Protein AF-0000000074454200 (afdb_homodimer)

Nearest PDB structures (foldseek):
  8h37-assembly1_P  TM=6.609E-01  e=1.566E-21  Homo sapiens
  8h37-assembly1_A  TM=6.613E-01  e=1.190E-20  Homo sapiens
  8h37-assembly1_N  TM=6.627E-01  e=4.146E-20  Homo sapiens
  8h33-assembly1_B  TM=6.549E-01  e=2.881E-20  Homo sapiens
  8gq6-assembly1_A  TM=6.677E-01  e=7.738E-20  Homo sapiens

Foldseek 3Di:
DPPCPPCPVDDDDDDDDPCVVVVVLQVQVVCQVVPHPFQAWEAEPNDIGTHHLVLLLVQFVLSVCVQPPPDPCVRPRYHYDPDAHDVLVVQSRVCSRNVDHDDDPVCLLRNLRVCLVRVRPVSNVVSLVVVLVVDDLQCLLVQLVSCVVSVPVVSNVSSLLRCQQVVLSNLPDPSVLPDDPVVLLVSLLDQARADQALVSNVVSLVVSCVVPVVVRLVCNLVSLVSGLLLRHDLVCLVCPPCVDPSQVVDPSSNVSSVVSNVCSPVCPPDDHRPNNPPKDKDAWAADPVRATFFWIWIQDPVVSDIDTDDGHPDGFHPWDWDDDPNDIKTAWGDHPRHIDHDIDD/DPPCPPCPVDDDDDDDDPCVVVVVLQVQVVCQVVLHPFQAWEAEPNDIGTHHLVLLLVQFVLSVCVQVPPDPCVRPRYHYDPDAHDVLVVQSRVCSRNVDHDDDPVCLLRNLRVCLVRVRPVSNVVSLVVVLVVDDLQCLLVQLVSCVVSVPVVSNVSSLLRCQQVVLSNLPDPSVLPDDPVVLLVSLLDQARADQALVSNVVSVVVSCVVPVVPRLVCNLVSLVSGLLLRHDLVCLVVPVCVDPSQVVDPSSNVSSVVSNVCSPVCVDPDHRPNNQPKDKDAWAADPVRATFFWIWIQDPVVSDIDTDDGHPDGFHPWDWDDDPNDIKTAWGDHPRHIDHDIDD

Structure (mmCIF, N/CA/C/O backbone):
data_AF-0000000074454200-model_v1
#
loop_
_entity.id
_entity.type
_entity.pdbx_description
1 polymer 'Kelch-like protein 20'
#
loop_
_atom_site.group_PDB
_atom_site.id
_atom_site.type_symbol
_atom_site.label_atom_id
_atom_site.label_alt_id
_atom_site.label_comp_id
_atom_site.label_asym_id
_atom_site.label_entity_id
_atom_site.label_seq_id
_atom_site.pdbx_PDB_ins_code
_atom_site.Cartn_x
_atom_site.Cartn_y
_atom_site.Cartn_z
_atom_site.occupancy
_atom_site.B_iso_or_equiv
_atom_site.auth_seq_id
_atom_site.auth_comp_id
_atom_site.auth_asym_id
_atom_site.auth_atom_id
_atom_site.pdbx_PDB_model_num
ATOM 1 N N . MET A 1 1 ? -13.711 -1.111 26.828 1 22.69 1 MET A N 1
ATOM 2 C CA . MET A 1 1 ? -14.219 0.176 27.297 1 22.69 1 MET A CA 1
ATOM 3 C C . MET A 1 1 ? -14.055 1.247 26.219 1 22.69 1 MET A C 1
ATOM 5 O O . MET A 1 1 ? -12.93 1.629 25.891 1 22.69 1 MET A O 1
ATOM 9 N N . ASN A 1 2 ? -14.781 1.169 25.219 1 28.58 2 ASN A N 1
ATOM 10 C CA . ASN A 1 2 ? -15.117 1.943 24.031 1 28.58 2 ASN A CA 1
ATOM 11 C C . ASN A 1 2 ? -15.328 3.418 24.359 1 28.58 2 ASN A C 1
ATOM 13 O O . ASN A 1 2 ? -16.375 3.797 24.891 1 28.58 2 ASN A O 1
ATOM 17 N N . GLU A 1 3 ? -14.414 3.973 25.156 1 31.91 3 GLU A N 1
ATOM 18 C CA . GLU A 1 3 ? -14.641 5.348 25.594 1 31.91 3 GLU A CA 1
ATOM 19 C C . GLU A 1 3 ? -15.203 6.203 24.453 1 31.91 3 GLU A C 1
ATOM 21 O O . GLU A 1 3 ? -14.727 6.125 23.312 1 31.91 3 GLU A O 1
ATOM 26 N N . ASP A 1 4 ? -16.375 6.566 24.547 1 34.28 4 ASP A N 1
ATOM 27 C CA . ASP A 1 4 ? -17.234 7.578 23.953 1 34.28 4 ASP A CA 1
ATOM 28 C C . ASP A 1 4 ? -16.469 8.852 23.641 1 34.28 4 ASP A C 1
ATOM 30 O O . ASP A 1 4 ? -16.016 9.555 24.562 1 34.28 4 ASP A O 1
ATOM 34 N N . ILE A 1 5 ? -15.508 8.727 22.734 1 42.62 5 ILE A N 1
ATOM 35 C CA . ILE A 1 5 ? -15.094 10.031 22.25 1 42.62 5 ILE A CA 1
ATOM 36 C C . ILE A 1 5 ? -16.281 10.992 22.266 1 42.62 5 ILE A C 1
ATOM 38 O O . ILE A 1 5 ? -17.266 10.773 21.562 1 42.62 5 ILE A O 1
ATOM 42 N N . GLU A 1 6 ? -16.703 11.375 23.406 1 40.06 6 GLU A N 1
ATOM 43 C CA . GLU A 1 6 ? -17.703 12.445 23.516 1 40.06 6 GLU A CA 1
ATOM 44 C C . GLU A 1 6 ? -17.641 13.375 22.312 1 40.06 6 GLU A C 1
ATOM 46 O O . GLU A 1 6 ? -16.578 13.883 21.953 1 40.06 6 GLU A O 1
ATOM 51 N N . ASP A 1 7 ? -18.531 13.109 21.344 1 42.97 7 ASP A N 1
ATOM 52 C CA . ASP A 1 7 ? -18.938 13.875 20.156 1 42.97 7 ASP A CA 1
ATOM 53 C C . ASP A 1 7 ? -19 15.367 20.469 1 42.97 7 ASP A C 1
ATOM 55 O O . ASP A 1 7 ? -19.984 15.859 21 1 42.97 7 ASP A O 1
ATOM 59 N N . ASP A 1 8 ? -18.219 15.781 21.234 1 44.81 8 ASP A N 1
ATOM 60 C CA . ASP A 1 8 ? -18.453 17.203 21.453 1 44.81 8 ASP A CA 1
ATOM 61 C C . ASP A 1 8 ? -18.516 17.969 20.141 1 44.81 8 ASP A C 1
ATOM 63 O O . ASP A 1 8 ? -17.5 18.172 19.484 1 44.81 8 ASP A O 1
ATOM 67 N N . GLY A 1 9 ? -19.797 17.781 19.406 1 53.72 9 GLY A N 1
ATOM 68 C CA . GLY A 1 9 ? -20.375 18.516 18.297 1 53.72 9 GLY A CA 1
ATOM 69 C C . GLY A 1 9 ? -19.344 19.047 17.328 1 53.72 9 GLY A C 1
ATOM 70 O O . GLY A 1 9 ? -19.656 19.844 16.438 1 53.72 9 GLY A O 1
ATOM 71 N N . GLY A 1 10 ? -18.094 18.797 17.578 1 63.81 10 GLY A N 1
ATOM 72 C CA . GLY A 1 10 ? -17.141 19.453 16.672 1 63.81 10 GLY A CA 1
ATOM 73 C C . GLY A 1 10 ? -16.906 18.656 15.398 1 63.81 10 GLY A C 1
ATOM 74 O O . GLY A 1 10 ? -17.469 17.578 15.211 1 63.81 10 GLY A O 1
ATOM 75 N N . GLU A 1 11 ? -16.438 19.203 14.352 1 80.12 11 GLU A N 1
ATOM 76 C CA . GLU A 1 11 ? -16.125 18.625 13.047 1 80.12 11 GLU A CA 1
ATOM 77 C C . GLU A 1 11 ? -15.141 17.469 13.172 1 80.12 11 GLU A C 1
ATOM 79 O O . GLU A 1 11 ? -14.18 17.547 13.938 1 80.12 11 GLU A O 1
ATOM 84 N N . ILE A 1 12 ? -15.617 16.203 12.734 1 83.81 12 ILE A N 1
ATOM 85 C CA . ILE A 1 12 ? -14.758 15.023 12.672 1 83.81 12 ILE A CA 1
ATOM 86 C C . ILE A 1 12 ? -14.375 14.734 11.227 1 83.81 12 ILE A C 1
ATOM 88 O O . ILE A 1 12 ? -15.227 14.719 10.344 1 83.81 12 ILE A O 1
ATOM 92 N N . GLN A 1 13 ? -13.07 14.711 11.039 1 89.12 13 GLN A N 1
ATOM 93 C CA . GLN A 1 13 ? -12.586 14.367 9.711 1 89.12 13 GLN A CA 1
ATOM 94 C C . GLN A 1 13 ? -11.625 13.18 9.766 1 89.12 13 GLN A C 1
ATOM 96 O O . GLN A 1 13 ? -10.789 13.094 10.672 1 89.12 13 GLN A O 1
ATOM 101 N N . THR A 1 14 ? -11.828 12.203 8.859 1 89.88 14 THR A N 1
ATOM 102 C CA . THR A 1 14 ? -10.945 11.047 8.766 1 89.88 14 THR A CA 1
ATOM 103 C C . THR A 1 14 ? -10.102 11.117 7.496 1 89.88 14 THR A C 1
ATOM 105 O O . THR A 1 14 ? -10.617 11.383 6.41 1 89.88 14 THR A O 1
ATOM 108 N N . PHE A 1 15 ? -8.805 10.883 7.73 1 89.56 15 PHE A N 1
ATOM 109 C CA . PHE A 1 15 ? -7.844 10.914 6.633 1 89.56 15 PHE A CA 1
ATOM 110 C C . PHE A 1 15 ? -7.211 9.539 6.43 1 89.56 15 PHE A C 1
ATOM 112 O O . PHE A 1 15 ? -7.074 8.766 7.379 1 89.56 15 PHE A O 1
ATOM 119 N N . LEU A 1 16 ? -7.008 9.266 5.191 1 91.38 16 LEU A N 1
ATOM 120 C CA . LEU A 1 16 ? -6.27 8.062 4.836 1 91.38 16 LEU A CA 1
ATOM 121 C C . LEU A 1 16 ? -4.957 8.406 4.145 1 91.38 16 LEU A C 1
ATOM 123 O O . LEU A 1 16 ? -4.945 9.148 3.156 1 91.38 16 LEU A O 1
ATOM 127 N N . HIS A 1 17 ? -3.914 7.934 4.695 1 93.38 17 HIS A N 1
ATOM 128 C CA . HIS A 1 17 ? -2.619 8.078 4.039 1 93.38 17 HIS A CA 1
ATOM 129 C C . HIS A 1 17 ? -2.359 6.922 3.074 1 93.38 17 HIS A C 1
ATOM 131 O O . HIS A 1 17 ? -1.866 5.867 3.48 1 93.38 17 HIS A O 1
ATOM 137 N N . GLN A 1 18 ? -2.488 7.109 1.848 1 90 18 GLN A N 1
ATOM 138 C CA . GLN A 1 18 ? -2.496 6.066 0.824 1 90 18 GLN A CA 1
ATOM 139 C C . GLN A 1 18 ? -1.136 5.383 0.724 1 90 18 GLN A C 1
ATOM 141 O O . GLN A 1 18 ? -1.055 4.191 0.421 1 90 18 GLN A O 1
ATOM 146 N N . HIS A 1 19 ? -0.092 6.082 1.044 1 93.38 19 HIS A N 1
ATOM 147 C CA . HIS A 1 19 ? 1.244 5.539 0.829 1 93.38 19 HIS A CA 1
ATOM 148 C C . HIS A 1 19 ? 1.87 5.078 2.141 1 93.38 19 HIS A C 1
ATOM 150 O O . HIS A 1 19 ? 3.02 4.633 2.162 1 93.38 19 HIS A O 1
ATOM 156 N N . HIS A 1 20 ? 1.112 5.133 3.148 1 95.56 20 HIS A N 1
ATOM 157 C CA . HIS A 1 20 ? 1.672 4.852 4.465 1 95.56 20 HIS A CA 1
ATOM 158 C C . HIS A 1 20 ? 2.166 3.41 4.555 1 95.56 20 HIS A C 1
ATOM 160 O O . HIS A 1 20 ? 3.301 3.164 4.973 1 95.56 20 HIS A O 1
ATOM 166 N N . ALA A 1 21 ? 1.363 2.469 4.16 1 95.56 21 ALA A N 1
ATOM 167 C CA . ALA A 1 21 ? 1.715 1.054 4.246 1 95.56 21 ALA A CA 1
ATOM 168 C C . ALA A 1 21 ? 2.998 0.759 3.473 1 95.56 21 ALA A C 1
ATOM 170 O O . ALA A 1 21 ? 3.879 0.05 3.967 1 95.56 21 ALA A O 1
ATOM 171 N N . GLY A 1 22 ? 3.021 1.276 2.309 1 95.88 22 GLY A N 1
ATOM 172 C CA . GLY A 1 22 ? 4.219 1.1 1.501 1 95.88 22 GLY A CA 1
ATOM 173 C C . GLY A 1 22 ? 5.461 1.684 2.145 1 95.88 22 GLY A C 1
ATOM 174 O O . GLY A 1 22 ? 6.531 1.073 2.105 1 95.88 22 GLY A O 1
ATOM 175 N N . CYS A 1 23 ? 5.328 2.844 2.777 1 96.38 23 CYS A N 1
ATOM 176 C CA . CYS A 1 23 ? 6.445 3.496 3.453 1 96.38 23 CYS A CA 1
ATOM 177 C C . CYS A 1 23 ? 6.918 2.67 4.645 1 96.38 23 CYS A C 1
ATOM 179 O O . CYS A 1 23 ? 8.117 2.49 4.844 1 96.38 23 CYS A O 1
ATOM 181 N N . VAL A 1 24 ? 5.938 2.188 5.332 1 97.25 24 VAL A N 1
ATOM 182 C CA . VAL A 1 24 ? 6.277 1.389 6.504 1 97.25 24 VAL A CA 1
ATOM 183 C C . VAL A 1 24 ? 7.035 0.135 6.074 1 97.25 24 VAL A C 1
ATOM 185 O O . VAL A 1 24 ? 8.07 -0.2 6.656 1 97.25 24 VAL A O 1
ATOM 188 N N . LEU A 1 25 ? 6.52 -0.5 5.105 1 97.62 25 LEU A N 1
ATOM 189 C CA . LEU A 1 25 ? 7.168 -1.716 4.625 1 97.62 25 LEU A CA 1
ATOM 190 C C . LEU A 1 25 ? 8.586 -1.424 4.145 1 97.62 25 LEU A C 1
ATOM 192 O O . LEU A 1 25 ? 9.508 -2.188 4.43 1 97.62 25 LEU A O 1
ATOM 196 N N . SER A 1 26 ? 8.742 -0.375 3.416 1 97.5 26 SER A N 1
ATOM 197 C CA . SER A 1 26 ? 10.055 0.031 2.924 1 97.5 26 SER A CA 1
ATOM 198 C C . SER A 1 26 ? 11.023 0.277 4.074 1 97.5 26 SER A C 1
ATOM 200 O O . SER A 1 26 ? 12.188 -0.115 4.004 1 97.5 26 SER A O 1
ATOM 202 N N . ARG A 1 27 ? 10.555 0.874 5.055 1 97.44 27 ARG A N 1
ATOM 203 C CA . ARG A 1 27 ? 11.406 1.167 6.207 1 97.44 27 ARG A CA 1
ATOM 204 C C . ARG A 1 27 ? 11.727 -0.103 6.984 1 97.44 27 ARG A C 1
ATOM 206 O O . ARG A 1 27 ? 12.828 -0.239 7.531 1 97.44 27 ARG A O 1
ATOM 213 N N . LEU A 1 28 ? 10.742 -0.951 7.039 1 98 28 LEU A N 1
ATOM 214 C CA . LEU A 1 28 ? 11.023 -2.25 7.645 1 98 28 LEU A CA 1
ATOM 215 C C . LEU A 1 28 ? 12.109 -2.99 6.867 1 98 28 LEU A C 1
ATOM 217 O O . LEU A 1 28 ? 12.961 -3.646 7.465 1 98 28 LEU A O 1
ATOM 221 N N . HIS A 1 29 ? 12.016 -2.877 5.598 1 98.06 29 HIS A N 1
ATOM 222 C CA . HIS A 1 29 ? 13.055 -3.457 4.75 1 98.06 29 HIS A CA 1
ATOM 223 C C . HIS A 1 29 ? 14.422 -2.857 5.062 1 98.06 29 HIS A C 1
ATOM 225 O O . HIS A 1 29 ? 15.414 -3.58 5.148 1 98.06 29 HIS A O 1
ATOM 231 N N . ASP A 1 30 ? 14.453 -1.552 5.258 1 97.5 30 ASP A N 1
ATOM 232 C CA . ASP A 1 30 ? 15.695 -0.861 5.602 1 97.5 30 ASP A CA 1
ATOM 233 C C . ASP A 1 30 ? 16.25 -1.371 6.926 1 97.5 30 ASP A C 1
ATOM 235 O O . ASP A 1 30 ? 17.453 -1.599 7.047 1 97.5 30 ASP A O 1
ATOM 239 N N . LEU A 1 31 ? 15.367 -1.479 7.832 1 96.75 31 LEU A N 1
ATOM 240 C CA . LEU A 1 31 ? 15.773 -1.979 9.141 1 96.75 31 LEU A CA 1
ATOM 241 C C . LEU A 1 31 ? 16.375 -3.373 9.023 1 96.75 31 LEU A C 1
ATOM 243 O O . LEU A 1 31 ? 17.391 -3.67 9.656 1 96.75 31 LEU A O 1
ATOM 247 N N . ARG A 1 32 ? 15.789 -4.207 8.219 1 97.19 32 ARG A N 1
ATOM 248 C CA . ARG A 1 32 ? 16.297 -5.562 8.039 1 97.19 32 ARG A CA 1
ATOM 249 C C . ARG A 1 32 ? 17.672 -5.543 7.375 1 97.19 32 ARG A C 1
ATOM 251 O O . ARG A 1 32 ? 18.578 -6.262 7.801 1 97.19 32 ARG A O 1
ATOM 258 N N . GLU A 1 33 ? 17.828 -4.762 6.363 1 96.12 33 GLU A N 1
ATOM 259 C CA . GLU A 1 33 ? 19.094 -4.664 5.645 1 96.12 33 GLU A CA 1
ATOM 260 C C . GLU A 1 33 ? 20.234 -4.242 6.578 1 96.12 33 GLU A C 1
ATOM 262 O O . GLU A 1 33 ? 21.359 -4.691 6.422 1 96.12 33 GLU A O 1
ATOM 267 N N . ARG A 1 34 ? 19.891 -3.471 7.566 1 94.62 34 ARG A N 1
ATOM 268 C CA . ARG A 1 34 ? 20.875 -3.004 8.531 1 94.62 34 ARG A CA 1
ATOM 269 C C . ARG A 1 34 ? 20.938 -3.936 9.742 1 94.62 34 ARG A C 1
ATOM 271 O O . ARG A 1 34 ? 21.656 -3.66 10.703 1 94.62 34 ARG A O 1
ATOM 278 N N . GLU A 1 35 ? 20.141 -5.012 9.672 1 93.81 35 GLU A N 1
ATOM 279 C CA . GLU A 1 35 ? 20.047 -5.996 10.742 1 93.81 35 GLU A CA 1
ATOM 280 C C . GLU A 1 35 ? 19.672 -5.336 12.07 1 93.81 35 GLU A C 1
ATOM 282 O O . GLU A 1 35 ? 20.234 -5.668 13.117 1 93.81 35 GLU A O 1
ATOM 287 N N . GLU A 1 36 ? 18.812 -4.328 11.961 1 93.69 36 GLU A N 1
ATOM 288 C CA . GLU A 1 36 ? 18.328 -3.625 13.148 1 93.69 36 GLU A CA 1
ATOM 289 C C . GLU A 1 36 ? 16.953 -4.148 13.578 1 93.69 36 GLU A C 1
ATOM 291 O O . GLU A 1 36 ? 16.062 -4.332 12.75 1 93.69 36 GLU A O 1
ATOM 296 N N . LEU A 1 37 ? 16.859 -4.457 14.828 1 92.81 37 LEU A N 1
ATOM 297 C CA . LEU A 1 37 ? 15.633 -4.887 15.5 1 92.81 37 LEU A CA 1
ATOM 298 C C . LEU A 1 37 ? 15.195 -6.262 15 1 92.81 37 LEU A C 1
ATOM 300 O O . LEU A 1 37 ? 14.031 -6.641 15.148 1 92.81 37 LEU A O 1
ATOM 304 N N . CYS A 1 38 ? 16.031 -6.902 14.32 1 94 38 CYS A N 1
ATOM 305 C CA . CYS A 1 38 ? 15.719 -8.273 13.922 1 94 38 CYS A CA 1
ATOM 306 C C . CYS A 1 38 ? 15.688 -9.195 15.133 1 94 38 CYS A C 1
ATOM 308 O O . CYS A 1 38 ? 16.578 -9.141 15.992 1 94 38 CYS A O 1
ATOM 310 N N . ASP A 1 39 ? 14.688 -10.039 15.164 1 92.19 39 ASP A N 1
ATOM 311 C CA . ASP A 1 39 ? 14.531 -10.852 16.375 1 92.19 39 ASP A CA 1
ATOM 312 C C . ASP A 1 39 ? 14.492 -12.336 16.031 1 92.19 39 ASP A C 1
ATOM 314 O O . ASP A 1 39 ? 14.211 -13.172 16.891 1 92.19 39 ASP A O 1
ATOM 318 N N . VAL A 1 40 ? 14.766 -12.68 14.805 1 94.31 40 VAL A N 1
ATOM 319 C CA . VAL A 1 40 ? 14.828 -14.094 14.438 1 94.31 40 VAL A CA 1
ATOM 320 C C . VAL A 1 40 ? 15.867 -14.297 13.344 1 94.31 40 VAL A C 1
ATOM 322 O O . VAL A 1 40 ? 16.078 -13.422 12.5 1 94.31 40 VAL A O 1
ATOM 325 N N . THR A 1 41 ? 16.531 -15.398 13.422 1 96.19 41 THR A N 1
ATOM 326 C CA . THR A 1 41 ? 17.453 -15.844 12.391 1 96.19 41 THR A CA 1
ATOM 327 C C . THR A 1 41 ? 17 -17.156 11.781 1 96.19 41 THR A C 1
ATOM 329 O O . THR A 1 41 ? 16.891 -18.172 12.477 1 96.19 41 THR A O 1
ATOM 332 N N . LEU A 1 42 ? 16.688 -17.172 10.523 1 96.12 42 LEU A N 1
ATOM 333 C CA . LEU A 1 42 ? 16.297 -18.375 9.797 1 96.12 42 LEU A CA 1
ATOM 334 C C . LEU A 1 42 ? 17.516 -19.062 9.195 1 96.12 42 LEU A C 1
ATOM 336 O O . LEU A 1 42 ? 18.312 -18.422 8.492 1 96.12 42 LEU A O 1
ATOM 340 N N . VAL A 1 43 ? 17.688 -20.266 9.492 1 97 43 VAL A N 1
ATOM 341 C CA . VAL A 1 43 ? 18.797 -21.031 8.922 1 97 43 VAL A CA 1
ATOM 342 C C . VAL A 1 43 ? 18.281 -21.984 7.859 1 97 43 VAL A C 1
ATOM 344 O O . VAL A 1 43 ? 17.453 -22.859 8.148 1 97 43 VAL A O 1
ATOM 347 N N . VAL A 1 44 ? 18.734 -21.812 6.664 1 96 44 VAL A N 1
ATOM 348 C CA . VAL A 1 44 ? 18.344 -22.641 5.527 1 96 44 VAL A CA 1
ATOM 349 C C . VAL A 1 44 ? 19.594 -23.172 4.816 1 96 44 VAL A C 1
ATOM 351 O O . VAL A 1 44 ? 20.406 -22.391 4.332 1 96 44 VAL A O 1
ATOM 354 N N . ASP A 1 45 ? 19.766 -24.359 4.695 1 93.06 45 ASP A N 1
ATOM 355 C CA . ASP A 1 45 ? 20.906 -24.984 4.051 1 93.06 45 ASP A CA 1
ATOM 356 C C . ASP A 1 45 ? 22.219 -24.438 4.602 1 93.06 45 ASP A C 1
ATOM 358 O O . ASP A 1 45 ? 23.109 -24.078 3.838 1 93.06 45 ASP A O 1
ATOM 362 N N . GLY A 1 46 ? 22.281 -24.141 5.895 1 92.5 46 GLY A N 1
ATOM 363 C CA . GLY A 1 46 ? 23.5 -23.703 6.559 1 92.5 46 GLY A CA 1
ATOM 364 C C . GLY A 1 46 ? 23.703 -22.203 6.496 1 92.5 46 GLY A C 1
ATOM 365 O O . GLY A 1 46 ? 24.641 -21.672 7.105 1 92.5 46 GLY A O 1
ATOM 366 N N . SER A 1 47 ? 22.875 -21.531 5.77 1 96.06 47 SER A N 1
ATOM 367 C CA . SER A 1 47 ? 22.984 -20.078 5.668 1 96.06 47 SER A CA 1
ATOM 368 C C . SER A 1 47 ? 21.906 -19.391 6.496 1 96.06 47 SER A C 1
ATOM 370 O O . SER A 1 47 ? 20.812 -19.938 6.684 1 96.06 47 SER A O 1
ATOM 372 N N . ALA A 1 48 ? 22.266 -18.203 6.867 1 96 48 ALA A N 1
ATOM 373 C CA . ALA A 1 48 ? 21.391 -17.516 7.809 1 96 48 ALA A CA 1
ATOM 374 C C . ALA A 1 48 ? 20.734 -16.297 7.16 1 96 48 ALA A C 1
ATOM 376 O O . ALA A 1 48 ? 21.359 -15.602 6.363 1 96 48 ALA A O 1
ATOM 377 N N . ILE A 1 49 ? 19.422 -16.047 7.527 1 96.25 49 ILE A N 1
ATOM 378 C CA . ILE A 1 49 ? 18.641 -14.883 7.121 1 96.25 49 ILE A CA 1
ATOM 379 C C . ILE A 1 49 ? 18.047 -14.203 8.352 1 96.25 49 ILE A C 1
ATOM 381 O O . ILE A 1 49 ? 17.312 -14.828 9.125 1 96.25 49 ILE A O 1
ATOM 385 N N . GLN A 1 50 ? 18.375 -12.953 8.5 1 96.19 50 GLN A N 1
ATOM 386 C CA . GLN A 1 50 ? 17.797 -12.188 9.594 1 96.19 50 GLN A CA 1
ATOM 387 C C . GLN A 1 50 ? 16.469 -11.562 9.18 1 96.19 50 GLN A C 1
ATOM 389 O O . GLN A 1 50 ? 16.297 -11.133 8.031 1 96.19 50 GLN A O 1
ATOM 394 N N . ALA A 1 51 ? 15.531 -11.57 10.109 1 97.25 51 ALA A N 1
ATOM 395 C CA . ALA A 1 51 ? 14.219 -11 9.797 1 97.25 51 ALA A CA 1
ATOM 396 C C . ALA A 1 51 ? 13.477 -10.609 11.078 1 97.25 51 ALA A C 1
ATOM 398 O O . ALA A 1 51 ? 13.984 -10.812 12.18 1 97.25 51 ALA A O 1
ATOM 399 N N . HIS A 1 52 ? 12.453 -9.93 10.945 1 97 52 HIS A N 1
ATOM 400 C CA . HIS A 1 52 ? 11.531 -9.625 12.031 1 97 52 HIS A CA 1
ATOM 401 C C . HIS A 1 52 ? 10.406 -10.656 12.109 1 97 52 HIS A C 1
ATOM 403 O O . HIS A 1 52 ? 9.711 -10.898 11.117 1 97 52 HIS A O 1
ATOM 409 N N . ARG A 1 53 ? 10.188 -11.234 13.25 1 95.94 53 ARG A N 1
ATOM 410 C CA . ARG A 1 53 ? 9.148 -12.242 13.43 1 95.94 53 ARG A CA 1
ATOM 411 C C . ARG A 1 53 ? 7.785 -11.711 13.016 1 95.94 53 ARG A C 1
ATOM 413 O O . ARG A 1 53 ? 7.02 -12.398 12.336 1 95.94 53 ARG A O 1
ATOM 420 N N . ALA A 1 54 ? 7.512 -10.5 13.438 1 96.06 54 ALA A N 1
ATOM 421 C CA . ALA A 1 54 ? 6.203 -9.906 13.18 1 96.06 54 ALA A CA 1
ATOM 422 C C . ALA A 1 54 ? 5.949 -9.766 11.68 1 96.06 54 ALA A C 1
ATOM 424 O O . ALA A 1 54 ? 4.844 -10.039 11.203 1 96.06 54 ALA A O 1
ATOM 425 N N . VAL A 1 55 ? 6.973 -9.359 10.906 1 97.81 55 VAL A N 1
ATOM 426 C CA . VAL A 1 55 ? 6.832 -9.172 9.469 1 97.81 55 VAL A CA 1
ATOM 427 C C . VAL A 1 55 ? 6.629 -10.523 8.789 1 97.81 55 VAL A C 1
ATOM 429 O O . VAL A 1 55 ? 5.766 -10.672 7.922 1 97.81 55 VAL A O 1
ATOM 432 N N . LEU A 1 56 ? 7.395 -11.516 9.234 1 97.06 56 LEU A N 1
ATOM 433 C CA . LEU A 1 56 ? 7.254 -12.859 8.68 1 97.06 56 LEU A CA 1
ATOM 434 C C . LEU A 1 56 ? 5.875 -13.438 8.992 1 97.06 56 LEU A C 1
ATOM 436 O O . LEU A 1 56 ? 5.219 -13.992 8.109 1 97.06 56 LEU A O 1
ATOM 440 N N . ALA A 1 57 ? 5.449 -13.242 10.211 1 96.56 57 ALA A N 1
ATOM 441 C CA . ALA A 1 57 ? 4.141 -13.734 10.641 1 96.56 57 ALA A CA 1
ATOM 442 C C . ALA A 1 57 ? 3.018 -13.039 9.875 1 96.56 57 ALA A C 1
ATOM 444 O O . ALA A 1 57 ? 1.981 -13.648 9.594 1 96.56 57 ALA A O 1
ATOM 445 N N . ALA A 1 58 ? 3.26 -11.82 9.547 1 97.06 58 ALA A N 1
ATOM 446 C CA . ALA A 1 58 ? 2.256 -11.039 8.828 1 97.06 58 ALA A CA 1
ATOM 447 C C . ALA A 1 58 ? 2.211 -11.422 7.352 1 97.06 58 ALA A C 1
ATOM 449 O O . ALA A 1 58 ? 1.215 -11.172 6.668 1 97.06 58 ALA A O 1
ATOM 450 N N . SER A 1 59 ? 3.232 -12.039 6.82 1 96.81 59 SER A N 1
ATOM 451 C CA . SER A 1 59 ? 3.352 -12.289 5.387 1 96.81 59 SER A CA 1
ATOM 452 C C . SER A 1 59 ? 3.059 -13.742 5.055 1 96.81 59 SER A C 1
ATOM 454 O O . SER A 1 59 ? 2.785 -14.078 3.898 1 96.81 59 SER A O 1
ATOM 456 N N . SER A 1 60 ? 3.154 -14.625 6.023 1 95.94 60 SER A N 1
ATOM 457 C CA . SER A 1 60 ? 3.053 -16.062 5.801 1 95.94 60 SER A CA 1
ATOM 458 C C . SER A 1 60 ? 2.299 -16.75 6.938 1 95.94 60 SER A C 1
ATOM 460 O O . SER A 1 60 ? 2.59 -16.516 8.109 1 95.94 60 SER A O 1
ATOM 462 N N . GLN A 1 61 ? 1.375 -17.625 6.574 1 94.5 61 GLN A N 1
ATOM 463 C CA . GLN A 1 61 ? 0.626 -18.375 7.574 1 94.5 61 GLN A CA 1
ATOM 464 C C . GLN A 1 61 ? 1.522 -19.375 8.297 1 94.5 61 GLN A C 1
ATOM 466 O O . GLN A 1 61 ? 1.318 -19.656 9.477 1 94.5 61 GLN A O 1
ATOM 471 N N . TYR A 1 62 ? 2.451 -19.875 7.578 1 94.56 62 TYR A N 1
ATOM 472 C CA . TYR A 1 62 ? 3.43 -20.781 8.156 1 94.56 62 TYR A CA 1
ATOM 473 C C . TYR A 1 62 ? 4.176 -20.109 9.312 1 94.56 62 TYR A C 1
ATOM 475 O O . TYR A 1 62 ? 4.219 -20.656 10.422 1 94.56 62 TYR A O 1
ATOM 483 N N . PHE A 1 63 ? 4.645 -18.922 9.07 1 95.25 63 PHE A N 1
ATOM 484 C CA . PHE A 1 63 ? 5.395 -18.203 10.094 1 95.25 63 PHE A CA 1
ATOM 485 C C . PHE A 1 63 ? 4.465 -17.703 11.188 1 95.25 63 PHE A C 1
ATOM 487 O O . PHE A 1 63 ? 4.855 -17.625 12.352 1 95.25 63 PHE A O 1
ATOM 494 N N . ASN A 1 64 ? 3.293 -17.266 10.797 1 95 64 ASN A N 1
ATOM 495 C CA . ASN A 1 64 ? 2.316 -16.844 11.797 1 95 64 ASN A CA 1
ATOM 496 C C . ASN A 1 64 ? 2.053 -17.938 12.82 1 95 64 ASN A C 1
ATOM 498 O O . ASN A 1 64 ? 2.111 -17.703 14.023 1 95 64 ASN A O 1
ATOM 502 N N . ALA A 1 65 ? 1.815 -19.109 12.344 1 92.38 65 ALA A N 1
ATOM 503 C CA . ALA A 1 65 ? 1.57 -20.266 13.219 1 92.38 65 ALA A CA 1
ATOM 504 C C . ALA A 1 65 ? 2.805 -20.578 14.055 1 92.38 65 ALA A C 1
ATOM 506 O O . ALA A 1 65 ? 2.693 -20.891 15.25 1 92.38 65 ALA A O 1
ATOM 507 N N . MET A 1 66 ? 3.891 -20.484 13.484 1 91.12 66 MET A N 1
ATOM 508 C CA . MET A 1 66 ? 5.145 -20.828 14.141 1 91.12 66 MET A CA 1
ATOM 509 C C . MET A 1 66 ? 5.445 -19.875 15.289 1 91.12 66 MET A C 1
ATOM 511 O O . MET A 1 66 ? 5.852 -20.312 16.375 1 91.12 66 MET A O 1
ATOM 515 N N . PHE A 1 67 ? 5.195 -18.609 15.094 1 92.12 67 PHE A N 1
ATOM 516 C CA . PHE A 1 67 ? 5.664 -17.625 16.047 1 92.12 67 PHE A CA 1
ATOM 517 C C . PHE A 1 67 ? 4.566 -17.281 17.047 1 92.12 67 PHE A C 1
ATOM 519 O O . PHE A 1 67 ? 4.836 -16.672 18.094 1 92.12 67 PHE A O 1
ATOM 526 N N . THR A 1 68 ? 3.352 -17.453 16.734 1 87.81 68 THR A N 1
ATOM 527 C CA . THR A 1 68 ? 2.271 -17.109 17.656 1 87.81 68 THR A CA 1
ATOM 528 C C . THR A 1 68 ? 1.799 -18.328 18.438 1 87.81 68 THR A C 1
ATOM 530 O O . THR A 1 68 ? 1.154 -18.203 19.469 1 87.81 68 THR A O 1
ATOM 533 N N . ALA A 1 69 ? 1.871 -19.438 17.828 1 74.81 69 ALA A N 1
ATOM 534 C CA . ALA A 1 69 ? 1.415 -20.641 18.5 1 74.81 69 ALA A CA 1
ATOM 535 C C . ALA A 1 69 ? 2.205 -20.891 19.781 1 74.81 69 ALA A C 1
ATOM 537 O O . ALA A 1 69 ? 3.34 -20.422 19.922 1 74.81 69 ALA A O 1
ATOM 538 N N . LYS A 1 70 ? 1.49 -21.078 20.891 1 61.81 70 LYS A N 1
ATOM 539 C CA . LYS A 1 70 ? 2.072 -21.469 22.172 1 61.81 70 LYS A CA 1
ATOM 540 C C . LYS A 1 70 ? 3.213 -22.469 21.984 1 61.81 70 LYS A C 1
ATOM 542 O O . LYS A 1 70 ? 3.4 -23.359 22.797 1 61.81 70 LYS A O 1
ATOM 547 N N . MET A 1 71 ? 3.857 -22.375 20.891 1 55.72 71 MET A N 1
ATOM 548 C CA . MET A 1 71 ? 4.895 -23.375 20.656 1 55.72 71 MET A CA 1
ATOM 549 C C . MET A 1 71 ? 6.23 -22.922 21.234 1 55.72 71 MET A C 1
ATOM 551 O O . MET A 1 71 ? 6.445 -21.734 21.469 1 55.72 71 MET A O 1
ATOM 555 N N . SER A 1 72 ? 7.117 -23.828 21.516 1 52.72 72 SER A N 1
ATOM 556 C CA . SER A 1 72 ? 8.445 -23.703 22.109 1 52.72 72 SER A CA 1
ATOM 557 C C . SER A 1 72 ? 9.32 -22.734 21.312 1 52.72 72 SER A C 1
ATOM 559 O O . SER A 1 72 ? 10.219 -22.109 21.875 1 52.72 72 SER A O 1
ATOM 561 N N . GLU A 1 73 ? 9.016 -22.609 20.031 1 53.19 73 GLU A N 1
ATOM 562 C CA . GLU A 1 73 ? 9.945 -21.891 19.141 1 53.19 73 GLU A CA 1
ATOM 563 C C . GLU A 1 73 ? 9.711 -20.391 19.203 1 53.19 73 GLU A C 1
ATOM 565 O O . GLU A 1 73 ? 10.484 -19.609 18.641 1 53.19 73 GLU A O 1
ATOM 570 N N . ARG A 1 74 ? 8.711 -20.062 19.906 1 59.44 74 ARG A N 1
ATOM 571 C CA . ARG A 1 74 ? 8.281 -18.672 20 1 59.44 74 ARG A CA 1
ATOM 572 C C . ARG A 1 74 ? 9.43 -17.766 20.438 1 59.44 74 ARG A C 1
ATOM 574 O O . ARG A 1 74 ? 9.57 -16.641 19.922 1 59.44 74 ARG A O 1
ATOM 581 N N . ASN A 1 75 ? 10.32 -18.328 21.047 1 65.5 75 ASN A N 1
ATOM 582 C CA . ASN A 1 75 ? 11.32 -17.453 21.672 1 65.5 75 ASN A CA 1
ATOM 583 C C . ASN A 1 75 ? 12.734 -17.828 21.219 1 65.5 75 ASN A C 1
ATOM 585 O O . ASN A 1 75 ? 13.711 -17.266 21.719 1 65.5 75 ASN A O 1
ATOM 589 N N . GLN A 1 76 ? 12.719 -18.734 20.172 1 74.44 76 GLN A N 1
ATOM 590 C CA . GLN A 1 76 ? 14.047 -19.141 19.719 1 74.44 76 GLN A CA 1
ATOM 591 C C . GLN A 1 76 ? 14.656 -18.078 18.797 1 74.44 76 GLN A C 1
ATOM 593 O O . GLN A 1 76 ? 13.992 -17.594 17.875 1 74.44 76 GLN A O 1
ATOM 598 N N . ALA A 1 77 ? 15.797 -17.844 19.062 1 83.62 77 ALA A N 1
ATOM 599 C CA . ALA A 1 77 ? 16.516 -16.828 18.297 1 83.62 77 ALA A CA 1
ATOM 600 C C . ALA A 1 77 ? 16.828 -17.328 16.875 1 83.62 77 ALA A C 1
ATOM 602 O O . ALA A 1 77 ? 16.859 -16.547 15.93 1 83.62 77 ALA A O 1
ATOM 603 N N . THR A 1 78 ? 16.922 -18.734 16.844 1 91.94 78 THR A N 1
ATOM 604 C CA . THR A 1 78 ? 17.266 -19.312 15.555 1 91.94 78 THR A CA 1
ATOM 605 C C . THR A 1 78 ? 16.281 -20.422 15.172 1 91.94 78 THR A C 1
ATOM 607 O O . THR A 1 78 ? 15.945 -21.266 16 1 91.94 78 THR A O 1
ATOM 610 N N . VAL A 1 79 ? 15.781 -20.406 13.977 1 93.19 79 VAL A N 1
ATOM 611 C CA . VAL A 1 79 ? 14.836 -21.391 13.461 1 93.19 79 VAL A CA 1
ATOM 612 C C . VAL A 1 79 ? 15.406 -22.031 12.203 1 93.19 79 VAL A C 1
ATOM 614 O O . VAL A 1 79 ? 15.812 -21.344 11.266 1 93.19 79 VAL A O 1
ATOM 617 N N . GLU A 1 80 ? 15.445 -23.281 12.172 1 94.75 80 GLU A N 1
ATOM 618 C CA . GLU A 1 80 ? 15.922 -24.016 11.008 1 94.75 80 GLU A CA 1
ATOM 619 C C . GLU A 1 80 ? 14.758 -24.438 10.102 1 94.75 80 GLU A C 1
ATOM 621 O O . GLU A 1 80 ? 13.781 -25.031 10.57 1 94.75 80 GLU A O 1
ATOM 626 N N . ILE A 1 81 ? 14.852 -24.125 8.938 1 94.62 81 ILE A N 1
ATOM 627 C CA . ILE A 1 81 ? 13.836 -24.5 7.953 1 94.62 81 ILE A CA 1
ATOM 628 C C . ILE A 1 81 ? 14.406 -25.547 7.008 1 94.62 81 ILE A C 1
ATOM 630 O O . ILE A 1 81 ? 15.414 -25.312 6.34 1 94.62 81 ILE A O 1
ATOM 634 N N . LYS A 1 82 ? 13.742 -26.641 6.875 1 94.25 82 LYS A N 1
ATOM 635 C CA . LYS A 1 82 ? 14.164 -27.75 6.016 1 94.25 82 LYS A CA 1
ATOM 636 C C . LYS A 1 82 ? 13.25 -27.875 4.801 1 94.25 82 LYS A C 1
ATOM 638 O O . LYS A 1 82 ? 12.109 -27.406 4.82 1 94.25 82 LYS A O 1
ATOM 643 N N . GLY A 1 83 ? 13.789 -28.438 3.719 1 92.5 83 GLY A N 1
ATOM 644 C CA . GLY A 1 83 ? 12.945 -28.797 2.588 1 92.5 83 GLY A CA 1
ATOM 645 C C . GLY A 1 83 ? 12.953 -27.75 1.488 1 92.5 83 GLY A C 1
ATOM 646 O O . GLY A 1 83 ? 12.289 -27.922 0.465 1 92.5 83 GLY A O 1
ATOM 647 N N . ILE A 1 84 ? 13.688 -26.672 1.803 1 94.5 84 ILE A N 1
ATOM 648 C CA . ILE A 1 84 ? 13.781 -25.656 0.765 1 94.5 84 ILE A CA 1
ATOM 649 C C . ILE A 1 84 ? 15.227 -25.188 0.637 1 94.5 84 ILE A C 1
ATOM 651 O O . ILE A 1 84 ? 16.031 -25.391 1.543 1 94.5 84 ILE A O 1
ATOM 655 N N . ASP A 1 85 ? 15.508 -24.609 -0.577 1 95.06 85 ASP A N 1
ATOM 656 C CA . ASP A 1 85 ? 16.844 -24.078 -0.783 1 95.06 85 ASP A CA 1
ATOM 657 C C . ASP A 1 85 ? 16.938 -22.641 -0.313 1 95.06 85 ASP A C 1
ATOM 659 O O . ASP A 1 85 ? 15.922 -21.953 -0.166 1 95.06 85 ASP A O 1
ATOM 663 N N . PHE A 1 86 ? 18.141 -22.188 -0.156 1 96.06 86 PHE A N 1
ATOM 664 C CA . PHE A 1 86 ? 18.406 -20.875 0.418 1 96.06 86 PHE A CA 1
ATOM 665 C C . PHE A 1 86 ? 17.891 -19.766 -0.5 1 96.06 86 PHE A C 1
ATOM 667 O O . PHE A 1 86 ? 17.297 -18.797 -0.037 1 96.06 86 PHE A O 1
ATOM 674 N N . VAL A 1 87 ? 18.156 -19.891 -1.752 1 95.56 87 VAL A N 1
ATOM 675 C CA . VAL A 1 87 ? 17.812 -18.844 -2.711 1 95.56 87 VAL A CA 1
ATOM 676 C C . VAL A 1 87 ? 16.312 -18.641 -2.736 1 95.56 87 VAL A C 1
ATOM 678 O O . VAL A 1 87 ? 15.828 -17.516 -2.768 1 95.56 87 VAL A O 1
ATOM 681 N N . SER A 1 88 ? 15.539 -19.734 -2.717 1 96.56 88 SER A N 1
ATOM 682 C CA . SER A 1 88 ? 14.078 -19.656 -2.695 1 96.56 88 SER A CA 1
ATOM 683 C C . SER A 1 88 ? 13.578 -19 -1.41 1 96.56 88 SER A C 1
ATOM 685 O O . SER A 1 88 ? 12.688 -18.156 -1.444 1 96.56 88 SER A O 1
ATOM 687 N N . ALA A 1 89 ? 14.227 -19.406 -0.352 1 97.31 89 ALA A N 1
ATOM 688 C CA . ALA A 1 89 ? 13.859 -18.812 0.93 1 97.31 89 ALA A CA 1
ATOM 689 C C . ALA A 1 89 ? 14.141 -17.312 0.939 1 97.31 89 ALA A C 1
ATOM 691 O O . ALA A 1 89 ? 13.297 -16.516 1.37 1 97.31 89 ALA A O 1
ATOM 692 N N . GLU A 1 90 ? 15.266 -16.984 0.51 1 96.75 90 GLU A N 1
ATOM 693 C CA . GLU A 1 90 ? 15.656 -15.586 0.457 1 96.75 90 GLU A CA 1
ATOM 694 C C . GLU A 1 90 ? 14.711 -14.773 -0.426 1 96.75 90 GLU A C 1
ATOM 696 O O . GLU A 1 90 ? 14.352 -13.648 -0.088 1 96.75 90 GLU A O 1
ATOM 701 N N . THR A 1 91 ? 14.352 -15.328 -1.57 1 96.88 91 THR A N 1
ATOM 702 C CA . THR A 1 91 ? 13.43 -14.672 -2.482 1 96.88 91 THR A CA 1
ATOM 703 C C . THR A 1 91 ? 12.086 -14.414 -1.802 1 96.88 91 THR A C 1
ATOM 705 O O . THR A 1 91 ? 11.508 -13.336 -1.943 1 96.88 91 THR A O 1
ATOM 708 N N . LEU A 1 92 ? 11.641 -15.391 -1.075 1 97.94 92 LEU A N 1
ATOM 709 C CA . LEU A 1 92 ? 10.367 -15.266 -0.375 1 97.94 92 LEU A CA 1
ATOM 710 C C . LEU A 1 92 ? 10.445 -14.203 0.715 1 97.94 92 LEU A C 1
ATOM 712 O O . LEU A 1 92 ? 9.539 -13.375 0.85 1 97.94 92 LEU A O 1
ATOM 716 N N . ILE A 1 93 ? 11.523 -14.227 1.486 1 97.88 93 ILE A N 1
ATOM 717 C CA . ILE A 1 93 ? 11.688 -13.266 2.57 1 97.88 93 ILE A CA 1
ATOM 718 C C . ILE A 1 93 ? 11.828 -11.859 1.995 1 97.88 93 ILE A C 1
ATOM 720 O O . ILE A 1 93 ? 11.25 -10.906 2.521 1 97.88 93 ILE A O 1
ATOM 724 N N . ASN A 1 94 ? 12.594 -11.75 0.934 1 97.31 94 ASN A N 1
ATOM 725 C CA . ASN A 1 94 ? 12.695 -10.461 0.255 1 97.31 94 ASN A CA 1
ATOM 726 C C . ASN A 1 94 ? 11.336 -9.969 -0.233 1 97.31 94 ASN A C 1
ATOM 728 O O . ASN A 1 94 ? 11.023 -8.781 -0.134 1 97.31 94 ASN A O 1
ATOM 732 N N . PHE A 1 95 ? 10.586 -10.859 -0.717 1 97.94 95 PHE A N 1
ATOM 733 C CA . PHE A 1 95 ? 9.234 -10.516 -1.147 1 97.94 95 PHE A CA 1
ATOM 734 C C . PHE A 1 95 ? 8.414 -9.977 0.018 1 97.94 95 PHE A C 1
ATOM 736 O O . PHE A 1 95 ? 7.688 -8.992 -0.131 1 97.94 95 PHE A O 1
ATOM 743 N N . ALA A 1 96 ? 8.547 -10.562 1.105 1 98 96 ALA A N 1
ATOM 744 C CA . ALA A 1 96 ? 7.793 -10.164 2.293 1 98 96 ALA A CA 1
ATOM 745 C C . ALA A 1 96 ? 8.055 -8.703 2.639 1 98 96 ALA A C 1
ATOM 747 O O . ALA A 1 96 ? 7.16 -8.008 3.127 1 98 96 ALA A O 1
ATOM 748 N N . TYR A 1 97 ? 9.25 -8.203 2.312 1 97.94 97 TYR A N 1
ATOM 749 C CA . TYR A 1 97 ? 9.648 -6.859 2.721 1 97.94 97 TYR A CA 1
ATOM 750 C C . TYR A 1 97 ? 9.508 -5.875 1.567 1 97.94 97 TYR A C 1
ATOM 752 O O . TYR A 1 97 ? 9.523 -4.66 1.776 1 97.94 97 TYR A O 1
ATOM 760 N N . THR A 1 98 ? 9.383 -6.32 0.316 1 96.5 98 THR A N 1
ATOM 761 C CA . THR A 1 98 ? 9.508 -5.398 -0.806 1 96.5 98 THR A CA 1
ATOM 762 C C . THR A 1 98 ? 8.266 -5.457 -1.692 1 96.5 98 THR A C 1
ATOM 764 O O . THR A 1 98 ? 8.055 -4.578 -2.531 1 96.5 98 THR A O 1
ATOM 767 N N . SER A 1 99 ? 7.512 -6.484 -1.619 1 96.19 99 SER A N 1
ATOM 768 C CA . SER A 1 99 ? 6.336 -6.699 -2.453 1 96.19 99 SER A CA 1
ATOM 769 C C . SER A 1 99 ? 6.727 -7.074 -3.877 1 96.19 99 SER A C 1
ATOM 771 O O . SER A 1 99 ? 5.871 -7.164 -4.762 1 96.19 99 SER A O 1
ATOM 773 N N . GLN A 1 100 ? 7.992 -7.258 -4.086 1 95.62 100 GLN A N 1
ATOM 774 C CA . GLN A 1 100 ? 8.492 -7.582 -5.418 1 95.62 100 GLN A CA 1
ATOM 775 C C . GLN A 1 100 ? 8.938 -9.039 -5.5 1 95.62 100 GLN A C 1
ATOM 777 O O . GLN A 1 100 ? 9.539 -9.562 -4.559 1 95.62 100 GLN A O 1
ATOM 782 N N . LEU A 1 101 ? 8.555 -9.695 -6.621 1 96 101 LEU A N 1
ATOM 783 C CA . LEU A 1 101 ? 8.906 -11.094 -6.848 1 96 101 LEU A CA 1
ATOM 784 C C . LEU A 1 101 ? 9.547 -11.273 -8.219 1 96 101 LEU A C 1
ATOM 786 O O . LEU A 1 101 ? 8.984 -10.867 -9.234 1 96 101 LEU A O 1
ATOM 790 N N . THR A 1 102 ? 10.703 -11.773 -8.211 1 94.12 102 THR A N 1
ATOM 791 C CA . THR A 1 102 ? 11.383 -12.094 -9.461 1 94.12 102 THR A CA 1
ATOM 792 C C . THR A 1 102 ? 11.43 -13.602 -9.68 1 94.12 102 THR A C 1
ATOM 794 O O . THR A 1 102 ? 11.961 -14.336 -8.844 1 94.12 102 THR A O 1
ATOM 797 N N . ILE A 1 103 ? 10.875 -14.047 -10.789 1 93.44 103 ILE A N 1
ATOM 798 C CA . ILE A 1 103 ? 10.812 -15.469 -11.109 1 93.44 103 ILE A CA 1
ATOM 799 C C . ILE A 1 103 ? 11.656 -15.758 -12.352 1 93.44 103 ILE A C 1
ATOM 801 O O . ILE A 1 103 ? 11.641 -14.984 -13.312 1 93.44 103 ILE A O 1
ATOM 805 N N . THR A 1 104 ? 12.422 -16.734 -12.289 1 89.94 104 THR A N 1
ATOM 806 C CA . THR A 1 104 ? 13.188 -17.234 -13.43 1 89.94 104 THR A CA 1
ATOM 807 C C . THR A 1 104 ? 12.742 -18.641 -13.805 1 89.94 104 THR A C 1
ATOM 809 O O . THR A 1 104 ? 12.258 -19.391 -12.945 1 89.94 104 THR A O 1
ATOM 812 N N . ASP A 1 105 ? 12.945 -19.047 -15.023 1 85.88 105 ASP A N 1
ATOM 813 C CA . ASP A 1 105 ? 12.523 -20.359 -15.531 1 85.88 105 ASP A CA 1
ATOM 814 C C . ASP A 1 105 ? 13.258 -21.484 -14.805 1 85.88 105 ASP A C 1
ATOM 816 O O . ASP A 1 105 ? 12.664 -22.531 -14.508 1 85.88 105 ASP A O 1
ATOM 820 N N . SER A 1 106 ? 14.438 -21.234 -14.539 1 85.38 106 SER A N 1
ATOM 821 C CA . SER A 1 106 ? 15.281 -22.297 -13.984 1 85.38 106 SER A CA 1
ATOM 822 C C . SER A 1 106 ? 14.984 -22.516 -12.508 1 85.38 106 SER A C 1
ATOM 824 O O . SER A 1 106 ? 15.273 -23.594 -11.969 1 85.38 106 SER A O 1
ATOM 826 N N . ARG A 1 107 ? 14.312 -21.5 -11.883 1 90.5 107 ARG A N 1
ATOM 827 C CA . ARG A 1 107 ? 14.172 -21.594 -10.438 1 90.5 107 ARG A CA 1
ATOM 828 C C . ARG A 1 107 ? 12.711 -21.594 -10.023 1 90.5 107 ARG A C 1
ATOM 830 O O . ARG A 1 107 ? 12.391 -21.719 -8.836 1 90.5 107 ARG A O 1
ATOM 837 N N . VAL A 1 108 ? 11.867 -21.578 -10.977 1 92 108 VAL A N 1
ATOM 838 C CA . VAL A 1 108 ? 10.453 -21.375 -10.688 1 92 108 VAL A CA 1
ATOM 839 C C . VAL A 1 108 ? 9.906 -22.578 -9.914 1 92 108 VAL A C 1
ATOM 841 O O . VAL A 1 108 ? 9.086 -22.422 -9.016 1 92 108 VAL A O 1
ATOM 844 N N . GLN A 1 109 ? 10.312 -23.719 -10.203 1 87.62 109 GLN A N 1
ATOM 845 C CA . GLN A 1 109 ? 9.797 -24.906 -9.531 1 87.62 109 GLN A CA 1
ATOM 846 C C . GLN A 1 109 ? 10.195 -24.922 -8.055 1 87.62 109 GLN A C 1
ATOM 848 O O . GLN A 1 109 ? 9.367 -25.219 -7.188 1 87.62 109 GLN A O 1
ATOM 853 N N . ASN A 1 110 ? 11.453 -24.594 -7.82 1 93.19 110 ASN A N 1
ATOM 854 C CA . ASN A 1 110 ? 11.922 -24.531 -6.441 1 93.19 110 ASN A CA 1
ATOM 855 C C . ASN A 1 110 ? 11.195 -23.438 -5.652 1 93.19 110 ASN A C 1
ATOM 857 O O . ASN A 1 110 ? 10.844 -23.641 -4.488 1 93.19 110 ASN A O 1
ATOM 861 N N . LEU A 1 111 ? 11.008 -22.375 -6.273 1 95.75 111 LEU A N 1
ATOM 862 C CA . LEU A 1 111 ? 10.312 -21.266 -5.629 1 95.75 111 LEU A CA 1
ATOM 863 C C . LEU A 1 111 ? 8.867 -21.641 -5.328 1 95.75 111 LEU A C 1
ATOM 865 O O . LEU A 1 111 ? 8.352 -21.312 -4.258 1 95.75 111 LEU A O 1
ATOM 869 N N . PHE A 1 112 ? 8.305 -22.328 -6.246 1 94.19 112 PHE A N 1
ATOM 870 C CA . PHE A 1 112 ? 6.941 -22.797 -6.066 1 94.19 112 PHE A CA 1
ATOM 871 C C . PHE A 1 112 ? 6.84 -23.703 -4.836 1 94.19 112 PHE A C 1
ATOM 873 O O . PHE A 1 112 ? 5.969 -23.5 -3.988 1 94.19 112 PHE A O 1
ATOM 880 N N . LEU A 1 113 ? 7.742 -24.578 -4.738 1 91.81 113 LEU A N 1
ATOM 881 C CA . LEU A 1 113 ? 7.738 -25.516 -3.621 1 91.81 113 LEU A CA 1
ATOM 882 C C . LEU A 1 113 ? 7.961 -24.797 -2.299 1 91.81 113 LEU A C 1
ATOM 884 O O . LEU A 1 113 ? 7.297 -25.094 -1.303 1 91.81 113 LEU A O 1
ATOM 888 N N . ALA A 1 114 ? 8.836 -23.891 -2.316 1 96.12 114 ALA A N 1
ATOM 889 C CA . ALA A 1 114 ? 9.117 -23.109 -1.113 1 96.12 114 ALA A CA 1
ATOM 890 C C . ALA A 1 114 ? 7.906 -22.281 -0.698 1 96.12 114 ALA A C 1
ATOM 892 O O . ALA A 1 114 ? 7.559 -22.219 0.483 1 96.12 114 ALA A O 1
ATOM 893 N N . ALA A 1 115 ? 7.34 -21.656 -1.685 1 96.62 115 ALA A N 1
ATOM 894 C CA . ALA A 1 115 ? 6.16 -20.844 -1.427 1 96.62 115 ALA A CA 1
ATOM 895 C C . ALA A 1 115 ? 5.016 -21.688 -0.867 1 96.62 115 ALA A C 1
ATOM 897 O O . ALA A 1 115 ? 4.258 -21.219 -0.01 1 96.62 115 ALA A O 1
ATOM 898 N N . ASP A 1 116 ? 4.898 -22.859 -1.384 1 93 116 ASP A N 1
ATOM 899 C CA . ASP A 1 116 ? 3.871 -23.781 -0.899 1 93 116 ASP A CA 1
ATOM 900 C C . ASP A 1 116 ? 4.152 -24.203 0.539 1 93 116 ASP A C 1
ATOM 902 O O . ASP A 1 116 ? 3.256 -24.172 1.386 1 93 116 ASP A O 1
ATOM 906 N N . LEU A 1 117 ? 5.344 -24.547 0.812 1 93.94 117 LEU A N 1
ATOM 907 C CA . LEU A 1 117 ? 5.727 -25 2.145 1 93.94 117 LEU A CA 1
ATOM 908 C C . LEU A 1 117 ? 5.543 -23.891 3.172 1 93.94 117 LEU A C 1
ATOM 910 O O . LEU A 1 117 ? 4.957 -24.109 4.23 1 93.94 117 LEU A O 1
ATOM 914 N N . LEU A 1 118 ? 6.043 -22.703 2.818 1 96.38 118 LEU A N 1
ATOM 915 C CA . LEU A 1 118 ? 6.02 -21.594 3.762 1 96.38 118 LEU A CA 1
ATOM 916 C C . LEU A 1 118 ? 4.711 -20.812 3.654 1 96.38 118 LEU A C 1
ATOM 918 O O . LEU A 1 118 ? 4.539 -19.797 4.316 1 96.38 118 LEU A O 1
ATOM 922 N N . GLN A 1 119 ? 3.893 -21.234 2.756 1 95.31 119 GLN A N 1
ATOM 923 C CA . GLN A 1 119 ? 2.52 -20.766 2.635 1 95.31 119 GLN A CA 1
ATOM 924 C C . GLN A 1 119 ? 2.482 -19.281 2.252 1 95.31 119 GLN A C 1
ATOM 926 O O . GLN A 1 119 ? 1.781 -18.484 2.883 1 95.31 119 GLN A O 1
ATOM 931 N N . PHE A 1 120 ? 3.271 -18.938 1.305 1 96.75 120 PHE A N 1
ATOM 932 C CA . PHE A 1 120 ? 3.146 -17.656 0.617 1 96.75 120 PHE A CA 1
ATOM 933 C C . PHE A 1 120 ? 2.184 -17.766 -0.558 1 96.75 120 PHE A C 1
ATOM 935 O O . PHE A 1 120 ? 2.598 -18.047 -1.684 1 96.75 120 PHE A O 1
ATOM 942 N N . LYS A 1 121 ? 0.966 -17.453 -0.379 1 94 121 LYS A N 1
ATOM 943 C CA . LYS A 1 121 ? -0.103 -17.781 -1.32 1 94 121 LYS A CA 1
ATOM 944 C C . LYS A 1 121 ? 0.077 -17.031 -2.635 1 94 121 LYS A C 1
ATOM 946 O O . LYS A 1 121 ? 0.024 -17.625 -3.711 1 94 121 LYS A O 1
ATOM 951 N N . TRP A 1 122 ? 0.3 -15.766 -2.531 1 95.69 122 TRP A N 1
ATOM 952 C CA . TRP A 1 122 ? 0.396 -14.969 -3.744 1 95.69 122 TRP A CA 1
ATOM 953 C C . TRP A 1 122 ? 1.612 -15.367 -4.57 1 95.69 122 TRP A C 1
ATOM 955 O O . TRP A 1 122 ? 1.55 -15.406 -5.801 1 95.69 122 TRP A O 1
ATOM 965 N N . VAL A 1 123 ? 2.684 -15.617 -3.936 1 96.75 123 VAL A N 1
ATOM 966 C CA . VAL A 1 123 ? 3.887 -16.047 -4.645 1 96.75 123 VAL A CA 1
ATOM 967 C C . VAL A 1 123 ? 3.641 -17.391 -5.32 1 96.75 123 VAL A C 1
ATOM 969 O O . VAL A 1 123 ? 4.016 -17.578 -6.48 1 96.75 123 VAL A O 1
ATOM 972 N N . LYS A 1 124 ? 3.023 -18.297 -4.594 1 94.69 124 LYS A N 1
ATOM 973 C CA . LYS A 1 124 ? 2.678 -19.609 -5.16 1 94.69 124 LYS A CA 1
ATOM 974 C C . LYS A 1 124 ? 1.836 -19.453 -6.426 1 94.69 124 LYS A C 1
ATOM 976 O O . LYS A 1 124 ? 2.145 -20.047 -7.461 1 94.69 124 LYS A O 1
ATOM 981 N N . ASP A 1 125 ? 0.858 -18.609 -6.34 1 94 125 ASP A N 1
ATOM 982 C CA . ASP A 1 125 ? -0.032 -18.375 -7.477 1 94 125 ASP A CA 1
ATOM 983 C C . ASP A 1 125 ? 0.722 -17.75 -8.648 1 94 125 ASP A C 1
ATOM 985 O O . ASP A 1 125 ? 0.447 -18.078 -9.805 1 94 125 ASP A O 1
ATOM 989 N N . SER A 1 126 ? 1.638 -16.891 -8.297 1 94.5 126 SER A N 1
ATOM 990 C CA . SER A 1 126 ? 2.434 -16.25 -9.344 1 94.5 126 SER A CA 1
ATOM 991 C C . SER A 1 126 ? 3.33 -17.25 -10.055 1 94.5 126 SER A C 1
ATOM 993 O O . SER A 1 126 ? 3.504 -17.188 -11.273 1 94.5 126 SER A O 1
ATOM 995 N N . CYS A 1 127 ? 3.869 -18.141 -9.328 1 94 127 CYS A N 1
ATOM 996 C CA . CYS A 1 127 ? 4.684 -19.203 -9.914 1 94 127 CYS A CA 1
ATOM 997 C C . CYS A 1 127 ? 3.85 -20.094 -10.828 1 94 127 CYS A C 1
ATOM 999 O O . CYS A 1 127 ? 4.281 -20.438 -11.93 1 94 127 CYS A O 1
ATOM 1001 N N . ILE A 1 128 ? 2.641 -20.422 -10.359 1 92.56 128 ILE A N 1
ATOM 1002 C CA . ILE A 1 128 ? 1.73 -21.25 -11.141 1 92.56 128 ILE A CA 1
ATOM 1003 C C . ILE A 1 128 ? 1.423 -20.562 -12.469 1 92.56 128 ILE A C 1
ATOM 1005 O O . ILE A 1 128 ? 1.504 -21.188 -13.531 1 92.56 128 ILE A O 1
ATOM 1009 N N . HIS A 1 129 ? 1.168 -19.328 -12.398 1 92.06 129 HIS A N 1
ATOM 1010 C CA . HIS A 1 129 ? 0.868 -18.562 -13.602 1 92.06 129 HIS A CA 1
ATOM 1011 C C . HIS A 1 129 ? 2.064 -18.531 -14.547 1 92.06 129 HIS A C 1
ATOM 1013 O O . HIS A 1 129 ? 1.906 -18.656 -15.766 1 92.06 129 HIS A O 1
ATOM 1019 N N . PHE A 1 130 ? 3.162 -18.312 -14 1 92.88 130 PHE A N 1
ATOM 1020 C CA . PHE A 1 130 ? 4.387 -18.266 -14.789 1 92.88 130 PHE A CA 1
ATOM 1021 C C . PHE A 1 130 ? 4.613 -19.609 -15.5 1 92.88 130 PHE A C 1
ATOM 1023 O O . PHE A 1 130 ? 4.922 -19.641 -16.688 1 92.88 130 PHE A O 1
ATOM 1030 N N . ILE A 1 131 ? 4.449 -20.688 -14.805 1 91.88 131 ILE A N 1
ATOM 1031 C CA . ILE A 1 131 ? 4.641 -22.031 -15.344 1 91.88 131 ILE A CA 1
ATOM 1032 C C . ILE A 1 131 ? 3.627 -22.297 -16.453 1 91.88 131 ILE A C 1
ATOM 1034 O O . ILE A 1 131 ? 3.975 -22.828 -17.516 1 91.88 131 ILE A O 1
ATOM 1038 N N . MET A 1 132 ? 2.416 -21.891 -16.203 1 91.56 132 MET A N 1
ATOM 1039 C CA . MET A 1 132 ? 1.334 -22.109 -17.156 1 91.56 132 MET A CA 1
ATOM 1040 C C . MET A 1 132 ? 1.614 -21.391 -18.469 1 91.56 132 MET A C 1
ATOM 1042 O O . MET A 1 132 ? 1.268 -21.906 -19.547 1 91.56 132 MET A O 1
ATOM 1046 N N . GLN A 1 133 ? 2.252 -20.312 -18.391 1 90.56 133 GLN A N 1
ATOM 1047 C CA . GLN A 1 133 ? 2.564 -19.531 -19.578 1 90.56 133 GLN A CA 1
ATOM 1048 C C . GLN A 1 133 ? 3.699 -20.188 -20.375 1 90.56 133 GLN A C 1
ATOM 1050 O O . GLN A 1 133 ? 3.863 -19.906 -21.562 1 90.56 133 GLN A O 1
ATOM 1055 N N . GLN A 1 134 ? 4.402 -21.062 -19.781 1 88.69 134 GLN A N 1
ATOM 1056 C CA . GLN A 1 134 ? 5.594 -21.609 -20.422 1 88.69 134 GLN A CA 1
ATOM 1057 C C . GLN A 1 134 ? 5.402 -23.078 -20.781 1 88.69 134 GLN A C 1
ATOM 1059 O O . GLN A 1 134 ? 6.371 -23.781 -21.078 1 88.69 134 GLN A O 1
ATOM 1064 N N . ILE A 1 135 ? 4.207 -23.531 -20.703 1 93.12 135 ILE A N 1
ATOM 1065 C CA . ILE A 1 135 ? 3.961 -24.938 -21 1 93.12 135 ILE A CA 1
ATOM 1066 C C . ILE A 1 135 ? 4.273 -25.219 -22.469 1 93.12 135 ILE A C 1
ATOM 1068 O O . ILE A 1 135 ? 3.867 -24.453 -23.359 1 93.12 135 ILE A O 1
ATOM 1072 N N . ASP A 1 136 ? 5.035 -26.234 -22.703 1 93.06 136 ASP A N 1
ATOM 1073 C CA . ASP A 1 136 ? 5.352 -26.672 -24.062 1 93.06 136 ASP A CA 1
ATOM 1074 C C . ASP A 1 136 ? 5.43 -28.203 -24.125 1 93.06 136 ASP A C 1
ATOM 1076 O O . ASP A 1 136 ? 5.078 -28.891 -23.172 1 93.06 136 ASP A O 1
ATOM 1080 N N . ILE A 1 137 ? 5.785 -28.734 -25.266 1 94.81 137 ILE A N 1
ATOM 1081 C CA . ILE A 1 137 ? 5.758 -30.172 -25.516 1 94.81 137 ILE A CA 1
ATOM 1082 C C . ILE A 1 137 ? 6.75 -30.875 -24.594 1 94.81 137 ILE A C 1
ATOM 1084 O O . ILE A 1 137 ? 6.488 -31.984 -24.125 1 94.81 137 ILE A O 1
ATOM 1088 N N . THR A 1 138 ? 7.789 -30.234 -24.219 1 91.75 138 THR A N 1
ATOM 1089 C CA . THR A 1 138 ? 8.891 -30.859 -23.5 1 91.75 138 THR A CA 1
ATOM 1090 C C . THR A 1 138 ? 8.617 -30.891 -22 1 91.75 138 THR A C 1
ATOM 1092 O O . THR A 1 138 ? 9.141 -31.734 -21.266 1 91.75 138 THR A O 1
ATOM 1095 N N . ASN A 1 139 ? 7.758 -29.984 -21.562 1 91.19 139 ASN A N 1
ATOM 1096 C CA . ASN A 1 139 ? 7.637 -29.891 -20.109 1 91.19 139 ASN A CA 1
ATOM 1097 C C . ASN A 1 139 ? 6.199 -30.125 -19.656 1 91.19 139 ASN A C 1
ATOM 1099 O O . ASN A 1 139 ? 5.926 -30.172 -18.453 1 91.19 139 ASN A O 1
ATOM 1103 N N . CYS A 1 140 ? 5.246 -30.328 -20.5 1 95.25 140 CYS A N 1
ATOM 1104 C CA . CYS A 1 140 ? 3.824 -30.391 -20.172 1 95.25 140 CYS A CA 1
ATOM 1105 C C . CYS A 1 140 ? 3.52 -31.547 -19.234 1 95.25 140 CYS A C 1
ATOM 1107 O O . CYS A 1 140 ? 2.756 -31.391 -18.281 1 95.25 140 CYS A O 1
ATOM 1109 N N . LEU A 1 141 ? 4.148 -32.656 -19.469 1 95.81 141 LEU A N 1
ATOM 1110 C CA . LEU A 1 141 ? 3.895 -33.812 -18.609 1 95.81 141 LEU A CA 1
ATOM 1111 C C . LEU A 1 141 ? 4.477 -33.594 -17.219 1 95.81 141 LEU A C 1
ATOM 1113 O O . LEU A 1 141 ? 3.867 -33.969 -16.219 1 95.81 141 LEU A O 1
ATOM 1117 N N . GLY A 1 142 ? 5.645 -33 -17.188 1 92.25 142 GLY A N 1
ATOM 1118 C CA . GLY A 1 142 ? 6.227 -32.625 -15.906 1 92.25 142 GLY A CA 1
ATOM 1119 C C . GLY A 1 142 ? 5.375 -31.641 -15.125 1 92.25 142 GLY A C 1
ATOM 1120 O O . GLY A 1 142 ? 5.191 -31.797 -13.914 1 92.25 142 GLY A O 1
ATOM 1121 N N . VAL A 1 143 ? 4.906 -30.672 -15.781 1 93.31 143 VAL A N 1
ATOM 1122 C CA . VAL A 1 143 ? 4.039 -29.672 -15.172 1 93.31 143 VAL A CA 1
ATOM 1123 C C . VAL A 1 143 ? 2.768 -30.328 -14.648 1 93.31 143 VAL A C 1
ATOM 1125 O O . VAL A 1 143 ? 2.299 -30.016 -13.555 1 93.31 143 VAL A O 1
ATOM 1128 N N . ARG A 1 144 ? 2.236 -31.234 -15.43 1 94.88 144 ARG A N 1
ATOM 1129 C CA . ARG A 1 144 ? 1.033 -31.953 -15.031 1 94.88 144 ARG A CA 1
ATOM 1130 C C . ARG A 1 144 ? 1.275 -32.75 -13.75 1 94.88 144 ARG A C 1
ATOM 1132 O O . ARG A 1 144 ? 0.458 -32.719 -12.828 1 94.88 144 ARG A O 1
ATOM 1139 N N . ALA A 1 145 ? 2.402 -33.438 -13.703 1 93.06 145 ALA A N 1
ATOM 1140 C CA . ALA A 1 145 ? 2.762 -34.219 -12.523 1 93.06 145 ALA A CA 1
ATOM 1141 C C . ALA A 1 145 ? 2.945 -33.312 -11.297 1 93.06 145 ALA A C 1
ATOM 1143 O O . ALA A 1 145 ? 2.477 -33.656 -10.211 1 93.06 145 ALA A O 1
ATOM 1144 N N . LEU A 1 146 ? 3.594 -32.25 -11.531 1 89.5 146 LEU A N 1
ATOM 1145 C CA . LEU A 1 146 ? 3.826 -31.281 -10.469 1 89.5 146 LEU A CA 1
ATOM 1146 C C . LEU A 1 146 ? 2.504 -30.766 -9.914 1 89.5 146 LEU A C 1
ATOM 1148 O O . LEU A 1 146 ? 2.334 -30.656 -8.695 1 89.5 146 LEU A O 1
ATOM 1152 N N . ALA A 1 147 ? 1.597 -30.406 -10.766 1 92.06 147 ALA A N 1
ATOM 1153 C CA . ALA A 1 147 ? 0.287 -29.875 -10.391 1 92.06 147 ALA A CA 1
ATOM 1154 C C . ALA A 1 147 ? -0.504 -30.906 -9.586 1 92.06 147 ALA A C 1
ATOM 1156 O O . ALA A 1 147 ? -1.172 -30.547 -8.609 1 92.06 147 ALA A O 1
ATOM 1157 N N . GLU A 1 148 ? -0.386 -32.094 -9.961 1 92.06 148 GLU A N 1
ATOM 1158 C CA . GLU A 1 148 ? -1.104 -33.156 -9.266 1 92.06 148 GLU A CA 1
ATOM 1159 C C . GLU A 1 148 ? -0.553 -33.375 -7.859 1 92.06 148 GLU A C 1
ATOM 1161 O O . GLU A 1 148 ? -1.317 -33.5 -6.898 1 92.06 148 GLU A O 1
ATOM 1166 N N . ARG A 1 149 ? 0.727 -33.406 -7.695 1 88.44 149 ARG A N 1
ATOM 1167 C CA . ARG A 1 149 ? 1.395 -33.625 -6.422 1 88.44 149 ARG A CA 1
ATOM 1168 C C . ARG A 1 149 ? 1.07 -32.531 -5.422 1 88.44 149 ARG A C 1
ATOM 1170 O O . ARG A 1 149 ? 0.937 -32.781 -4.223 1 88.44 149 ARG A O 1
ATOM 1177 N N . HIS A 1 150 ? 0.949 -31.406 -5.945 1 86.94 150 HIS A N 1
ATOM 1178 C CA . HIS A 1 150 ? 0.755 -30.281 -5.039 1 86.94 150 HIS A CA 1
ATOM 1179 C C . HIS A 1 150 ? -0.679 -29.766 -5.102 1 86.94 150 HIS A C 1
ATOM 1181 O O . HIS A 1 150 ? -0.967 -28.656 -4.633 1 86.94 150 HIS A O 1
ATOM 1187 N N . SER A 1 151 ? -1.585 -30.516 -5.742 1 88.5 151 SER A N 1
ATOM 1188 C CA . SER A 1 151 ? -3.025 -30.281 -5.77 1 88.5 151 SER A CA 1
ATOM 1189 C C . SER A 1 151 ? -3.355 -28.906 -6.34 1 88.5 151 SER A C 1
ATOM 1191 O O . SER A 1 151 ? -4.164 -28.172 -5.773 1 88.5 151 SER A O 1
ATOM 1193 N N . CYS A 1 152 ? -2.625 -28.562 -7.316 1 90.44 152 CYS A N 1
ATOM 1194 C CA . CYS A 1 152 ? -2.936 -27.328 -8.039 1 90.44 152 CYS A CA 1
ATOM 1195 C C . CYS A 1 152 ? -3.881 -27.609 -9.203 1 90.44 152 CYS A C 1
ATOM 1197 O O . CYS A 1 152 ? -3.436 -27.938 -10.305 1 90.44 152 CYS A O 1
ATOM 1199 N N . LYS A 1 153 ? -5.086 -27.344 -9.031 1 93 153 LYS A N 1
ATOM 1200 C CA . LYS A 1 153 ? -6.125 -27.75 -9.977 1 93 153 LYS A CA 1
ATOM 1201 C C . LYS A 1 153 ? -5.992 -26.984 -11.297 1 93 153 LYS A C 1
ATOM 1203 O O . LYS A 1 153 ? -6.031 -27.578 -12.375 1 93 153 LYS A O 1
ATOM 1208 N N . ALA A 1 154 ? -5.848 -25.734 -11.164 1 92.19 154 ALA A N 1
ATOM 1209 C CA . ALA A 1 154 ? -5.777 -24.906 -12.359 1 92.19 154 ALA A CA 1
ATOM 1210 C C . ALA A 1 154 ? -4.594 -25.297 -13.234 1 92.19 154 ALA A C 1
ATOM 1212 O O . ALA A 1 154 ? -4.727 -25.406 -14.461 1 92.19 154 ALA A O 1
ATOM 1213 N N . MET A 1 155 ? -3.504 -25.469 -12.664 1 93.25 155 MET A N 1
ATOM 1214 C CA . MET A 1 155 ? -2.291 -25.859 -13.383 1 93.25 155 MET A CA 1
ATOM 1215 C C . MET A 1 155 ? -2.426 -27.25 -13.961 1 93.25 155 MET A C 1
ATOM 1217 O O . MET A 1 155 ? -1.976 -27.516 -15.078 1 93.25 155 MET A O 1
ATOM 1221 N N . TYR A 1 156 ? -3.066 -28.125 -13.242 1 95 156 TYR A N 1
ATOM 1222 C CA . TYR A 1 156 ? -3.299 -29.484 -13.703 1 95 156 TYR A CA 1
ATOM 1223 C C . TYR A 1 156 ? -4.176 -29.5 -14.953 1 95 156 TYR A C 1
ATOM 1225 O O . TYR A 1 156 ? -3.855 -30.172 -15.938 1 95 156 TYR A O 1
ATOM 1233 N N . GLU A 1 157 ? -5.188 -28.797 -14.906 1 95.25 157 GLU A N 1
ATOM 1234 C CA . GLU A 1 157 ? -6.113 -28.719 -16.031 1 95.25 157 GLU A CA 1
ATOM 1235 C C . GLU A 1 157 ? -5.449 -28.094 -17.25 1 95.25 157 GLU A C 1
ATOM 1237 O O . GLU A 1 157 ? -5.633 -28.578 -18.375 1 95.25 157 GLU A O 1
ATOM 1242 N N . ALA A 1 158 ? -4.766 -27.047 -16.984 1 94.69 158 ALA A N 1
ATOM 1243 C CA . ALA A 1 158 ? -4.078 -26.391 -18.094 1 94.69 158 ALA A CA 1
ATOM 1244 C C . ALA A 1 158 ? -3.066 -27.328 -18.75 1 94.69 158 ALA A C 1
ATOM 1246 O O . ALA A 1 158 ? -2.986 -27.422 -19.969 1 94.69 158 ALA A O 1
ATOM 1247 N N . ALA A 1 159 ? -2.312 -27.984 -17.969 1 95.94 159 ALA A N 1
ATOM 1248 C CA . ALA A 1 159 ? -1.327 -28.938 -18.484 1 95.94 159 ALA A CA 1
ATOM 1249 C C . ALA A 1 159 ? -2.006 -30.094 -19.203 1 95.94 159 ALA A C 1
ATOM 1251 O O . ALA A 1 159 ? -1.564 -30.5 -20.281 1 95.94 159 ALA A O 1
ATOM 1252 N N . THR A 1 160 ? -3.057 -30.562 -18.656 1 96.12 160 THR A N 1
ATOM 1253 C CA . THR A 1 160 ? -3.805 -31.656 -19.266 1 96.12 160 THR A CA 1
ATOM 1254 C C . THR A 1 160 ? -4.379 -31.234 -20.609 1 96.12 160 THR A C 1
ATOM 1256 O O . THR A 1 160 ? -4.32 -32 -21.578 1 96.12 160 THR A O 1
ATOM 1259 N N . ARG A 1 161 ? -4.906 -30.156 -20.578 1 94.94 161 ARG A N 1
ATOM 1260 C CA . ARG A 1 161 ? -5.449 -29.625 -21.828 1 94.94 161 ARG A CA 1
ATOM 1261 C C . ARG A 1 161 ? -4.367 -29.547 -22.906 1 94.94 161 ARG A C 1
ATOM 1263 O O . ARG A 1 161 ? -4.598 -29.891 -24.062 1 94.94 161 ARG A O 1
ATOM 1270 N N . PHE A 1 162 ? -3.297 -29.031 -22.547 1 95.06 162 PHE A N 1
ATOM 1271 C CA . PHE A 1 162 ? -2.195 -28.938 -23.484 1 95.06 162 PHE A CA 1
ATOM 1272 C C . PHE A 1 162 ? -1.791 -30.312 -24 1 95.06 162 PHE A C 1
ATOM 1274 O O . PHE A 1 162 ? -1.568 -30.5 -25.188 1 95.06 162 PHE A O 1
ATOM 1281 N N . VAL A 1 163 ? -1.67 -31.266 -23.094 1 96.19 163 VAL A N 1
ATOM 1282 C CA . VAL A 1 163 ? -1.288 -32.625 -23.438 1 96.19 163 VAL A CA 1
ATOM 1283 C C . VAL A 1 163 ? -2.301 -33.219 -24.422 1 96.19 163 VAL A C 1
ATOM 1285 O O . VAL A 1 163 ? -1.923 -33.844 -25.422 1 96.19 163 VAL A O 1
ATOM 1288 N N . THR A 1 164 ? -3.566 -33.031 -24.141 1 94.5 164 THR A N 1
ATOM 1289 C CA . THR A 1 164 ? -4.609 -33.625 -24.984 1 94.5 164 THR A CA 1
ATOM 1290 C C . THR A 1 164 ? -4.652 -32.938 -26.344 1 94.5 164 THR A C 1
ATOM 1292 O O . THR A 1 164 ? -4.883 -33.594 -27.375 1 94.5 164 THR A O 1
ATOM 1295 N N . GLU A 1 165 ? -4.465 -31.688 -26.328 1 93.06 165 GLU A N 1
ATOM 1296 C CA . GLU A 1 165 ? -4.48 -30.922 -27.578 1 93.06 165 GLU A CA 1
ATOM 1297 C C . GLU A 1 165 ? -3.295 -31.297 -28.469 1 93.06 165 GLU A C 1
ATOM 1299 O O . GLU A 1 165 ? -3.389 -31.25 -29.703 1 93.06 165 GLU A O 1
ATOM 1304 N N . ASN A 1 166 ? -2.215 -31.656 -27.875 1 94.81 166 ASN A N 1
ATOM 1305 C CA . ASN A 1 166 ? -0.998 -31.984 -28.609 1 94.81 166 ASN A CA 1
ATOM 1306 C C . ASN A 1 166 ? -0.569 -33.438 -28.359 1 94.81 166 ASN A C 1
ATOM 1308 O O . ASN A 1 166 ? 0.625 -33.719 -28.25 1 94.81 166 ASN A O 1
ATOM 1312 N N . PHE A 1 167 ? -1.481 -34.281 -28.297 1 95.19 167 PHE A N 1
ATOM 1313 C CA . PHE A 1 167 ? -1.275 -35.625 -27.828 1 95.19 167 PHE A CA 1
ATOM 1314 C C . PHE A 1 167 ? -0.264 -36.375 -28.719 1 95.19 167 PHE A C 1
ATOM 1316 O O . PHE A 1 167 ? 0.634 -37.031 -28.203 1 95.19 167 PHE A O 1
ATOM 1323 N N . LEU A 1 168 ? -0.343 -36.188 -29.969 1 93.06 168 LEU A N 1
ATOM 1324 C CA . LEU A 1 168 ? 0.515 -36.906 -30.906 1 93.06 168 LEU A CA 1
ATOM 1325 C C . LEU A 1 168 ? 1.981 -36.562 -30.672 1 93.06 168 LEU A C 1
ATOM 1327 O O . LEU A 1 168 ? 2.828 -37.438 -30.562 1 93.06 168 LEU A O 1
ATOM 1331 N N . LYS A 1 169 ? 2.223 -35.312 -30.578 1 95.5 169 LYS A N 1
ATOM 1332 C CA . LYS A 1 169 ? 3.59 -34.844 -30.375 1 95.5 169 LYS A CA 1
ATOM 1333 C C . LYS A 1 169 ? 4.098 -35.219 -28.984 1 95.5 169 LYS A C 1
ATOM 1335 O O . LYS A 1 169 ? 5.25 -35.656 -28.844 1 95.5 169 LYS A O 1
ATOM 1340 N N . VAL A 1 170 ? 3.236 -35.156 -28 1 96.62 170 VAL A N 1
ATOM 1341 C CA . VAL A 1 170 ? 3.59 -35.469 -26.625 1 96.62 170 VAL A CA 1
ATOM 1342 C C . VAL A 1 170 ? 3.873 -36.938 -26.469 1 96.62 170 VAL A C 1
ATOM 1344 O O . VAL A 1 170 ? 4.785 -37.344 -25.75 1 96.62 170 VAL A O 1
ATOM 1347 N N . SER A 1 171 ? 3.133 -37.812 -27.234 1 95.81 171 SER A N 1
ATOM 1348 C CA . SER A 1 171 ? 3.26 -39.25 -27.125 1 95.81 171 SER A CA 1
ATOM 1349 C C . SER A 1 171 ? 4.609 -39.719 -27.656 1 95.81 171 SER A C 1
ATOM 1351 O O . SER A 1 171 ? 5.031 -40.844 -27.375 1 95.81 171 SER A O 1
ATOM 1353 N N . GLN A 1 172 ? 5.305 -38.812 -28.359 1 94.31 172 GLN A N 1
ATOM 1354 C CA . GLN A 1 172 ? 6.586 -39.188 -28.938 1 94.31 172 GLN A CA 1
ATOM 1355 C C . GLN A 1 172 ? 7.746 -38.75 -28.047 1 94.31 172 GLN A C 1
ATOM 1357 O O . GLN A 1 172 ? 8.906 -39.094 -28.328 1 94.31 172 GLN A O 1
ATOM 1362 N N . THR A 1 173 ? 7.449 -38.156 -27 1 94.62 173 THR A N 1
ATOM 1363 C CA . THR A 1 173 ? 8.484 -37.688 -26.094 1 94.62 173 THR A CA 1
ATOM 1364 C C . THR A 1 173 ? 8.898 -38.781 -25.109 1 94.62 173 THR A C 1
ATOM 1366 O O . THR A 1 173 ? 8.156 -39.719 -24.891 1 94.62 173 THR A O 1
ATOM 1369 N N . GLU A 1 174 ? 10.094 -38.594 -24.562 1 94.69 174 GLU A N 1
ATOM 1370 C CA . GLU A 1 174 ? 10.602 -39.531 -23.562 1 94.69 174 GLU A CA 1
ATOM 1371 C C . GLU A 1 174 ? 9.766 -39.5 -22.281 1 94.69 174 GLU A C 1
ATOM 1373 O O . GLU A 1 174 ? 9.562 -40.531 -21.625 1 94.69 174 GLU A O 1
ATOM 1378 N N . ASP A 1 175 ? 9.305 -38.344 -22 1 95.12 175 ASP A N 1
ATOM 1379 C CA . ASP A 1 175 ? 8.5 -38.188 -20.797 1 95.12 175 ASP A CA 1
ATOM 1380 C C . ASP A 1 175 ? 7.234 -39.031 -20.844 1 95.12 175 ASP A C 1
ATOM 1382 O O . ASP A 1 175 ? 6.805 -39.562 -19.828 1 95.12 175 ASP A O 1
ATOM 1386 N N . PHE A 1 176 ? 6.68 -39.125 -22.047 1 96.38 176 PHE A N 1
ATOM 1387 C CA . PHE A 1 176 ? 5.484 -39.938 -22.219 1 96.38 176 PHE A CA 1
ATOM 1388 C C . PHE A 1 176 ? 5.797 -41.406 -21.969 1 96.38 176 PHE A C 1
ATOM 1390 O O . PHE A 1 176 ? 5.027 -42.125 -21.328 1 96.38 176 PHE A O 1
ATOM 1397 N N . HIS A 1 177 ? 6.93 -41.812 -22.438 1 95.75 177 HIS A N 1
ATOM 1398 C CA . HIS A 1 177 ? 7.32 -43.219 -22.312 1 95.75 177 HIS A CA 1
ATOM 1399 C C . HIS A 1 177 ? 7.664 -43.594 -20.875 1 95.75 177 HIS A C 1
ATOM 1401 O O . HIS A 1 177 ? 7.672 -44.75 -20.516 1 95.75 177 HIS A O 1
ATOM 1407 N N . ASN A 1 178 ? 7.879 -42.531 -20.078 1 95.25 178 ASN A N 1
ATOM 1408 C CA . ASN A 1 178 ? 8.234 -42.781 -18.688 1 95.25 178 ASN A CA 1
ATOM 1409 C C . ASN A 1 178 ? 7.012 -42.688 -17.781 1 95.25 178 ASN A C 1
ATOM 1411 O O . ASN A 1 178 ? 7.113 -42.938 -16.562 1 95.25 178 ASN A O 1
ATOM 1415 N N . LEU A 1 179 ? 5.922 -42.5 -18.328 1 95.69 179 LEU A N 1
ATOM 1416 C CA . LEU A 1 179 ? 4.688 -42.469 -17.547 1 95.69 179 LEU A CA 1
ATOM 1417 C C . LEU A 1 179 ? 4.324 -43.844 -17.062 1 95.69 179 LEU A C 1
ATOM 1419 O O . LEU A 1 179 ? 4.723 -44.844 -17.656 1 95.69 179 LEU A O 1
ATOM 1423 N N . SER A 1 180 ? 3.611 -43.844 -15.977 1 95.44 180 SER A N 1
ATOM 1424 C CA . SER A 1 180 ? 3.066 -45.125 -15.492 1 95.44 180 SER A CA 1
ATOM 1425 C C . SER A 1 180 ? 1.88 -45.562 -16.344 1 95.44 180 SER A C 1
ATOM 1427 O O . SER A 1 180 ? 1.323 -44.781 -17.109 1 95.44 180 SER A O 1
ATOM 1429 N N . ILE A 1 181 ? 1.509 -46.812 -16.25 1 95.94 181 ILE A N 1
ATOM 1430 C CA . ILE A 1 181 ? 0.396 -47.375 -17 1 95.94 181 ILE A CA 1
ATOM 1431 C C . ILE A 1 181 ? -0.891 -46.625 -16.656 1 95.94 181 ILE A C 1
ATOM 1433 O O . ILE A 1 181 ? -1.695 -46.344 -17.547 1 95.94 181 ILE A O 1
ATOM 1437 N N . ASN A 1 182 ? -1.002 -46.312 -15.414 1 96 182 ASN A N 1
ATOM 1438 C CA . ASN A 1 182 ? -2.219 -45.625 -14.984 1 96 182 ASN A CA 1
ATOM 1439 C C . ASN A 1 182 ? -2.332 -44.25 -15.602 1 96 182 ASN A C 1
ATOM 1441 O O . ASN A 1 182 ? -3.424 -43.812 -15.984 1 96 182 ASN A O 1
ATOM 1445 N N . GLU A 1 183 ? -1.191 -43.594 -15.688 1 95.12 183 GLU A N 1
ATOM 1446 C CA . GLU A 1 183 ? -1.181 -42.25 -16.266 1 95.12 183 GLU A CA 1
ATOM 1447 C C . GLU A 1 183 ? -1.503 -42.281 -17.75 1 95.12 183 GLU A C 1
ATOM 1449 O O . GLU A 1 183 ? -2.252 -41.438 -18.25 1 95.12 183 GLU A O 1
ATOM 1454 N N . VAL A 1 184 ? -0.964 -43.25 -18.469 1 96.56 184 VAL A N 1
ATOM 1455 C CA . VAL A 1 184 ? -1.216 -43.375 -19.906 1 96.56 184 VAL A CA 1
ATOM 1456 C C . VAL A 1 184 ? -2.682 -43.75 -20.141 1 96.56 184 VAL A C 1
ATOM 1458 O O . VAL A 1 184 ? -3.34 -43.156 -21 1 96.56 184 VAL A O 1
ATOM 1461 N N . LEU A 1 185 ? -3.17 -44.656 -19.375 1 96.31 185 LEU A N 1
ATOM 1462 C CA . LEU A 1 185 ? -4.555 -45.094 -19.516 1 96.31 185 LEU A CA 1
ATOM 1463 C C . LEU A 1 185 ? -5.516 -43.938 -19.266 1 96.31 185 LEU A C 1
ATOM 1465 O O . LEU A 1 185 ? -6.527 -43.812 -19.953 1 96.31 185 LEU A O 1
ATOM 1469 N N . GLU A 1 186 ? -5.16 -43.188 -18.281 1 95.44 186 GLU A N 1
ATOM 1470 C CA . GLU A 1 186 ? -5.992 -42 -17.969 1 95.44 186 GLU A CA 1
ATOM 1471 C C . GLU A 1 186 ? -6.09 -41.062 -19.172 1 95.44 186 GLU A C 1
ATOM 1473 O O . GLU A 1 186 ? -7.168 -40.562 -19.469 1 95.44 186 GLU A O 1
ATOM 1478 N N . LEU A 1 187 ? -4.988 -40.812 -19.797 1 95 187 LEU A N 1
ATOM 1479 C CA . LEU A 1 187 ? -4.957 -39.938 -20.953 1 95 187 LEU A CA 1
ATOM 1480 C C . LEU A 1 187 ? -5.719 -40.531 -22.125 1 95 187 LEU A C 1
ATOM 1482 O O . LEU A 1 187 ? -6.512 -39.844 -22.766 1 95 187 LEU A O 1
ATOM 1486 N N . VAL A 1 188 ? -5.531 -41.812 -22.375 1 94.69 188 VAL A N 1
ATOM 1487 C CA . VAL A 1 188 ? -6.098 -42.531 -23.516 1 94.69 188 VAL A CA 1
ATOM 1488 C C . VAL A 1 188 ? -7.617 -42.594 -23.375 1 94.69 188 VAL A C 1
ATOM 1490 O O . VAL A 1 188 ? -8.344 -42.531 -24.375 1 94.69 188 VAL A O 1
ATOM 1493 N N . ARG A 1 189 ? -8.109 -42.656 -22.188 1 93.56 189 ARG A N 1
ATOM 1494 C CA . ARG A 1 189 ? -9.539 -42.812 -21.938 1 93.56 189 ARG A CA 1
ATOM 1495 C C . ARG A 1 189 ? -10.266 -41.5 -22.078 1 93.56 189 ARG A C 1
ATOM 1497 O O . ARG A 1 189 ? -11.492 -41.469 -22.188 1 93.56 189 ARG A O 1
ATOM 1504 N N . ARG A 1 190 ? -9.516 -40.469 -22.094 1 93.06 190 ARG A N 1
ATOM 1505 C CA . ARG A 1 190 ? -10.141 -39.156 -22.141 1 93.06 190 ARG A CA 1
ATOM 1506 C C . ARG A 1 190 ? -10.828 -38.938 -23.484 1 93.06 190 ARG A C 1
ATOM 1508 O O . ARG A 1 190 ? -10.32 -39.344 -24.531 1 93.06 190 ARG A O 1
ATOM 1515 N N . ASP A 1 191 ? -11.891 -38.094 -23.469 1 88.69 191 ASP A N 1
ATOM 1516 C CA . ASP A 1 191 ? -12.68 -37.812 -24.656 1 88.69 191 ASP A CA 1
ATOM 1517 C C . ASP A 1 191 ? -12.094 -36.625 -25.438 1 88.69 191 ASP A C 1
ATOM 1519 O O . ASP A 1 191 ? -12.367 -36.469 -26.625 1 88.69 191 ASP A O 1
ATOM 1523 N N . ASP A 1 192 ? -11.297 -35.875 -24.734 1 89.06 192 ASP A N 1
ATOM 1524 C CA . ASP A 1 192 ? -10.898 -34.625 -25.312 1 89.06 192 ASP A CA 1
ATOM 1525 C C . ASP A 1 192 ? -9.5 -34.688 -25.922 1 89.06 192 ASP A C 1
ATOM 1527 O O . ASP A 1 192 ? -8.883 -33.688 -26.219 1 89.06 192 ASP A O 1
ATOM 1531 N N . VAL A 1 193 ? -9.016 -35.969 -26.047 1 92.44 193 VAL A N 1
ATOM 1532 C CA . VAL A 1 193 ? -7.73 -36.125 -26.719 1 92.44 193 VAL A CA 1
ATOM 1533 C C . VAL A 1 193 ? -7.871 -35.781 -28.188 1 92.44 193 VAL A C 1
ATOM 1535 O O . VAL A 1 193 ? -8.75 -36.281 -28.891 1 92.44 193 VAL A O 1
ATOM 1538 N N . ASN A 1 194 ? -7.004 -34.875 -28.578 1 88 194 ASN A N 1
ATOM 1539 C CA . ASN A 1 194 ? -7.082 -34.406 -29.953 1 88 194 ASN A CA 1
ATOM 1540 C C . ASN A 1 194 ? -6.227 -35.219 -30.891 1 88 194 ASN A C 1
ATOM 1542 O O . ASN A 1 194 ? -5.012 -35.062 -30.969 1 88 194 ASN A O 1
ATOM 1546 N N . VAL A 1 195 ? -6.848 -36.062 -31.641 1 87.12 195 VAL A N 1
ATOM 1547 C CA . VAL A 1 195 ? -6.203 -36.875 -32.656 1 87.12 195 VAL A CA 1
ATOM 1548 C C . VAL A 1 195 ? -7.07 -36.906 -33.906 1 87.12 195 VAL A C 1
ATOM 1550 O O . VAL A 1 195 ? -8.281 -36.719 -33.844 1 87.12 195 VAL A O 1
ATOM 1553 N N . SER A 1 196 ? -6.445 -37.094 -35.062 1 78.94 196 SER A N 1
ATOM 1554 C CA . SER A 1 196 ? -7.172 -37.156 -36.312 1 78.94 196 SER A CA 1
ATOM 1555 C C . SER A 1 196 ? -7.863 -38.5 -36.469 1 78.94 196 SER A C 1
ATOM 1557 O O . SER A 1 196 ? -8.93 -38.594 -37.094 1 78.94 196 SER A O 1
ATOM 1559 N N . ASP A 1 197 ? -7.258 -39.531 -36 1 81.56 197 ASP A N 1
ATOM 1560 C CA . ASP A 1 197 ? -7.746 -40.906 -36.094 1 81.56 197 ASP A CA 1
ATOM 1561 C C . ASP A 1 197 ? -7.434 -41.688 -34.812 1 81.56 197 ASP A C 1
ATOM 1563 O O . ASP A 1 197 ? -6.383 -41.469 -34.219 1 81.56 197 ASP A O 1
ATOM 1567 N N . GLU A 1 198 ? -8.383 -42.562 -34.531 1 88.56 198 GLU A N 1
ATOM 1568 C CA . GLU A 1 198 ? -8.227 -43.375 -33.312 1 88.56 198 GLU A CA 1
ATOM 1569 C C . GLU A 1 198 ? -6.988 -44.25 -33.406 1 88.56 198 GLU A C 1
ATOM 1571 O O . GLU A 1 198 ? -6.43 -44.656 -32.375 1 88.56 198 GLU A O 1
ATOM 1576 N N . ILE A 1 199 ? -6.547 -44.531 -34.562 1 90 199 ILE A N 1
ATOM 1577 C CA . ILE A 1 199 ? -5.398 -45.406 -34.781 1 90 199 ILE A CA 1
ATOM 1578 C C . ILE A 1 199 ? -4.148 -44.75 -34.188 1 90 199 ILE A C 1
ATOM 1580 O O . ILE A 1 199 ? -3.211 -45.438 -33.781 1 90 199 ILE A O 1
ATOM 1584 N N . GLU A 1 200 ? -4.129 -43.406 -34.156 1 92.12 200 GLU A N 1
ATOM 1585 C CA . GLU A 1 200 ? -2.996 -42.688 -33.594 1 92.12 200 GLU A CA 1
ATOM 1586 C C . GLU A 1 200 ? -2.84 -42.969 -32.094 1 92.12 200 GLU A C 1
ATOM 1588 O O . GLU A 1 200 ? -1.72 -43 -31.594 1 92.12 200 GLU A O 1
ATOM 1593 N N . ILE A 1 201 ? -3.953 -43.188 -31.453 1 94.88 201 ILE A N 1
ATOM 1594 C CA . ILE A 1 201 ? -3.926 -43.562 -30.047 1 94.88 201 ILE A CA 1
ATOM 1595 C C . ILE A 1 201 ? -3.316 -44.938 -29.859 1 94.88 201 ILE A C 1
ATOM 1597 O O . ILE A 1 201 ? -2.518 -45.156 -28.953 1 94.88 201 ILE A O 1
ATOM 1601 N N . PHE A 1 202 ? -3.699 -45.812 -30.766 1 95.56 202 PHE A N 1
ATOM 1602 C CA . PHE A 1 202 ? -3.131 -47.156 -30.734 1 95.56 202 PHE A CA 1
ATOM 1603 C C . PHE A 1 202 ? -1.618 -47.094 -30.906 1 95.56 202 PHE A C 1
ATOM 1605 O O . PHE A 1 202 ? -0.879 -47.75 -30.156 1 95.56 202 PHE A O 1
ATOM 1612 N N . LYS A 1 203 ? -1.216 -46.312 -31.875 1 94.88 203 LYS A N 1
ATOM 1613 C CA . LYS A 1 203 ? 0.213 -46.188 -32.125 1 94.88 203 LYS A CA 1
ATOM 1614 C C . LYS A 1 203 ? 0.955 -45.625 -30.922 1 94.88 203 LYS A C 1
ATOM 1616 O O . LYS A 1 203 ? 2.062 -46.094 -30.609 1 94.88 203 LYS A O 1
ATOM 1621 N N . ALA A 1 204 ? 0.37 -44.719 -30.281 1 96.12 204 ALA A N 1
ATOM 1622 C CA . ALA A 1 204 ? 0.966 -44.125 -29.094 1 96.12 204 ALA A CA 1
ATOM 1623 C C . ALA A 1 204 ? 1.101 -45.156 -27.969 1 96.12 204 ALA A C 1
ATOM 1625 O O . ALA A 1 204 ? 2.139 -45.219 -27.312 1 96.12 204 ALA A O 1
ATOM 1626 N N . CYS A 1 205 ? 0.065 -46 -27.766 1 96.62 205 CYS A N 1
ATOM 1627 C CA . CYS A 1 205 ? 0.085 -47.062 -26.75 1 96.62 205 CYS A CA 1
ATOM 1628 C C . CYS A 1 205 ? 1.146 -48.094 -27.062 1 96.62 205 CYS A C 1
ATOM 1630 O O . CYS A 1 205 ? 1.869 -48.531 -26.172 1 96.62 205 CYS A O 1
ATOM 1632 N N . MET A 1 206 ? 1.217 -48.375 -28.328 1 95.69 206 MET A N 1
ATOM 1633 C CA . MET A 1 206 ? 2.221 -49.375 -28.75 1 95.69 206 MET A CA 1
ATOM 1634 C C . MET A 1 206 ? 3.629 -48.812 -28.531 1 95.69 206 MET A C 1
ATOM 1636 O O . MET A 1 206 ? 4.527 -49.531 -28.125 1 95.69 206 MET A O 1
ATOM 1640 N N . GLY A 1 207 ? 3.76 -47.562 -28.875 1 95.81 207 GLY A N 1
ATOM 1641 C CA . GLY A 1 207 ? 5.039 -46.906 -28.594 1 95.81 207 GLY A CA 1
ATOM 1642 C C . GLY A 1 207 ? 5.43 -47 -27.125 1 95.81 207 GLY A C 1
ATOM 1643 O O . GLY A 1 207 ? 6.594 -47.219 -26.797 1 95.81 207 GLY A O 1
ATOM 1644 N N . TRP A 1 208 ? 4.48 -46.781 -26.281 1 97.06 208 TRP A N 1
ATOM 1645 C CA . TRP A 1 208 ? 4.703 -46.875 -24.844 1 97.06 208 TRP A CA 1
ATOM 1646 C C . TRP A 1 208 ? 5.086 -48.281 -24.438 1 97.06 208 TRP A C 1
ATOM 1648 O O . TRP A 1 208 ? 6.008 -48.469 -23.641 1 97.06 208 TRP A O 1
ATOM 1658 N N . ILE A 1 209 ? 4.492 -49.344 -24.969 1 96.5 209 ILE A N 1
ATOM 1659 C CA . ILE A 1 209 ? 4.754 -50.75 -24.656 1 96.5 209 ILE A CA 1
ATOM 1660 C C . ILE A 1 209 ? 6.137 -51.125 -25.172 1 96.5 209 ILE A C 1
ATOM 1662 O O . ILE A 1 209 ? 6.898 -51.812 -24.469 1 96.5 209 ILE A O 1
ATOM 1666 N N . GLU A 1 210 ? 6.48 -50.656 -26.328 1 95.19 210 GLU A N 1
ATOM 1667 C CA . GLU A 1 210 ? 7.719 -51.062 -26.984 1 95.19 210 GLU A CA 1
ATOM 1668 C C . GLU A 1 210 ? 8.938 -50.438 -26.312 1 95.19 210 GLU A C 1
ATOM 1670 O O . GLU A 1 210 ? 10.062 -50.875 -26.5 1 95.19 210 GLU A O 1
ATOM 1675 N N . TYR A 1 211 ? 8.703 -49.375 -25.562 1 94.38 211 TYR A N 1
ATOM 1676 C CA . TYR A 1 211 ? 9.789 -48.75 -24.797 1 94.38 211 TYR A CA 1
ATOM 1677 C C . TYR A 1 211 ? 10.352 -49.719 -23.781 1 94.38 211 TYR A C 1
ATOM 1679 O O . TYR A 1 211 ? 11.539 -49.688 -23.453 1 94.38 211 TYR A O 1
ATOM 1687 N N . ASN A 1 212 ? 9.531 -50.594 -23.25 1 94.56 212 ASN A N 1
ATOM 1688 C CA . ASN A 1 212 ? 9.891 -51.75 -22.422 1 94.56 212 ASN A CA 1
ATOM 1689 C C . ASN A 1 212 ? 8.922 -52.906 -22.609 1 94.56 212 ASN A C 1
ATOM 1691 O O . ASN A 1 212 ? 8.117 -53.188 -21.719 1 94.56 212 ASN A O 1
ATOM 1695 N N . THR A 1 213 ? 9.148 -53.656 -23.625 1 93.44 213 THR A N 1
ATOM 1696 C CA . THR A 1 213 ? 8.211 -54.656 -24.062 1 93.44 213 THR A CA 1
ATOM 1697 C C . THR A 1 213 ? 8.094 -55.781 -23.031 1 93.44 213 THR A C 1
ATOM 1699 O O . THR A 1 213 ? 7 -56.281 -22.766 1 93.44 213 THR A O 1
ATOM 1702 N N . LEU A 1 214 ? 9.148 -56.156 -22.469 1 93.44 214 LEU A N 1
ATOM 1703 C CA . LEU A 1 214 ? 9.188 -57.281 -21.547 1 93.44 214 LEU A CA 1
ATOM 1704 C C . LEU A 1 214 ? 8.281 -57 -20.344 1 93.44 214 LEU A C 1
ATOM 1706 O O . LEU A 1 214 ? 7.52 -57.906 -19.938 1 93.44 214 LEU A O 1
ATOM 1710 N N . LYS A 1 215 ? 8.336 -55.844 -19.859 1 94.88 215 LYS A N 1
ATOM 1711 C CA . LYS A 1 215 ? 7.602 -55.531 -18.625 1 94.88 215 LYS A CA 1
ATOM 1712 C C . LYS A 1 215 ? 6.207 -55 -18.938 1 94.88 215 LYS A C 1
ATOM 1714 O O . LYS A 1 215 ? 5.285 -55.125 -18.141 1 94.88 215 LYS A O 1
ATOM 1719 N N . ARG A 1 216 ? 6.004 -54.5 -20.172 1 96.38 216 ARG A N 1
ATOM 1720 C CA . ARG A 1 216 ? 4.793 -53.688 -20.391 1 96.38 216 ARG A CA 1
ATOM 1721 C C . ARG A 1 216 ? 3.83 -54.438 -21.312 1 96.38 216 ARG A C 1
ATOM 1723 O O . ARG A 1 216 ? 2.676 -54 -21.469 1 96.38 216 ARG A O 1
ATOM 1730 N N . LYS A 1 217 ? 4.191 -55.5 -21.938 1 94.38 217 LYS A N 1
ATOM 1731 C CA . LYS A 1 217 ? 3.35 -56.25 -22.875 1 94.38 217 LYS A CA 1
ATOM 1732 C C . LYS A 1 217 ? 2.082 -56.75 -22.203 1 94.38 217 LYS A C 1
ATOM 1734 O O . LYS A 1 217 ? 1.043 -56.906 -22.844 1 94.38 217 LYS A O 1
ATOM 1739 N N . GLN A 1 218 ? 2.221 -56.969 -20.859 1 93.38 218 GLN A N 1
ATOM 1740 C CA . GLN A 1 218 ? 1.088 -57.469 -20.094 1 93.38 218 GLN A CA 1
ATOM 1741 C C . GLN A 1 218 ? -0.07 -56.469 -20.094 1 93.38 218 GLN A C 1
ATOM 1743 O O . GLN A 1 218 ? -1.216 -56.844 -19.828 1 93.38 218 GLN A O 1
ATOM 1748 N N . HIS A 1 219 ? 0.205 -55.219 -20.438 1 94.94 219 HIS A N 1
ATOM 1749 C CA . HIS A 1 219 ? -0.815 -54.188 -20.359 1 94.94 219 HIS A CA 1
ATOM 1750 C C . HIS A 1 219 ? -1.496 -53.969 -21.719 1 94.94 219 HIS A C 1
ATOM 1752 O O . HIS A 1 219 ? -2.324 -53.094 -21.859 1 94.94 219 HIS A O 1
ATOM 1758 N N . LEU A 1 220 ? -1.171 -54.75 -22.688 1 95.81 220 LEU A N 1
ATOM 1759 C CA . LEU A 1 220 ? -1.686 -54.594 -24.047 1 95.81 220 LEU A CA 1
ATOM 1760 C C . LEU A 1 220 ? -3.207 -54.688 -24.062 1 95.81 220 LEU A C 1
ATOM 1762 O O . LEU A 1 220 ? -3.879 -53.844 -24.656 1 95.81 220 LEU A O 1
ATOM 1766 N N . ALA A 1 221 ? -3.73 -55.688 -23.391 1 93.94 221 ALA A N 1
ATOM 1767 C CA . ALA A 1 221 ? -5.176 -55.875 -23.375 1 93.94 221 ALA A CA 1
ATOM 1768 C C . ALA A 1 221 ? -5.898 -54.688 -22.75 1 93.94 221 ALA A C 1
ATOM 1770 O O . ALA A 1 221 ? -6.965 -54.281 -23.234 1 93.94 221 ALA A O 1
ATOM 1771 N N . GLU A 1 222 ? -5.32 -54.188 -21.75 1 94.75 222 GLU A N 1
ATOM 1772 C CA . GLU A 1 222 ? -5.906 -53.031 -21.078 1 94.75 222 GLU A CA 1
ATOM 1773 C C . GLU A 1 222 ? -5.973 -51.844 -22.016 1 94.75 222 GLU A C 1
ATOM 1775 O O . GLU A 1 222 ? -6.961 -51.094 -22.016 1 94.75 222 GLU A O 1
ATOM 1780 N N . PHE A 1 223 ? -4.961 -51.656 -22.797 1 96.06 223 PHE A N 1
ATOM 1781 C CA . PHE A 1 223 ? -4.934 -50.562 -23.766 1 96.06 223 PHE A CA 1
ATOM 1782 C C . PHE A 1 223 ? -6.004 -50.75 -24.828 1 96.06 223 PHE A C 1
ATOM 1784 O O . PHE A 1 223 ? -6.723 -49.812 -25.172 1 96.06 223 PHE A O 1
ATOM 1791 N N . LEU A 1 224 ? -6.113 -51.938 -25.297 1 94.69 224 LEU A N 1
ATOM 1792 C CA . LEU A 1 224 ? -7.062 -52.219 -26.359 1 94.69 224 LEU A CA 1
ATOM 1793 C C . LEU A 1 224 ? -8.5 -51.969 -25.891 1 94.69 224 LEU A C 1
ATOM 1795 O O . LEU A 1 224 ? -9.352 -51.562 -26.672 1 94.69 224 LEU A O 1
ATOM 1799 N N . LYS A 1 225 ? -8.703 -52.188 -24.609 1 92.25 225 LYS A N 1
ATOM 1800 C CA . LYS A 1 225 ? -10.023 -51.969 -24.047 1 92.25 225 LYS A CA 1
ATOM 1801 C C . LYS A 1 225 ? -10.305 -50.469 -23.891 1 92.25 225 LYS A C 1
ATOM 1803 O O . LYS A 1 225 ? -11.453 -50.031 -23.953 1 92.25 225 LYS A O 1
ATOM 1808 N N . ALA A 1 226 ? -9.242 -49.719 -23.688 1 93 226 ALA A N 1
ATOM 1809 C CA . ALA A 1 226 ? -9.375 -48.281 -23.469 1 93 226 ALA A CA 1
ATOM 1810 C C . ALA A 1 226 ? -9.5 -47.531 -24.781 1 93 226 ALA A C 1
ATOM 1812 O O . ALA A 1 226 ? -10.117 -46.469 -24.844 1 93 226 ALA A O 1
ATOM 1813 N N . ILE A 1 227 ? -8.883 -48.062 -25.812 1 92.38 227 ILE A N 1
ATOM 1814 C CA . ILE A 1 227 ? -8.945 -47.438 -27.141 1 92.38 227 ILE A CA 1
ATOM 1815 C C . ILE A 1 227 ? -10.336 -47.656 -27.734 1 92.38 227 ILE A C 1
ATOM 1817 O O . ILE A 1 227 ? -10.938 -48.719 -27.562 1 92.38 227 ILE A O 1
ATOM 1821 N N . ARG A 1 228 ? -10.789 -46.719 -28.391 1 87.94 228 ARG A N 1
ATOM 1822 C CA . ARG A 1 228 ? -12.078 -46.844 -29.062 1 87.94 228 ARG A CA 1
ATOM 1823 C C . ARG A 1 228 ? -11.922 -47.5 -30.438 1 87.94 228 ARG A C 1
ATOM 1825 O O . ARG A 1 228 ? -12.078 -46.844 -31.469 1 87.94 228 ARG A O 1
ATOM 1832 N N . LEU A 1 229 ? -11.766 -48.781 -30.453 1 88.25 229 LEU A N 1
ATOM 1833 C CA . LEU A 1 229 ? -11.383 -49.594 -31.609 1 88.25 229 LEU A CA 1
ATOM 1834 C C . LEU A 1 229 ? -12.43 -49.5 -32.719 1 88.25 229 LEU A C 1
ATOM 1836 O O . LEU A 1 229 ? -12.094 -49.438 -33.906 1 88.25 229 LEU A O 1
ATOM 1840 N N . PRO A 1 230 ? -13.68 -49.438 -32.281 1 80.81 230 PRO A N 1
ATOM 1841 C CA . PRO A 1 230 ? -14.703 -49.438 -33.344 1 80.81 230 PRO A CA 1
ATOM 1842 C C . PRO A 1 230 ? -14.641 -48.188 -34.219 1 80.81 230 PRO A C 1
ATOM 1844 O O . PRO A 1 230 ? -15.219 -48.188 -35.312 1 80.81 230 PRO A O 1
ATOM 1847 N N . PHE A 1 231 ? -13.953 -47.188 -33.75 1 81.5 231 PHE A N 1
ATOM 1848 C CA . PHE A 1 231 ? -13.891 -45.938 -34.531 1 81.5 231 PHE A CA 1
ATOM 1849 C C . PHE A 1 231 ? -12.68 -45.969 -35.438 1 81.5 231 PHE A C 1
ATOM 1851 O O . PHE A 1 231 ? -12.484 -45.031 -36.219 1 81.5 231 PHE A O 1
ATOM 1858 N N . ILE A 1 232 ? -11.938 -47 -35.406 1 83.62 232 ILE A N 1
ATOM 1859 C CA . ILE A 1 232 ? -10.867 -47.188 -36.344 1 83.62 232 ILE A CA 1
ATOM 1860 C C . ILE A 1 232 ? -11.414 -47.875 -37.625 1 83.62 232 ILE A C 1
ATOM 1862 O O . ILE A 1 232 ? -12.125 -48.875 -37.531 1 83.62 232 ILE A O 1
ATOM 1866 N N . PRO A 1 233 ? -11.078 -47.312 -38.75 1 81.25 233 PRO A N 1
ATOM 1867 C CA . PRO A 1 233 ? -11.531 -47.969 -39.969 1 81.25 233 PRO A CA 1
ATOM 1868 C C . PRO A 1 233 ? -11.125 -49.438 -40.031 1 81.25 233 PRO A C 1
ATOM 1870 O O . PRO A 1 233 ? -10.023 -49.812 -39.625 1 81.25 233 PRO A O 1
ATOM 1873 N N . VAL A 1 234 ? -12.055 -50.25 -40.562 1 81.62 234 VAL A N 1
ATOM 1874 C CA . VAL A 1 234 ? -11.922 -51.719 -40.562 1 81.62 234 VAL A CA 1
ATOM 1875 C C . VAL A 1 234 ? -10.602 -52.094 -41.219 1 81.62 234 VAL A C 1
ATOM 1877 O O . VAL A 1 234 ? -9.891 -52.969 -40.75 1 81.62 234 VAL A O 1
ATOM 1880 N N . LYS A 1 235 ? -10.305 -51.438 -42.312 1 83.44 235 LYS A N 1
ATOM 1881 C CA . LYS A 1 235 ? -9.07 -51.75 -43.031 1 83.44 235 LYS A CA 1
ATOM 1882 C C . LYS A 1 235 ? -7.855 -51.562 -42.125 1 83.44 235 LYS A C 1
ATOM 1884 O O . LYS A 1 235 ? -6.961 -52.406 -42.062 1 83.44 235 LYS A O 1
ATOM 1889 N N . ASN A 1 236 ? -7.902 -50.5 -41.406 1 88.44 236 ASN A N 1
ATOM 1890 C CA . ASN A 1 236 ? -6.797 -50.188 -40.5 1 88.44 236 ASN A CA 1
ATOM 1891 C C . ASN A 1 236 ? -6.801 -51.062 -39.281 1 88.44 236 ASN A C 1
ATOM 1893 O O . ASN A 1 236 ? -5.742 -51.438 -38.75 1 88.44 236 ASN A O 1
ATOM 1897 N N . LEU A 1 237 ? -7.969 -51.375 -38.812 1 88.44 237 LEU A N 1
ATOM 1898 C CA . LEU A 1 237 ? -8.117 -52.281 -37.688 1 88.44 237 LEU A CA 1
ATOM 1899 C C . LEU A 1 237 ? -7.508 -53.656 -37.969 1 88.44 237 LEU A C 1
ATOM 1901 O O . LEU A 1 237 ? -6.781 -54.219 -37.156 1 88.44 237 LEU A O 1
ATOM 1905 N N . GLN A 1 238 ? -7.699 -54.125 -39.125 1 87.75 238 GLN A N 1
ATOM 1906 C CA . GLN A 1 238 ? -7.203 -55.438 -39.531 1 87.75 238 GLN A CA 1
ATOM 1907 C C . GLN A 1 238 ? -5.707 -55.406 -39.812 1 87.75 238 GLN A C 1
ATOM 1909 O O . GLN A 1 238 ? -4.949 -56.25 -39.344 1 87.75 238 GLN A O 1
ATOM 1914 N N . LYS A 1 239 ? -5.336 -54.406 -40.531 1 90.88 239 LYS A N 1
ATOM 1915 C CA . LYS A 1 239 ? -3.959 -54.344 -41.031 1 90.88 239 LYS A CA 1
ATOM 1916 C C . LYS A 1 239 ? -3.008 -53.938 -39.906 1 90.88 239 LYS A C 1
ATOM 1918 O O . LYS A 1 239 ? -1.969 -54.562 -39.688 1 90.88 239 LYS A O 1
ATOM 1923 N N . HIS A 1 240 ? -3.379 -52.938 -39.156 1 92 240 HIS A N 1
ATOM 1924 C CA . HIS A 1 240 ? -2.424 -52.312 -38.25 1 92 240 HIS A CA 1
ATOM 1925 C C . HIS A 1 240 ? -2.645 -52.781 -36.812 1 92 240 HIS A C 1
ATOM 1927 O O . HIS A 1 240 ? -1.699 -52.844 -36 1 92 240 HIS A O 1
ATOM 1933 N N . VAL A 1 241 ? -3.846 -53.125 -36.406 1 93.88 241 VAL A N 1
ATOM 1934 C CA . VAL A 1 241 ? -4.121 -53.531 -35.031 1 93.88 241 VAL A CA 1
ATOM 1935 C C . VAL A 1 241 ? -4.051 -55.031 -34.906 1 93.88 241 VAL A C 1
ATOM 1937 O O . VAL A 1 241 ? -3.17 -55.562 -34.219 1 93.88 241 VAL A O 1
ATOM 1940 N N . SER A 1 242 ? -4.898 -55.719 -35.625 1 91.31 242 SER A N 1
ATOM 1941 C CA . SER A 1 242 ? -4.895 -57.188 -35.594 1 91.31 242 SER A CA 1
ATOM 1942 C C . SER A 1 242 ? -3.578 -57.719 -36.156 1 91.31 242 SER A C 1
ATOM 1944 O O . SER A 1 242 ? -3.125 -58.781 -35.719 1 91.31 242 SER A O 1
ATOM 1946 N N . GLY A 1 243 ? -3.01 -57.062 -37.094 1 91.5 243 GLY A N 1
ATOM 1947 C CA . GLY A 1 243 ? -1.789 -57.5 -37.75 1 91.5 243 GLY A CA 1
ATOM 1948 C C . GLY A 1 243 ? -0.54 -57.188 -36.938 1 91.5 243 GLY A C 1
ATOM 1949 O O . GLY A 1 243 ? 0.552 -57.656 -37.281 1 91.5 243 GLY A O 1
ATOM 1950 N N . HIS A 1 244 ? -0.646 -56.469 -35.875 1 93.25 244 HIS A N 1
ATOM 1951 C CA . HIS A 1 244 ? 0.512 -56.156 -35.062 1 93.25 244 HIS A CA 1
ATOM 1952 C C . HIS A 1 244 ? 1.044 -57.375 -34.344 1 93.25 244 HIS A C 1
ATOM 1954 O O . HIS A 1 244 ? 0.265 -58.188 -33.844 1 93.25 244 HIS A O 1
ATOM 1960 N N . ASP A 1 245 ? 2.289 -57.531 -34.25 1 92.5 245 ASP A N 1
ATOM 1961 C CA . ASP A 1 245 ? 2.945 -58.75 -33.719 1 92.5 245 ASP A CA 1
ATOM 1962 C C . ASP A 1 245 ? 2.525 -59.031 -32.281 1 92.5 245 ASP A C 1
ATOM 1964 O O . ASP A 1 245 ? 2.262 -60.156 -31.922 1 92.5 245 ASP A O 1
ATOM 1968 N N . LEU A 1 246 ? 2.4 -57.969 -31.547 1 93.62 246 LEU A N 1
ATOM 1969 C CA . LEU A 1 246 ? 2.078 -58.156 -30.141 1 93.62 246 LEU A CA 1
ATOM 1970 C C . LEU A 1 246 ? 0.632 -58.594 -29.969 1 93.62 246 LEU A C 1
ATOM 1972 O O . LEU A 1 246 ? 0.32 -59.344 -29.031 1 93.62 246 LEU A O 1
ATOM 1976 N N . VAL A 1 247 ? -0.199 -58.188 -30.781 1 93.94 247 VAL A N 1
ATOM 1977 C CA . VAL A 1 247 ? -1.614 -58.531 -30.703 1 93.94 247 VAL A CA 1
ATOM 1978 C C . VAL A 1 247 ? -1.82 -59.969 -31.188 1 93.94 247 VAL A C 1
ATOM 1980 O O . VAL A 1 247 ? -2.543 -60.719 -30.562 1 93.94 247 VAL A O 1
ATOM 1983 N N . LYS A 1 248 ? -1.075 -60.312 -32.188 1 91.75 248 LYS A N 1
ATOM 1984 C CA . LYS A 1 248 ? -1.191 -61.656 -32.812 1 91.75 248 LYS A CA 1
ATOM 1985 C C . LYS A 1 248 ? -0.828 -62.75 -31.812 1 91.75 248 LYS A C 1
ATOM 1987 O O . LYS A 1 248 ? -1.385 -63.844 -31.859 1 91.75 248 LYS A O 1
ATOM 1992 N N . HIS A 1 249 ? 0.011 -62.406 -30.984 1 90.44 249 HIS A N 1
ATOM 1993 C CA . HIS A 1 249 ? 0.548 -63.438 -30.094 1 90.44 249 HIS A CA 1
ATOM 1994 C C . HIS A 1 249 ? -0.142 -63.406 -28.734 1 90.44 249 HIS A C 1
ATOM 1996 O O . HIS A 1 249 ? 0.282 -64.062 -27.812 1 90.44 249 HIS A O 1
ATOM 2002 N N . ASP A 1 250 ? -1.124 -62.594 -28.625 1 92.12 250 ASP A N 1
ATOM 2003 C CA . ASP A 1 250 ? -1.875 -62.5 -27.375 1 92.12 250 ASP A CA 1
ATOM 2004 C C . ASP A 1 250 ? -3.354 -62.812 -27.594 1 92.12 250 ASP A C 1
ATOM 2006 O O . ASP A 1 250 ? -4.09 -62 -28.141 1 92.12 250 ASP A O 1
ATOM 2010 N N . VAL A 1 251 ? -3.783 -63.906 -27.016 1 90.5 251 VAL A N 1
ATOM 2011 C CA . VAL A 1 251 ? -5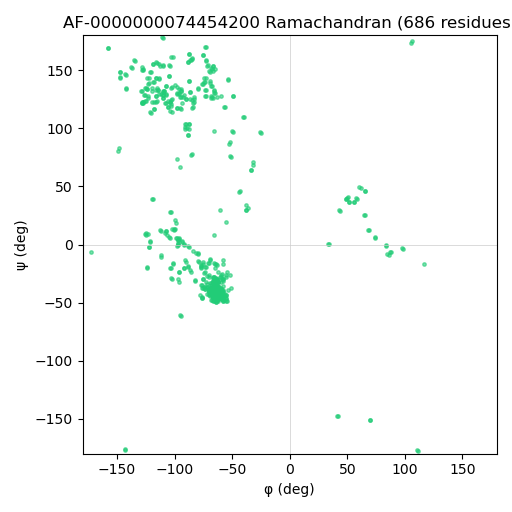.121 -64.438 -27.281 1 90.5 251 VAL A CA 1
ATOM 2012 C C . VAL A 1 251 ? -6.168 -63.438 -26.766 1 90.5 251 VAL A C 1
ATOM 2014 O O . VAL A 1 251 ? -7.188 -63.219 -27.422 1 90.5 251 VAL A O 1
ATOM 2017 N N . TYR A 1 252 ? -5.926 -62.969 -25.641 1 91.44 252 TYR A N 1
ATOM 2018 C CA . TYR A 1 252 ? -6.883 -62.031 -25.062 1 91.44 252 TYR A CA 1
ATOM 2019 C C . TYR A 1 252 ? -7.043 -60.781 -25.922 1 91.44 252 TYR A C 1
ATOM 2021 O O . TYR A 1 252 ? -8.164 -60.312 -26.172 1 91.44 252 TYR A O 1
ATOM 2029 N N . SER A 1 253 ? -5.984 -60.281 -26.375 1 92.69 253 SER A N 1
ATOM 2030 C CA . SER A 1 253 ? -5.988 -59.094 -27.219 1 92.69 253 SER A CA 1
ATOM 2031 C C . SER A 1 253 ? -6.68 -59.344 -28.547 1 92.69 253 SER A C 1
ATOM 2033 O O . SER A 1 253 ? -7.41 -58.5 -29.062 1 92.69 253 SER A O 1
ATOM 2035 N N . LEU A 1 254 ? -6.434 -60.5 -29.047 1 91.31 254 LEU A N 1
ATOM 2036 C CA . LEU A 1 254 ? -7.074 -60.875 -30.297 1 91.31 254 LEU A CA 1
ATOM 2037 C C . LEU A 1 254 ? -8.594 -60.938 -30.125 1 91.31 254 LEU A C 1
ATOM 2039 O O . LEU A 1 254 ? -9.328 -60.562 -31.047 1 91.31 254 LEU A O 1
ATOM 2043 N N . ASP A 1 255 ? -8.969 -61.438 -29.016 1 91.88 255 ASP A N 1
ATOM 2044 C CA . ASP A 1 255 ? -10.398 -61.531 -28.719 1 91.88 255 ASP A CA 1
ATOM 2045 C C . ASP A 1 255 ? -11.031 -60.125 -28.672 1 91.88 255 ASP A C 1
ATOM 2047 O O . ASP A 1 255 ? -12.148 -59.938 -29.172 1 91.88 255 ASP A O 1
ATOM 2051 N N . ILE A 1 256 ? -10.367 -59.25 -28.125 1 92.25 256 ILE A N 1
ATOM 2052 C CA . ILE A 1 256 ? -10.867 -57.875 -28 1 92.25 256 ILE A CA 1
ATOM 2053 C C . ILE A 1 256 ? -11.008 -57.25 -29.375 1 92.25 256 ILE A C 1
ATOM 2055 O O . ILE A 1 256 ? -12.023 -56.625 -29.672 1 92.25 256 ILE A O 1
ATOM 2059 N N . VAL A 1 257 ? -10.039 -57.438 -30.203 1 91.5 257 VAL A N 1
ATOM 2060 C CA . VAL A 1 257 ? -10.039 -56.844 -31.547 1 91.5 257 VAL A CA 1
ATOM 2061 C C . VAL A 1 257 ? -11.133 -57.5 -32.406 1 91.5 257 VAL A C 1
ATOM 2063 O O . VAL A 1 257 ? -11.812 -56.812 -33.156 1 91.5 257 VAL A O 1
ATOM 2066 N N . LYS A 1 258 ? -11.297 -58.781 -32.219 1 87.81 258 LYS A N 1
ATOM 2067 C CA . LYS A 1 258 ? -12.336 -59.5 -32.938 1 87.81 258 LYS A CA 1
ATOM 2068 C C . LYS A 1 258 ? -13.727 -58.969 -32.562 1 87.81 258 LYS A C 1
ATOM 2070 O O . LYS A 1 258 ? -14.594 -58.844 -33.438 1 87.81 258 LYS A O 1
ATOM 2075 N N . GLU A 1 259 ? -13.836 -58.812 -31.359 1 85.88 259 GLU A N 1
ATOM 2076 C CA . GLU A 1 259 ? -15.102 -58.25 -30.906 1 85.88 259 GLU A CA 1
ATOM 2077 C C . GLU A 1 259 ? -15.367 -56.875 -31.516 1 85.88 259 GLU A C 1
ATOM 2079 O O . GLU A 1 259 ? -16.5 -56.562 -31.891 1 85.88 259 GLU A O 1
ATOM 2084 N N . ALA A 1 260 ? -14.352 -56.062 -31.578 1 84.81 260 ALA A N 1
ATOM 2085 C CA . ALA A 1 260 ? -14.477 -54.719 -32.156 1 84.81 260 ALA A CA 1
ATOM 2086 C C . ALA A 1 260 ? -14.789 -54.812 -33.625 1 84.81 260 ALA A C 1
ATOM 2088 O O . ALA A 1 260 ? -15.523 -53.969 -34.156 1 84.81 260 ALA A O 1
ATOM 2089 N N . LEU A 1 261 ? -14.273 -55.75 -34.281 1 80.56 261 LEU A N 1
ATOM 2090 C CA . LEU A 1 261 ? -14.531 -55.969 -35.688 1 80.56 261 LEU A CA 1
ATOM 2091 C C . LEU A 1 261 ? -15.961 -56.406 -35.938 1 80.56 261 LEU A C 1
ATOM 2093 O O . LEU A 1 261 ? -16.594 -55.969 -36.906 1 80.56 261 LEU A O 1
ATOM 2097 N N . THR A 1 262 ? -16.406 -57.219 -35 1 77.75 262 THR A N 1
ATOM 2098 C CA . THR A 1 262 ? -17.75 -57.781 -35.125 1 77.75 262 THR A CA 1
ATOM 2099 C C . THR A 1 262 ? -18.812 -56.719 -34.875 1 77.75 262 THR A C 1
ATOM 2101 O O . THR A 1 262 ? -19.828 -56.688 -35.594 1 77.75 262 THR A O 1
ATOM 2104 N N . PHE A 1 263 ? -18.516 -55.969 -33.875 1 69.31 263 PHE A N 1
ATOM 2105 C CA . PHE A 1 263 ? -19.516 -54.969 -33.5 1 69.31 263 PHE A CA 1
ATOM 2106 C C . PHE A 1 263 ? -19.141 -53.594 -34.062 1 69.31 263 PHE A C 1
ATOM 2108 O O . PHE A 1 263 ? -19.516 -52.594 -33.469 1 69.31 263 PHE A O 1
ATOM 2115 N N . HIS A 1 264 ? -18.359 -53.531 -35.031 1 64.62 264 HIS A N 1
ATOM 2116 C CA . HIS A 1 264 ? -17.797 -52.312 -35.594 1 64.62 264 HIS A CA 1
ATOM 2117 C C . HIS A 1 264 ? -18.891 -51.312 -35.938 1 64.62 264 HIS A C 1
ATOM 2119 O O . HIS A 1 264 ? -18.734 -50.094 -35.75 1 64.62 264 HIS A O 1
ATOM 2125 N N . PHE A 1 265 ? -19.953 -51.875 -36.438 1 52.66 265 PHE A N 1
ATOM 2126 C CA . PHE A 1 265 ? -21.016 -51 -36.938 1 52.66 265 PHE A CA 1
ATOM 2127 C C . PHE A 1 265 ? -22.016 -50.688 -35.844 1 52.66 265 PHE A C 1
ATOM 2129 O O . PHE A 1 265 ? -22.859 -49.781 -36 1 52.66 265 PHE A O 1
ATOM 2136 N N . GLU A 1 266 ? -21.984 -51.406 -34.812 1 51.53 266 GLU A N 1
ATOM 2137 C CA . GLU A 1 266 ? -22.906 -51.125 -33.719 1 51.53 266 GLU A CA 1
ATOM 2138 C C . GLU A 1 266 ? -22.25 -50.25 -32.656 1 51.53 266 GLU A C 1
ATOM 2140 O O . GLU A 1 266 ? -21.516 -50.75 -31.781 1 51.53 266 GLU A O 1
ATOM 2145 N N . HIS A 1 267 ? -21.969 -49.062 -33.062 1 53.75 267 HIS A N 1
ATOM 2146 C CA . HIS A 1 267 ? -21.281 -48.094 -32.188 1 53.75 267 HIS A CA 1
ATOM 2147 C C . HIS A 1 267 ? -22.031 -47.906 -30.875 1 53.75 267 HIS A C 1
ATOM 2149 O O . HIS A 1 267 ? -21.797 -46.938 -30.156 1 53.75 267 HIS A O 1
ATOM 2155 N N . ALA A 1 268 ? -22.938 -48.875 -30.484 1 49.41 268 ALA A N 1
ATOM 2156 C CA . ALA A 1 268 ? -23.828 -48.719 -29.344 1 49.41 268 ALA A CA 1
ATOM 2157 C C . ALA A 1 268 ? -23.047 -48.656 -28.031 1 49.41 268 ALA A C 1
ATOM 2159 O O . ALA A 1 268 ? -22.234 -49.531 -27.75 1 49.41 268 ALA A O 1
ATOM 2160 N N . GLY A 1 269 ? -22.891 -47.281 -27.672 1 57.59 269 GLY A N 1
ATOM 2161 C CA . GLY A 1 269 ? -22.531 -46.969 -26.297 1 57.59 269 GLY A CA 1
ATOM 2162 C C . GLY A 1 269 ? -21.188 -46.281 -26.156 1 57.59 269 GLY A C 1
ATOM 2163 O O . GLY A 1 269 ? -20.812 -45.844 -25.062 1 57.59 269 GLY A O 1
ATOM 2164 N N . MET A 1 270 ? -20.406 -46.438 -27.359 1 65.81 270 MET A N 1
ATOM 2165 C CA . MET A 1 270 ? -19.109 -45.781 -27.203 1 65.81 270 MET A CA 1
ATOM 2166 C C . MET A 1 270 ? -19.125 -44.375 -27.734 1 65.81 270 MET A C 1
ATOM 2168 O O . MET A 1 270 ? -19.625 -44.094 -28.828 1 65.81 270 MET A O 1
ATOM 2172 N N . LYS A 1 271 ? -18.812 -43.438 -26.859 1 70.88 271 LYS A N 1
ATOM 2173 C CA . LYS A 1 271 ? -18.797 -42.031 -27.203 1 70.88 271 LYS A CA 1
ATOM 2174 C C . LYS A 1 271 ? -17.594 -41.688 -28.094 1 70.88 271 LYS A C 1
ATOM 2176 O O . LYS A 1 271 ? -16.484 -42.156 -27.844 1 70.88 271 LYS A O 1
ATOM 2181 N N . MET A 1 272 ? -17.781 -41.062 -29.219 1 69.19 272 MET A N 1
ATOM 2182 C CA . MET A 1 272 ? -16.719 -40.562 -30.094 1 69.19 272 MET A CA 1
ATOM 2183 C C . MET A 1 272 ? -15.938 -39.469 -29.406 1 69.19 272 MET A C 1
ATOM 2185 O O . MET A 1 272 ? -16.469 -38.75 -28.562 1 69.19 272 MET A O 1
ATOM 2189 N N . ARG A 1 273 ? -14.703 -39.406 -29.812 1 75 273 ARG A N 1
ATOM 2190 C CA . ARG A 1 273 ? -13.891 -38.344 -29.25 1 75 273 ARG A CA 1
ATOM 2191 C C . ARG A 1 273 ? -14.336 -37 -29.781 1 75 273 ARG A C 1
ATOM 2193 O O . ARG A 1 273 ? -14.875 -36.906 -30.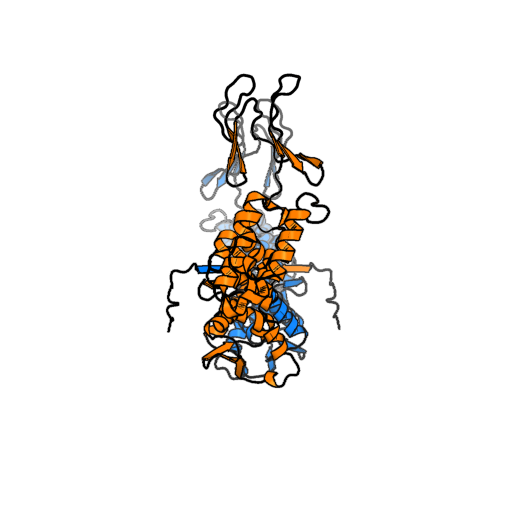891 1 75 273 ARG A O 1
ATOM 2200 N N . ASP A 1 274 ? -14.164 -35.969 -28.953 1 67.81 274 ASP A N 1
ATOM 2201 C CA . ASP A 1 274 ? -14.586 -34.625 -29.312 1 67.81 274 ASP A CA 1
ATOM 2202 C C . ASP A 1 274 ? -13.891 -34.125 -30.578 1 67.81 274 ASP A C 1
ATOM 2204 O O . ASP A 1 274 ? -14.461 -33.375 -31.359 1 67.81 274 ASP A O 1
ATOM 2208 N N . SER A 1 275 ? -12.703 -34.594 -30.688 1 60.03 275 SER A N 1
ATOM 2209 C CA . SER A 1 275 ? -11.883 -34.125 -31.797 1 60.03 275 SER A CA 1
ATOM 2210 C C . SER A 1 275 ? -12.406 -34.656 -33.125 1 60.03 275 SER A C 1
ATOM 2212 O O . SER A 1 275 ? -12.125 -34.062 -34.188 1 60.03 275 SER A O 1
ATOM 2214 N N . TYR A 1 276 ? -13.078 -35.781 -33.062 1 53.69 276 TYR A N 1
ATOM 2215 C CA . TYR A 1 276 ? -13.57 -36.406 -34.312 1 53.69 276 TYR A CA 1
ATOM 2216 C C . TYR A 1 276 ? -14.766 -35.625 -34.844 1 53.69 276 TYR A C 1
ATOM 2218 O O . TYR A 1 276 ? -15.18 -35.844 -36 1 53.69 276 TYR A O 1
ATOM 2226 N N . ALA A 1 277 ? -15.375 -34.969 -33.844 1 49.12 277 ALA A N 1
ATOM 2227 C CA . ALA A 1 277 ? -16.688 -34.406 -34.188 1 49.12 277 ALA A CA 1
ATOM 2228 C C . ALA A 1 277 ? -16.609 -33.562 -35.438 1 49.12 277 ALA A C 1
ATOM 2230 O O . ALA A 1 277 ? -15.781 -32.656 -35.531 1 49.12 277 ALA A O 1
ATOM 2231 N N . GLU A 1 278 ? -16.766 -34.188 -36.469 1 50.62 278 GLU A N 1
ATOM 2232 C CA . GLU A 1 278 ? -17 -33.5 -37.719 1 50.62 278 GLU A CA 1
ATOM 2233 C C . GLU A 1 278 ? -18.109 -32.438 -37.594 1 50.62 278 GLU A C 1
ATOM 2235 O O . GLU A 1 278 ? -19.125 -32.688 -36.938 1 50.62 278 GLU A O 1
ATOM 2240 N N . THR A 1 279 ? -17.656 -31.312 -37.406 1 52.88 279 THR A N 1
ATOM 2241 C CA . THR A 1 279 ? -18.703 -30.281 -37.375 1 52.88 279 THR A CA 1
ATOM 2242 C C . THR A 1 279 ? -19.031 -29.828 -38.812 1 52.88 279 THR A C 1
ATOM 2244 O O . THR A 1 279 ? -18.156 -29.672 -39.656 1 52.88 279 THR A O 1
ATOM 2247 N N . VAL A 1 280 ? -20.359 -29.969 -39.062 1 57.31 280 VAL A N 1
ATOM 2248 C CA . VAL A 1 280 ? -20.875 -29.453 -40.344 1 57.31 280 VAL A CA 1
ATOM 2249 C C . VAL A 1 280 ? -21.188 -27.969 -40.188 1 57.31 280 VAL A C 1
ATOM 2251 O O . VAL A 1 280 ? -21.812 -27.547 -39.188 1 57.31 280 VAL A O 1
ATOM 2254 N N . TYR A 1 281 ? -20.422 -27.234 -41 1 62.16 281 TYR A N 1
ATOM 2255 C CA . TYR A 1 281 ? -20.719 -25.797 -41.062 1 62.16 281 TYR A CA 1
ATOM 2256 C C . TYR A 1 281 ? -21.484 -25.453 -42.312 1 62.16 281 TYR A C 1
ATOM 2258 O O . TYR A 1 281 ? -21.281 -26.062 -43.375 1 62.16 281 TYR A O 1
ATOM 2266 N N . ILE A 1 282 ? -22.578 -24.594 -42.156 1 63.88 282 ILE A N 1
ATOM 2267 C CA . ILE A 1 282 ? -23.188 -23.906 -43.312 1 63.88 282 ILE A CA 1
ATOM 2268 C C . ILE A 1 282 ? -22.75 -22.453 -43.312 1 63.88 282 ILE A C 1
ATOM 2270 O O . ILE A 1 282 ? -22.891 -21.734 -42.344 1 63.88 282 ILE A O 1
ATOM 2274 N N . LEU A 1 283 ? -22.031 -22.125 -44.312 1 69.31 283 LEU A N 1
ATOM 2275 C CA . LEU A 1 283 ? -21.469 -20.781 -44.469 1 69.31 283 LEU A CA 1
ATOM 2276 C C . LEU A 1 283 ? -22.172 -20 -45.562 1 69.31 283 LEU A C 1
ATOM 2278 O O . LEU A 1 283 ? -22.203 -20.438 -46.719 1 69.31 283 LEU A O 1
ATOM 2282 N N . GLY A 1 284 ? -22.578 -18.703 -45.062 1 68.94 284 GLY A N 1
ATOM 2283 C CA . GLY A 1 284 ? -23.078 -17.75 -46.031 1 68.94 284 GLY A CA 1
ATOM 2284 C C . GLY A 1 284 ? -24 -18.375 -47.062 1 68.94 284 GLY A C 1
ATOM 2285 O O . GLY A 1 284 ? -24.859 -19.188 -46.719 1 68.94 284 GLY A O 1
ATOM 2286 N N . GLY A 1 285 ? -24.031 -17.938 -48.219 1 68.56 285 GLY A N 1
ATOM 2287 C CA . GLY A 1 285 ? -24.875 -18.375 -49.312 1 68.56 285 GLY A CA 1
ATOM 2288 C C . GLY A 1 285 ? -25.922 -17.359 -49.719 1 68.56 285 GLY A C 1
ATOM 2289 O O . GLY A 1 285 ? -25.828 -16.188 -49.344 1 68.56 285 GLY A O 1
ATOM 2290 N N . GLU A 1 286 ? -26.703 -17.797 -50.656 1 69.19 286 GLU A N 1
ATOM 2291 C CA . GLU A 1 286 ? -27.766 -16.969 -51.219 1 69.19 286 GL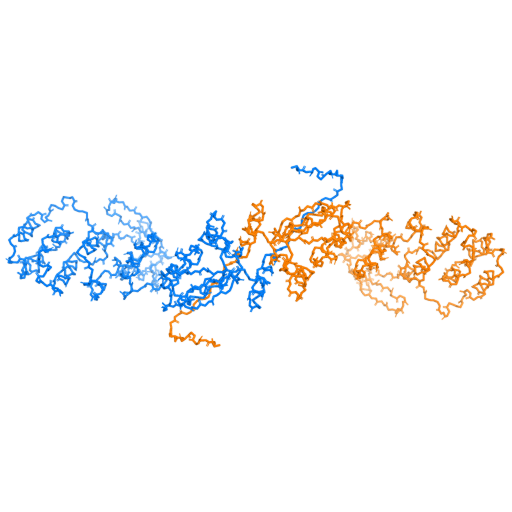U A CA 1
ATOM 2292 C C . GLU A 1 286 ? -29.141 -17.484 -50.812 1 69.19 286 GLU A C 1
ATOM 2294 O O . GLU A 1 286 ? -29.391 -18.703 -50.875 1 69.19 286 GLU A O 1
ATOM 2299 N N . THR A 1 287 ? -29.844 -16.484 -50.312 1 65.38 287 THR A N 1
ATOM 2300 C CA . THR A 1 287 ? -31.219 -16.859 -50 1 65.38 287 THR A CA 1
ATOM 2301 C C . THR A 1 287 ? -32.062 -17.016 -51.25 1 65.38 287 THR A C 1
ATOM 2303 O O . THR A 1 287 ? -31.562 -16.75 -52.375 1 65.38 287 THR A O 1
ATOM 2306 N N . SER A 1 288 ? -33.312 -17.578 -51 1 65.56 288 SER A N 1
ATOM 2307 C CA . SER A 1 288 ? -34.219 -17.734 -52.094 1 65.56 288 SER A CA 1
ATOM 2308 C C . SER A 1 288 ? -34.531 -16.406 -52.781 1 65.56 288 SER A C 1
ATOM 2310 O O . SER A 1 288 ? -34.906 -16.375 -53.938 1 65.56 288 SER A O 1
ATOM 2312 N N . PHE A 1 289 ? -34.188 -15.406 -52.156 1 68.75 289 PHE A N 1
ATOM 2313 C CA . PHE A 1 289 ? -34.438 -14.078 -52.719 1 68.75 289 PHE A CA 1
ATOM 2314 C C . PHE A 1 289 ? -33.156 -13.508 -53.312 1 68.75 289 PHE A C 1
ATOM 2316 O O . PHE A 1 289 ? -33.031 -12.289 -53.5 1 68.75 289 PHE A O 1
ATOM 2323 N N . MET A 1 290 ? -32.25 -14.367 -53.438 1 63.34 290 MET A N 1
ATOM 2324 C CA . MET A 1 290 ? -30.969 -14 -54.062 1 63.34 290 MET A CA 1
ATOM 2325 C C . MET A 1 290 ? -30.203 -12.984 -53.25 1 63.34 290 MET A C 1
ATOM 2327 O O . MET A 1 290 ? -29.562 -12.086 -53.781 1 63.34 290 MET A O 1
ATOM 2331 N N . LYS A 1 291 ? -30.469 -12.961 -51.969 1 73.31 291 LYS A N 1
ATOM 2332 C CA . LYS A 1 291 ? -29.672 -12.133 -51.062 1 73.31 291 LYS A CA 1
ATOM 2333 C C . LYS A 1 291 ? -28.562 -12.945 -50.406 1 73.31 291 LYS A C 1
ATOM 2335 O O . LYS A 1 291 ? -28.797 -14.055 -49.938 1 73.31 291 LYS A O 1
ATOM 2340 N N . GLU A 1 292 ? -27.422 -12.281 -50.562 1 73.5 292 GLU A N 1
ATOM 2341 C CA . GLU A 1 292 ? -26.297 -12.938 -49.906 1 73.5 292 GLU A CA 1
ATOM 2342 C C . GLU A 1 292 ? -26.344 -12.766 -48.406 1 73.5 292 GLU A C 1
ATOM 2344 O O . GLU A 1 292 ? -26.734 -11.711 -47.906 1 73.5 292 GLU A O 1
ATOM 2349 N N . VAL A 1 293 ? -26.016 -13.797 -47.688 1 74.19 293 VAL A N 1
ATOM 2350 C CA . VAL A 1 293 ? -26.016 -13.742 -46.219 1 74.19 293 VAL A CA 1
ATOM 2351 C C . VAL A 1 293 ? -24.609 -14 -45.688 1 74.19 293 VAL A C 1
ATOM 2353 O O . VAL A 1 293 ? -23.781 -14.602 -46.375 1 74.19 293 VAL A O 1
ATOM 2356 N N . LYS A 1 294 ? -24.344 -13.5 -44.5 1 78.69 294 LYS A N 1
ATOM 2357 C CA . LYS A 1 294 ? -23.047 -13.688 -43.875 1 78.69 294 LYS A CA 1
ATOM 2358 C C . LYS A 1 294 ? -23.125 -14.672 -42.688 1 78.69 294 LYS A C 1
ATOM 2360 O O . LYS A 1 294 ? -22.156 -14.875 -41.969 1 78.69 294 LYS A O 1
ATOM 2365 N N . THR A 1 295 ? -24.156 -15.273 -42.562 1 77 295 THR A N 1
ATOM 2366 C CA . THR A 1 295 ? -24.375 -16.109 -41.375 1 77 295 THR A CA 1
ATOM 2367 C C . THR A 1 295 ? -23.594 -17.422 -41.5 1 77 295 THR A C 1
ATOM 2369 O O . THR A 1 295 ? -23.422 -17.953 -42.594 1 77 295 THR A O 1
ATOM 2372 N N . VAL A 1 296 ? -23 -17.812 -40.438 1 73.38 296 VAL A N 1
ATOM 2373 C CA . VAL A 1 296 ? -22.344 -19.125 -40.312 1 73.38 296 VAL A CA 1
ATOM 2374 C C . VAL A 1 296 ? -23.031 -19.938 -39.219 1 73.38 296 VAL A C 1
ATOM 2376 O O . VAL A 1 296 ? -23.219 -19.438 -38.094 1 73.38 296 VAL A O 1
ATOM 2379 N N . GLU A 1 297 ? -23.453 -21.047 -39.688 1 68.12 297 GLU A N 1
ATOM 2380 C CA . GLU A 1 297 ? -24.062 -21.953 -38.75 1 68.12 297 GLU A CA 1
ATOM 2381 C C . GLU A 1 297 ? -23.297 -23.266 -38.656 1 68.12 297 GLU A C 1
ATOM 2383 O O . GLU A 1 297 ? -22.688 -23.703 -39.625 1 68.12 297 GLU A O 1
ATOM 2388 N N . ARG A 1 298 ? -23.203 -23.703 -37.5 1 67.31 298 ARG A N 1
ATOM 2389 C CA . ARG A 1 298 ? -22.531 -24.969 -37.219 1 67.31 298 ARG A CA 1
ATOM 2390 C C . ARG A 1 298 ? -23.516 -26.016 -36.75 1 67.31 298 ARG A C 1
ATOM 2392 O O . ARG A 1 298 ? -24.375 -25.734 -35.906 1 67.31 298 ARG A O 1
ATOM 2399 N N . PHE A 1 299 ? -23.375 -27.125 -37.438 1 59.62 299 PHE A N 1
ATOM 2400 C CA . PHE A 1 299 ? -24.203 -28.234 -37 1 59.62 299 PHE A CA 1
ATOM 2401 C C . PHE A 1 299 ? -23.562 -28.984 -35.844 1 59.62 299 PHE A C 1
ATOM 2403 O O . PHE A 1 299 ? -22.391 -29.359 -35.938 1 59.62 299 PHE A O 1
ATOM 2410 N N . ASN A 1 300 ? -24.281 -29.031 -34.781 1 59.5 300 ASN A N 1
ATOM 2411 C CA . ASN A 1 300 ? -23.875 -29.875 -33.656 1 59.5 300 ASN A CA 1
ATOM 2412 C C . ASN A 1 300 ? -24.406 -31.297 -33.781 1 59.5 300 ASN A C 1
ATOM 2414 O O . ASN A 1 300 ? -25.609 -31.516 -33.625 1 59.5 300 ASN A O 1
ATOM 2418 N N . PRO A 1 301 ? -23.562 -32.125 -34.219 1 54.5 301 PRO A N 1
ATOM 2419 C CA . PRO A 1 301 ? -24.094 -33.5 -34.438 1 54.5 301 PRO A CA 1
ATOM 2420 C C . PRO A 1 301 ? -24.656 -34.125 -33.156 1 54.5 301 PRO A C 1
ATOM 2422 O O . PRO A 1 301 ? -25.516 -35 -33.219 1 54.5 301 PRO A O 1
ATOM 2425 N N . GLU A 1 302 ? -24.188 -33.688 -32.094 1 55.34 302 GLU A N 1
ATOM 2426 C CA . GLU A 1 302 ? -24.688 -34.219 -30.828 1 55.34 302 GLU A CA 1
ATOM 2427 C C . GLU A 1 302 ? -26.125 -33.75 -30.562 1 55.34 302 GLU A C 1
ATOM 2429 O O . GLU A 1 302 ? -26.984 -34.531 -30.172 1 55.34 302 GLU A O 1
ATOM 2434 N N . SER A 1 303 ? -26.203 -32.594 -30.859 1 55.22 303 SER A N 1
ATOM 2435 C CA . SER A 1 303 ? -27.531 -32.031 -30.578 1 55.22 303 SER A CA 1
ATOM 2436 C C . SER A 1 303 ? -28.406 -32.031 -31.828 1 55.22 303 SER A C 1
ATOM 2438 O O . SER A 1 303 ? -29.594 -31.719 -31.766 1 55.22 303 SER A O 1
ATOM 2440 N N . THR A 1 304 ? -27.812 -32.531 -32.812 1 56.94 304 THR A N 1
ATOM 2441 C CA . THR A 1 304 ? -28.469 -32.5 -34.125 1 56.94 304 THR A CA 1
ATOM 2442 C C . THR A 1 304 ? -29.125 -31.156 -34.375 1 56.94 304 THR A C 1
ATOM 2444 O O . THR A 1 304 ? -30.234 -31.078 -34.938 1 56.94 304 THR A O 1
ATOM 2447 N N . GLN A 1 305 ? -28.531 -30.141 -33.781 1 64.44 305 GLN A N 1
ATOM 2448 C CA . GLN A 1 305 ? -29.062 -28.797 -34 1 64.44 305 GLN A CA 1
ATOM 2449 C C . GLN A 1 305 ? -28.016 -27.891 -34.594 1 64.44 305 GLN A C 1
ATOM 2451 O O . GLN A 1 305 ? -26.812 -28.109 -34.438 1 64.44 305 GLN A O 1
ATOM 2456 N N . TRP A 1 306 ? -28.578 -27 -35.375 1 64.62 306 TRP A N 1
ATOM 2457 C CA . TRP A 1 306 ? -27.734 -25.938 -35.938 1 64.62 306 TRP A CA 1
ATOM 2458 C C . TRP A 1 306 ? -27.562 -24.812 -34.938 1 64.62 306 TRP A C 1
ATOM 2460 O O . TRP A 1 306 ? -28.516 -24.406 -34.25 1 64.62 306 TRP A O 1
ATOM 2470 N N . GLU A 1 307 ? -26.391 -24.516 -34.688 1 73.19 307 GLU A N 1
ATOM 2471 C CA . GLU A 1 307 ? -26.078 -23.391 -33.812 1 73.19 307 GLU A CA 1
ATOM 2472 C C . GLU A 1 307 ? -25.344 -22.281 -34.562 1 73.19 307 GLU A C 1
ATOM 2474 O O . GLU A 1 307 ? -24.531 -22.547 -35.438 1 73.19 307 GLU A O 1
ATOM 2479 N N . GLY A 1 308 ? -25.812 -21 -34.312 1 73.5 308 GLY A N 1
ATOM 2480 C CA . GLY A 1 308 ? -25.141 -19.875 -34.906 1 73.5 308 GLY A CA 1
ATOM 2481 C C . GLY A 1 308 ? -23.75 -19.641 -34.344 1 73.5 308 GLY A C 1
ATOM 2482 O O . GLY A 1 308 ? -23.547 -19.719 -33.125 1 73.5 308 GLY A O 1
ATOM 2483 N N . VAL A 1 309 ? -22.812 -19.562 -35.344 1 73.25 309 VAL A N 1
ATOM 2484 C CA . VAL A 1 309 ? -21.469 -19.172 -34.906 1 73.25 309 VAL A CA 1
ATOM 2485 C C . VAL A 1 309 ? -21.156 -17.766 -35.438 1 73.25 309 VAL A C 1
ATOM 2487 O O . VAL A 1 309 ? -22 -17.109 -36.062 1 73.25 309 VAL A O 1
ATOM 2490 N N . LYS A 1 310 ? -19.984 -17.25 -35.094 1 76.44 310 LYS A N 1
ATOM 2491 C CA . LYS A 1 310 ? -19.625 -15.914 -35.562 1 76.44 310 LYS A CA 1
ATOM 2492 C C . LYS A 1 310 ? -19.875 -15.789 -37.094 1 76.44 310 LYS A C 1
ATOM 2494 O O . LYS A 1 310 ? -19.406 -16.625 -37.844 1 76.44 310 LYS A O 1
ATOM 2499 N N . SER A 1 311 ? -20.609 -14.75 -37.438 1 75.75 311 SER A N 1
ATOM 2500 C CA . SER A 1 311 ? -20.906 -14.477 -38.844 1 75.75 311 SER A CA 1
ATOM 2501 C C . SER A 1 311 ? -19.672 -13.961 -39.562 1 75.75 311 SER A C 1
ATOM 2503 O O . SER A 1 311 ? -18.734 -13.469 -38.938 1 75.75 311 SER A O 1
ATOM 2505 N N . MET A 1 312 ? -19.766 -14.141 -40.844 1 77.06 312 MET A N 1
ATOM 2506 C CA . MET A 1 312 ? -18.734 -13.555 -41.688 1 77.06 312 MET A CA 1
ATOM 2507 C C . MET A 1 312 ? -18.797 -12.031 -41.656 1 77.06 312 MET A C 1
ATOM 2509 O O . MET A 1 312 ? -19.828 -11.461 -41.281 1 77.06 312 MET A O 1
ATOM 2513 N N . THR A 1 313 ? -17.656 -11.477 -41.906 1 79.75 313 THR A N 1
ATOM 2514 C CA . THR A 1 313 ? -17.594 -10.023 -41.969 1 79.75 313 THR A CA 1
ATOM 2515 C C . THR A 1 313 ? -18.438 -9.492 -43.125 1 79.75 313 THR A C 1
ATOM 2517 O O . THR A 1 313 ? -19.047 -8.422 -43.031 1 79.75 313 THR A O 1
ATOM 2520 N N . GLU A 1 314 ? -18.422 -10.109 -44.25 1 79.31 314 GLU A N 1
ATOM 2521 C CA . GLU A 1 314 ? -19.172 -9.734 -45.469 1 79.31 314 GLU A CA 1
ATOM 2522 C C . GLU A 1 314 ? -20.062 -10.867 -45.938 1 79.31 314 GLU A C 1
ATOM 2524 O O . GLU A 1 314 ? -19.672 -12.039 -45.875 1 79.31 314 GLU A O 1
ATOM 2529 N N . ALA A 1 315 ? -21.234 -10.406 -46.312 1 81.69 315 ALA A N 1
ATOM 2530 C CA . ALA A 1 315 ? -22.094 -11.383 -46.969 1 81.69 315 ALA A CA 1
ATOM 2531 C C . ALA A 1 315 ? -21.516 -11.844 -48.312 1 81.69 315 ALA A C 1
ATOM 2533 O O . ALA A 1 315 ? -20.984 -11.039 -49.062 1 81.69 315 ALA A O 1
ATOM 2534 N N . ARG A 1 316 ? -21.531 -13.188 -48.438 1 79.25 316 ARG A N 1
ATOM 2535 C CA . ARG A 1 316 ? -20.953 -13.711 -49.688 1 79.25 316 ARG A CA 1
ATOM 2536 C C . ARG A 1 316 ? -21.672 -14.984 -50.125 1 79.25 316 ARG A C 1
ATOM 2538 O O . ARG A 1 316 ? -22.188 -15.727 -49.281 1 79.25 316 ARG A O 1
ATOM 2545 N N . ALA A 1 317 ? -21.656 -15.055 -51.5 1 74.5 317 ALA A N 1
ATOM 2546 C CA . ALA A 1 317 ? -22.156 -16.281 -52.125 1 74.5 317 ALA A CA 1
ATOM 2547 C C . ALA A 1 317 ? -21.125 -16.844 -53.125 1 74.5 317 ALA A C 1
ATOM 2549 O O . ALA A 1 317 ? -20.25 -16.125 -53.594 1 74.5 317 ALA A O 1
ATOM 2550 N N . SER A 1 318 ? -21.188 -18.234 -53.312 1 68 318 SER A N 1
ATOM 2551 C CA . SER A 1 318 ? -20.328 -18.953 -54.25 1 68 318 SER A CA 1
ATOM 2552 C C . SER A 1 318 ? -18.859 -18.766 -53.906 1 68 318 SER A C 1
ATOM 2554 O O . SER A 1 318 ? -18.047 -18.391 -54.781 1 68 318 SER A O 1
ATOM 2556 N N . PHE A 1 319 ? -18.656 -19 -52.625 1 68.69 319 PHE A N 1
ATOM 2557 C CA . PHE A 1 319 ? -17.281 -18.906 -52.125 1 68.69 319 PHE A CA 1
ATOM 2558 C C . PHE A 1 319 ? -16.672 -20.281 -51.969 1 68.69 319 PHE A C 1
ATOM 2560 O O . PHE A 1 319 ? -17.391 -21.297 -52.031 1 68.69 319 PHE A O 1
ATOM 2567 N N . THR A 1 320 ? -15.328 -20.328 -51.906 1 64.56 320 THR A N 1
ATOM 2568 C CA . THR A 1 320 ? -14.602 -21.547 -51.562 1 64.56 320 THR A CA 1
ATOM 2569 C C . THR A 1 320 ? -14.273 -21.594 -50.062 1 64.56 320 THR A C 1
ATOM 2571 O O . THR A 1 320 ? -14 -20.562 -49.469 1 64.56 320 THR A O 1
ATOM 2574 N N . VAL A 1 321 ? -14.586 -22.844 -49.531 1 65.44 321 VAL A N 1
ATOM 2575 C CA . VAL A 1 321 ? -14.266 -23.031 -48.125 1 65.44 321 VAL A CA 1
ATOM 2576 C C . VAL A 1 321 ? -13.102 -24.016 -47.969 1 65.44 321 VAL A C 1
ATOM 2578 O O . VAL A 1 321 ? -13.016 -25 -48.719 1 65.44 321 VAL A O 1
ATOM 2581 N N . ALA A 1 322 ? -12.172 -23.562 -47.156 1 59.75 322 ALA A N 1
ATOM 2582 C CA . ALA A 1 322 ? -11.078 -24.469 -46.812 1 59.75 322 ALA A CA 1
ATOM 2583 C C . ALA A 1 322 ? -10.93 -24.594 -45.281 1 59.75 322 ALA A C 1
ATOM 2585 O O . ALA A 1 322 ? -11.234 -23.656 -44.562 1 59.75 322 ALA A O 1
ATOM 2586 N N . THR A 1 323 ? -10.781 -25.828 -44.906 1 60.78 323 THR A N 1
ATOM 2587 C CA . THR A 1 323 ? -10.461 -26.062 -43.5 1 60.78 323 THR A CA 1
ATOM 2588 C C . THR A 1 323 ? -8.961 -26.266 -43.312 1 60.78 323 THR A C 1
ATOM 2590 O O . THR A 1 323 ? -8.32 -26.969 -44.094 1 60.78 323 THR A O 1
ATOM 2593 N N . LEU A 1 324 ? -8.445 -25.391 -42.594 1 55.97 324 LEU A N 1
ATOM 2594 C CA . LEU A 1 324 ? -7.035 -25.547 -42.25 1 55.97 324 LEU A CA 1
ATOM 2595 C C . LEU A 1 324 ? -6.832 -25.5 -40.75 1 55.97 324 LEU A C 1
ATOM 2597 O O . LEU A 1 324 ? -7.238 -24.516 -40.094 1 55.97 324 LEU A O 1
ATOM 2601 N N . GLU A 1 325 ? -6.156 -26.5 -40.344 1 53.62 325 GLU A N 1
ATOM 2602 C CA . GLU A 1 325 ? -5.773 -26.562 -38.938 1 53.62 325 GLU A CA 1
ATOM 2603 C C . GLU A 1 325 ? -6.973 -26.297 -38.031 1 53.62 325 GLU A C 1
ATOM 2605 O O . GLU A 1 325 ? -6.883 -25.469 -37.094 1 53.62 325 GLU A O 1
ATOM 2610 N N . GLY A 1 326 ? -8.156 -26.875 -38.469 1 59.16 326 GLY A N 1
ATOM 2611 C CA . GLY A 1 326 ? -9.336 -26.797 -37.625 1 59.16 326 GLY A CA 1
ATOM 2612 C C . GLY A 1 326 ? -10.094 -25.484 -37.781 1 59.16 326 GLY A C 1
ATOM 2613 O O . GLY A 1 326 ? -11.023 -25.219 -37.031 1 59.16 326 GLY A O 1
ATOM 2614 N N . LYS A 1 327 ? -9.57 -24.656 -38.594 1 66.38 327 LYS A N 1
ATOM 2615 C CA . LYS A 1 327 ? -10.25 -23.406 -38.906 1 66.38 327 LYS A CA 1
ATOM 2616 C C . LYS A 1 327 ? -10.883 -23.453 -40.281 1 66.38 327 LYS A C 1
ATOM 2618 O O . LYS A 1 327 ? -10.383 -24.125 -41.188 1 66.38 327 LYS A O 1
ATOM 2623 N N . LEU A 1 328 ? -12.07 -22.75 -40.344 1 66.44 328 LEU A N 1
ATOM 2624 C CA . LEU A 1 328 ? -12.773 -22.609 -41.594 1 66.44 328 LEU A CA 1
ATOM 2625 C C . LEU A 1 328 ? -12.391 -21.297 -42.281 1 66.44 328 LEU A C 1
ATOM 2627 O O . LEU A 1 328 ? -12.484 -20.219 -41.656 1 66.44 328 LEU A O 1
ATOM 2631 N N . TYR A 1 329 ? -11.797 -21.375 -43.406 1 67.56 329 TYR A N 1
ATOM 2632 C CA . TYR A 1 329 ? -11.469 -20.219 -44.219 1 67.56 329 TYR A CA 1
ATOM 2633 C C . TYR A 1 329 ? -12.445 -20.078 -45.375 1 67.56 329 TYR A C 1
ATOM 2635 O O . TYR A 1 329 ? -12.688 -21.031 -46.125 1 67.56 329 TYR A O 1
ATOM 2643 N N . VAL A 1 330 ? -13.047 -18.875 -45.438 1 74.56 330 VAL A N 1
ATOM 2644 C CA . VAL A 1 330 ? -13.906 -18.547 -46.562 1 74.56 330 VAL A CA 1
ATOM 2645 C C . VAL A 1 330 ? -13.172 -17.625 -47.531 1 74.56 330 VAL A C 1
ATOM 2647 O O . VAL A 1 330 ? -12.664 -16.562 -47.125 1 74.56 330 VAL A O 1
ATOM 2650 N N . ILE A 1 331 ? -13.039 -18.109 -48.688 1 69.5 331 ILE A N 1
ATOM 2651 C CA . ILE A 1 331 ? -12.242 -17.406 -49.688 1 69.5 331 ILE A CA 1
ATOM 2652 C C . ILE A 1 331 ? -13.141 -16.984 -50.844 1 69.5 331 ILE A C 1
ATOM 2654 O O . ILE A 1 331 ? -13.789 -17.828 -51.469 1 69.5 331 ILE A O 1
ATOM 2658 N N . GLY A 1 332 ? -13.016 -15.688 -51.125 1 69.19 332 GLY A N 1
ATOM 2659 C CA . GLY A 1 332 ? -13.688 -15.164 -52.312 1 69.19 332 GLY A CA 1
ATOM 2660 C C . GLY A 1 332 ? -15.195 -15.141 -52.188 1 69.19 332 GLY A C 1
ATOM 2661 O O . GLY A 1 332 ? -15.727 -14.82 -51.125 1 69.19 332 GLY A O 1
ATOM 2662 N N . GLY A 1 333 ? -15.953 -15.258 -53.219 1 72.75 333 GLY A N 1
ATOM 2663 C CA . GLY A 1 333 ? -17.406 -15.172 -53.312 1 72.75 333 GLY A CA 1
ATOM 2664 C C . GLY A 1 333 ? -17.891 -13.883 -53.938 1 72.75 333 GLY A C 1
ATOM 2665 O O . GLY A 1 333 ? -17.094 -13.125 -54.531 1 72.75 333 GLY A O 1
ATOM 2666 N N . TYR A 1 334 ? -19.094 -13.797 -54.156 1 75 334 TYR A N 1
ATOM 2667 C CA . TYR A 1 334 ? -19.641 -12.57 -54.719 1 75 334 TYR A CA 1
ATOM 2668 C C . TYR A 1 334 ? -20.719 -11.984 -53.812 1 75 334 TYR A C 1
ATOM 2670 O O . TYR A 1 334 ? -21.312 -12.711 -53 1 75 334 TYR A O 1
ATOM 2678 N N . ARG A 1 335 ? -20.688 -10.602 -53.781 1 78.12 335 ARG A N 1
ATOM 2679 C CA . ARG A 1 335 ? -21.719 -9.828 -53.125 1 78.12 335 ARG A CA 1
ATOM 2680 C C . ARG A 1 335 ? -22.344 -8.812 -54.062 1 78.12 335 ARG A C 1
ATOM 2682 O O . ARG A 1 335 ? -21.641 -7.992 -54.656 1 78.12 335 ARG A O 1
ATOM 2689 N N . ARG A 1 336 ? -23.562 -8.945 -54.156 1 78.31 336 ARG A N 1
ATOM 2690 C CA . ARG A 1 336 ? -24.312 -8.039 -55 1 78.31 336 ARG A CA 1
ATOM 2691 C C . ARG A 1 336 ? -23.656 -7.965 -56.406 1 78.31 336 ARG A C 1
ATOM 2693 O O . ARG A 1 336 ? -23.469 -6.871 -56.938 1 78.31 336 ARG A O 1
ATOM 2700 N N . GLY A 1 337 ? -23.25 -9.148 -56.844 1 75.81 337 GLY A N 1
ATOM 2701 C CA . GLY A 1 337 ? -22.719 -9.242 -58.219 1 75.81 337 GLY A CA 1
ATOM 2702 C C . GLY A 1 337 ? -21.25 -8.891 -58.312 1 75.81 337 GLY A C 1
ATOM 2703 O O . GLY A 1 337 ? -20.641 -9 -59.375 1 75.81 337 GLY A O 1
ATOM 2704 N N . ARG A 1 338 ? -20.781 -8.438 -57.281 1 76.5 338 ARG A N 1
ATOM 2705 C CA . ARG A 1 338 ? -19.359 -8.109 -57.312 1 76.5 338 ARG A CA 1
ATOM 2706 C C . ARG A 1 338 ? -18.531 -9.219 -56.656 1 76.5 338 ARG A C 1
ATOM 2708 O O . ARG A 1 338 ? -18.906 -9.773 -55.625 1 76.5 338 ARG A O 1
ATOM 2715 N N . LYS A 1 339 ? -17.438 -9.461 -57.375 1 73.44 339 LYS A N 1
ATOM 2716 C CA . LYS A 1 339 ? -16.531 -10.477 -56.875 1 73.44 339 LYS A CA 1
ATOM 2717 C C . LYS A 1 339 ? -15.742 -9.961 -55.656 1 73.44 339 LYS A C 1
ATOM 2719 O O . LYS A 1 339 ? -15.281 -8.82 -55.656 1 73.44 339 LYS A O 1
ATOM 2724 N N . LEU A 1 340 ? -15.695 -10.781 -54.625 1 72.19 340 LEU A N 1
ATOM 2725 C CA . LEU A 1 340 ? -14.953 -10.43 -53.438 1 72.19 340 LEU A CA 1
ATOM 2726 C C . LEU A 1 340 ? -13.547 -11.008 -53.469 1 72.19 340 LEU A C 1
ATOM 2728 O O . LEU A 1 340 ? -13.352 -12.164 -53.844 1 72.19 340 LEU A O 1
ATOM 2732 N N . ASN A 1 341 ? -12.539 -10.227 -53.188 1 70.81 341 ASN A N 1
ATOM 2733 C CA . ASN A 1 341 ? -11.156 -10.664 -53.125 1 70.81 341 ASN A CA 1
ATOM 2734 C C . ASN A 1 341 ? -10.672 -10.805 -51.688 1 70.81 341 ASN A C 1
ATOM 2736 O O . ASN A 1 341 ? -9.469 -10.719 -51.406 1 70.81 341 ASN A O 1
ATOM 2740 N N . SER A 1 342 ? -11.602 -11.086 -50.844 1 73.75 342 SER A N 1
ATOM 2741 C CA . SER A 1 342 ? -11.227 -11.172 -49.438 1 73.75 342 SER A CA 1
ATOM 2742 C C . SER A 1 342 ? -11.344 -12.602 -48.906 1 73.75 342 SER A C 1
ATOM 2744 O O . SER A 1 342 ? -11.992 -13.445 -49.531 1 73.75 342 SER A O 1
ATOM 2746 N N . MET A 1 343 ? -10.523 -12.891 -47.844 1 71.06 343 MET A N 1
ATOM 2747 C CA . MET A 1 343 ? -10.586 -14.141 -47.094 1 71.06 343 MET A CA 1
ATOM 2748 C C . MET A 1 343 ? -10.898 -13.875 -45.625 1 71.06 343 MET A C 1
ATOM 2750 O O . MET A 1 343 ? -10.414 -12.898 -45.031 1 71.06 343 MET A O 1
ATOM 2754 N N . GLU A 1 344 ? -11.828 -14.688 -45.156 1 76.06 344 GLU A N 1
ATOM 2755 C CA . GLU A 1 344 ? -12.117 -14.555 -43.75 1 76.06 344 GLU A CA 1
ATOM 2756 C C . GLU A 1 344 ? -12.062 -15.906 -43.031 1 76.06 344 GLU A C 1
ATOM 2758 O O . GLU A 1 344 ? -12.234 -16.953 -43.656 1 76.06 344 GLU A O 1
ATOM 2763 N N . CYS A 1 345 ? -11.703 -15.852 -41.781 1 66.69 345 CYS A N 1
ATOM 2764 C CA . CYS A 1 345 ? -11.594 -17.031 -40.938 1 66.69 345 CYS A CA 1
ATOM 2765 C C . CYS A 1 345 ? -12.523 -16.938 -39.75 1 66.69 345 CYS A C 1
ATOM 2767 O O . CYS A 1 345 ? -12.68 -15.859 -39.156 1 66.69 345 CYS A O 1
ATOM 2769 N N . MET B 1 1 ? 28.922 -10.523 -1.681 1 22.75 1 MET B N 1
ATOM 2770 C CA . MET B 1 1 ? 29.062 -11.555 -2.707 1 22.75 1 MET B CA 1
ATOM 2771 C C . MET B 1 1 ? 27.766 -11.695 -3.512 1 22.75 1 MET B C 1
ATOM 2773 O O . MET B 1 1 ? 26.75 -12.125 -2.982 1 22.75 1 MET B O 1
ATOM 2777 N N . ASN B 1 2 ? 27.469 -10.758 -4.293 1 28.48 2 ASN B N 1
ATOM 2778 C CA . ASN B 1 2 ? 26.484 -10.508 -5.348 1 28.48 2 ASN B CA 1
ATOM 2779 C C . ASN B 1 2 ? 26.328 -11.711 -6.266 1 28.48 2 ASN B C 1
ATOM 2781 O O . ASN B 1 2 ? 27.156 -11.945 -7.145 1 28.48 2 ASN B O 1
ATOM 2785 N N . GLU B 1 3 ? 26.203 -12.891 -5.66 1 31.61 3 GLU B N 1
ATOM 2786 C CA . GLU B 1 3 ? 26.141 -14.078 -6.508 1 31.61 3 GLU B CA 1
ATOM 2787 C C . GLU B 1 3 ? 25.312 -13.82 -7.762 1 31.61 3 GLU B C 1
ATOM 2789 O O . GLU B 1 3 ? 24.234 -13.227 -7.691 1 31.61 3 GLU B O 1
ATOM 2794 N N . ASP B 1 4 ? 25.906 -13.766 -8.836 1 34.06 4 ASP B N 1
ATOM 2795 C CA . ASP B 1 4 ? 25.594 -13.852 -10.266 1 34.06 4 ASP B CA 1
ATOM 2796 C C . ASP B 1 4 ? 24.453 -14.828 -10.516 1 34.06 4 ASP B C 1
ATOM 2798 O O . ASP B 1 4 ? 24.594 -16.031 -10.32 1 34.06 4 ASP B O 1
ATOM 2802 N N . ILE B 1 5 ? 23.297 -14.469 -9.984 1 42.91 5 ILE B N 1
ATOM 2803 C CA . ILE B 1 5 ? 22.219 -15.242 -10.578 1 42.91 5 ILE B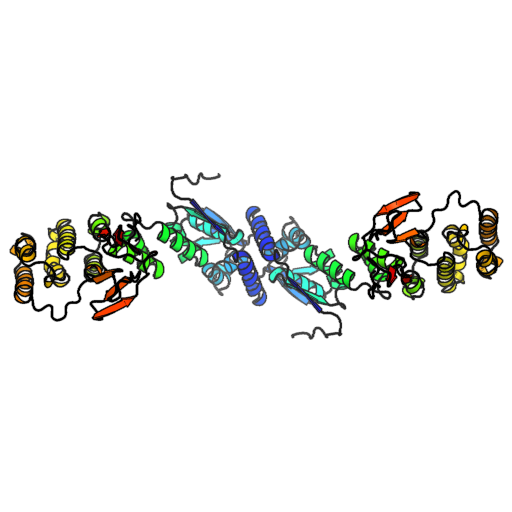 CA 1
ATOM 2804 C C . ILE B 1 5 ? 22.547 -15.57 -12.031 1 42.91 5 ILE B C 1
ATOM 2806 O O . ILE B 1 5 ? 22.688 -14.672 -12.867 1 42.91 5 ILE B O 1
ATOM 2810 N N . GLU B 1 6 ? 23.516 -16.391 -12.25 1 39.94 6 GLU B N 1
ATOM 2811 C CA . GLU B 1 6 ? 23.781 -16.906 -13.586 1 39.94 6 GLU B CA 1
ATOM 2812 C C . GLU B 1 6 ? 22.531 -16.891 -14.453 1 39.94 6 GLU B C 1
ATOM 2814 O O . GLU B 1 6 ? 21.484 -17.391 -14.039 1 39.94 6 GLU B O 1
ATOM 2819 N N . ASP B 1 7 ? 22.406 -15.805 -15.258 1 43 7 ASP B N 1
ATOM 2820 C CA . ASP B 1 7 ? 21.5 -15.531 -16.359 1 43 7 ASP B CA 1
ATOM 2821 C C . ASP B 1 7 ? 21.219 -16.797 -17.172 1 43 7 ASP B C 1
ATOM 2823 O O . ASP B 1 7 ? 22.016 -17.141 -18.062 1 43 7 ASP B O 1
ATOM 2827 N N . ASP B 1 8 ? 21.219 -17.812 -16.625 1 44.38 8 ASP B N 1
ATOM 2828 C CA . ASP B 1 8 ? 21.016 -18.922 -17.547 1 44.38 8 ASP B CA 1
ATOM 2829 C C . ASP B 1 8 ? 19.797 -18.688 -18.438 1 44.38 8 ASP B C 1
ATOM 2831 O O . ASP B 1 8 ? 18.656 -18.734 -17.984 1 44.38 8 ASP B O 1
ATOM 2835 N N . GLY B 1 9 ? 20.062 -17.672 -19.516 1 53.47 9 GLY B N 1
ATOM 2836 C CA . GLY B 1 9 ? 19.312 -17.359 -20.719 1 53.47 9 GLY B CA 1
ATOM 2837 C C . GLY B 1 9 ? 17.812 -17.531 -20.562 1 53.47 9 GLY B C 1
ATOM 2838 O O . GLY B 1 9 ? 17.062 -17.5 -21.547 1 53.47 9 GLY B O 1
ATOM 2839 N N . GLY B 1 10 ? 17.344 -17.922 -19.422 1 64.31 10 GLY B N 1
ATOM 2840 C CA . GLY B 1 10 ? 15.922 -18.188 -19.375 1 64.31 10 GLY B CA 1
ATOM 2841 C C . GLY B 1 10 ? 15.086 -16.953 -19.125 1 64.31 10 GLY B C 1
ATOM 2842 O O . GLY B 1 10 ? 15.633 -15.859 -18.922 1 64.31 10 GLY B O 1
ATOM 2843 N N . GLU B 1 11 ? 13.852 -16.906 -19.406 1 80.31 11 GLU B N 1
ATOM 2844 C CA . GLU B 1 11 ? 12.891 -15.82 -19.234 1 80.31 11 GLU B CA 1
ATOM 2845 C C . GLU B 1 11 ? 12.82 -15.367 -17.781 1 80.31 11 GLU B C 1
ATOM 2847 O O . GLU B 1 11 ? 12.82 -16.203 -16.859 1 80.31 11 GLU B O 1
ATOM 2852 N N . ILE B 1 12 ? 13.195 -14.016 -17.516 1 84 12 ILE B N 1
ATOM 2853 C CA . ILE B 1 12 ? 13.07 -13.406 -16.203 1 84 12 ILE B CA 1
ATOM 2854 C C . ILE B 1 12 ? 11.859 -12.469 -16.172 1 84 12 ILE B C 1
ATOM 2856 O O . ILE B 1 12 ? 11.688 -11.641 -17.078 1 84 12 ILE B O 1
ATOM 2860 N N . GLN B 1 13 ? 11 -12.797 -15.242 1 89.38 13 GLN B N 1
ATOM 2861 C CA . GLN B 1 13 ? 9.836 -11.93 -15.078 1 89.38 13 GLN B CA 1
ATOM 2862 C C . GLN B 1 13 ? 9.742 -11.414 -13.641 1 89.38 13 GLN B C 1
ATOM 2864 O O . GLN B 1 13 ? 9.977 -12.156 -12.688 1 89.38 13 GLN B O 1
ATOM 2869 N N . THR B 1 14 ? 9.5 -10.102 -13.5 1 90.12 14 THR B N 1
ATOM 2870 C CA . THR B 1 14 ? 9.32 -9.484 -12.188 1 90.12 14 THR B CA 1
ATOM 2871 C C . THR B 1 14 ? 7.867 -9.086 -11.977 1 90.12 14 THR B C 1
ATOM 2873 O O . THR B 1 14 ? 7.246 -8.484 -12.852 1 90.12 14 THR B O 1
ATOM 2876 N N . PHE B 1 15 ? 7.391 -9.484 -10.781 1 89.69 15 PHE B N 1
ATOM 2877 C CA . PHE B 1 15 ? 6.016 -9.195 -10.406 1 89.69 15 PHE B CA 1
ATOM 2878 C C . PHE B 1 15 ? 5.969 -8.273 -9.195 1 89.69 15 PHE B C 1
ATOM 2880 O O . PHE B 1 15 ? 6.867 -8.305 -8.352 1 89.69 15 PHE B O 1
ATOM 2887 N N . LEU B 1 16 ? 5.004 -7.422 -9.258 1 91.56 16 LEU B N 1
ATOM 2888 C CA . LEU B 1 16 ? 4.73 -6.57 -8.109 1 91.56 16 LEU B CA 1
ATOM 2889 C C . LEU B 1 16 ? 3.352 -6.859 -7.527 1 91.56 16 LEU B C 1
ATOM 2891 O O . LEU B 1 16 ? 2.352 -6.82 -8.25 1 91.56 16 LEU B O 1
ATOM 2895 N N . HIS B 1 17 ? 3.34 -7.195 -6.305 1 93.44 17 HIS B N 1
ATOM 2896 C CA . HIS B 1 17 ? 2.066 -7.352 -5.613 1 93.44 17 HIS B CA 1
ATOM 2897 C C . HIS B 1 17 ? 1.586 -6.023 -5.035 1 93.44 17 HIS B C 1
ATOM 2899 O O . HIS B 1 17 ? 1.976 -5.648 -3.928 1 93.44 17 HIS B O 1
ATOM 2905 N N . GLN B 1 18 ? 0.667 -5.402 -5.617 1 90.06 18 GLN B N 1
ATOM 2906 C CA . GLN B 1 18 ? 0.254 -4.035 -5.328 1 90.06 18 GLN B CA 1
ATOM 2907 C C . GLN B 1 18 ? -0.356 -3.928 -3.932 1 90.06 18 GLN B C 1
ATOM 2909 O O . GLN B 1 18 ? -0.222 -2.9 -3.266 1 90.06 18 GLN B O 1
ATOM 2914 N N . HIS B 1 19 ? -0.932 -4.984 -3.447 1 93.44 19 HIS B N 1
ATOM 2915 C CA . HIS B 1 19 ? -1.661 -4.91 -2.188 1 93.44 19 HIS B CA 1
ATOM 2916 C C . HIS B 1 19 ? -0.87 -5.555 -1.054 1 93.44 19 HIS B C 1
ATOM 2918 O O . HIS B 1 19 ? -1.351 -5.629 0.079 1 93.44 19 HIS B O 1
ATOM 2924 N N . HIS B 1 20 ? 0.298 -5.918 -1.345 1 95.62 20 HIS B N 1
ATOM 2925 C CA . HIS B 1 20 ? 1.068 -6.672 -0.36 1 95.62 20 HIS B CA 1
ATOM 2926 C C . HIS B 1 20 ? 1.346 -5.828 0.881 1 95.62 20 HIS B C 1
ATOM 2928 O O . HIS B 1 20 ? 1.103 -6.273 2.006 1 95.62 20 HIS B O 1
ATOM 2934 N N . ALA B 1 21 ? 1.824 -4.629 0.707 1 95.56 21 ALA B N 1
ATOM 2935 C CA . ALA B 1 21 ? 2.168 -3.752 1.824 1 95.56 21 ALA B CA 1
ATOM 2936 C C . ALA B 1 21 ? 0.961 -3.518 2.729 1 95.56 21 ALA B C 1
ATOM 2938 O O . ALA B 1 21 ? 1.074 -3.584 3.955 1 95.56 21 ALA B O 1
ATOM 2939 N N . GLY B 1 22 ? -0.106 -3.225 2.094 1 96 22 GLY B N 1
ATOM 2940 C CA . GLY B 1 22 ? -1.328 -3.027 2.855 1 96 22 GLY B CA 1
ATOM 2941 C C . GLY B 1 22 ? -1.745 -4.254 3.643 1 96 22 GLY B C 1
ATOM 2942 O O . GLY B 1 22 ? -2.172 -4.145 4.793 1 96 22 GLY B O 1
ATOM 2943 N N . CYS B 1 23 ? -1.583 -5.434 3.059 1 96.44 23 CYS B N 1
ATOM 2944 C CA . CYS B 1 23 ? -1.923 -6.688 3.721 1 96.44 23 CYS B CA 1
ATOM 2945 C C . CYS B 1 23 ? -1.015 -6.934 4.918 1 96.44 23 CYS B C 1
ATOM 2947 O O . CYS B 1 23 ? -1.482 -7.332 5.988 1 96.44 23 CYS B O 1
ATOM 2949 N N . VAL B 1 24 ? 0.213 -6.648 4.668 1 97.25 24 VAL B N 1
ATOM 2950 C CA . VAL B 1 24 ? 1.176 -6.859 5.746 1 97.25 24 VAL B CA 1
ATOM 2951 C C . VAL B 1 24 ? 0.845 -5.941 6.918 1 97.25 24 VAL B C 1
ATOM 2953 O O . VAL B 1 24 ? 0.811 -6.383 8.07 1 97.25 24 VAL B O 1
ATOM 2956 N N . LEU B 1 25 ? 0.613 -4.723 6.617 1 97.69 25 LEU B N 1
ATOM 2957 C CA . LEU B 1 25 ? 0.295 -3.764 7.672 1 97.69 25 LEU B CA 1
ATOM 2958 C C . LEU B 1 25 ? -0.963 -4.18 8.422 1 97.69 25 LEU B C 1
ATOM 2960 O O . LEU B 1 25 ? -1.013 -4.098 9.656 1 97.69 25 LEU B O 1
ATOM 2964 N N . SER B 1 26 ? -1.951 -4.582 7.719 1 97.56 26 SER B N 1
ATOM 2965 C CA . SER B 1 26 ? -3.197 -5.043 8.32 1 97.56 26 SER B CA 1
ATOM 2966 C C . SER B 1 26 ? -2.957 -6.227 9.258 1 97.56 26 SER B C 1
ATOM 2968 O O . SER B 1 26 ? -3.533 -6.289 10.344 1 97.56 26 SER B O 1
ATOM 2970 N N . ARG B 1 27 ? -2.16 -7.078 8.844 1 97.44 27 ARG B N 1
ATOM 2971 C CA . ARG B 1 27 ? -1.867 -8.258 9.656 1 97.44 27 ARG B CA 1
ATOM 2972 C C . ARG B 1 27 ? -1.031 -7.883 10.875 1 97.44 27 ARG B C 1
ATOM 2974 O O . ARG B 1 27 ? -1.187 -8.477 11.945 1 97.44 27 ARG B O 1
ATOM 2981 N N . LEU B 1 28 ? -0.144 -6.945 10.648 1 98.06 28 LEU B N 1
ATOM 2982 C CA . LEU B 1 28 ? 0.595 -6.438 11.797 1 98.06 28 LEU B CA 1
ATOM 2983 C C . LEU B 1 28 ? -0.35 -5.809 12.812 1 98.06 28 LEU B C 1
ATOM 2985 O O . LEU B 1 28 ? -0.159 -5.961 14.023 1 98.06 28 LEU B O 1
ATOM 2989 N N . HIS B 1 29 ? -1.297 -5.113 12.305 1 98.12 29 HIS B N 1
ATOM 2990 C CA . HIS B 1 29 ? -2.322 -4.543 13.172 1 98.12 29 HIS B CA 1
ATOM 2991 C C . HIS B 1 29 ? -3.061 -5.629 13.945 1 98.12 29 HIS B C 1
ATOM 2993 O O . HIS B 1 29 ? -3.312 -5.484 15.141 1 98.12 29 HIS B O 1
ATOM 2999 N N . ASP B 1 30 ? -3.371 -6.719 13.258 1 97.56 30 ASP B N 1
ATOM 3000 C CA . ASP B 1 30 ? -4.043 -7.852 13.891 1 97.56 30 ASP B CA 1
ATOM 3001 C C . ASP B 1 30 ? -3.191 -8.438 15.016 1 97.56 30 ASP B C 1
ATOM 3003 O O . ASP B 1 30 ? -3.703 -8.75 16.094 1 97.56 30 ASP B O 1
ATOM 3007 N N . LEU B 1 31 ? -1.967 -8.594 14.672 1 96.81 31 LEU B N 1
ATOM 3008 C CA . LEU B 1 31 ? -1.043 -9.125 15.664 1 96.81 31 LEU B CA 1
ATOM 3009 C C . LEU B 1 31 ? -1.001 -8.234 16.906 1 96.81 31 LEU B C 1
ATOM 3011 O O . LEU B 1 31 ? -1.001 -8.727 18.031 1 96.81 31 LEU B O 1
ATOM 3015 N N . ARG B 1 32 ? -0.993 -6.941 16.703 1 97.25 32 ARG B N 1
ATOM 3016 C CA . ARG B 1 32 ? -0.96 -6 17.812 1 97.25 32 ARG B CA 1
ATOM 3017 C C . ARG B 1 32 ? -2.238 -6.09 18.641 1 97.25 32 ARG B C 1
ATOM 3019 O O . ARG B 1 32 ? -2.186 -6.113 19.875 1 97.25 32 ARG B O 1
ATOM 3026 N N . GLU B 1 33 ? -3.361 -6.133 18.016 1 96.06 33 GLU B N 1
ATOM 3027 C CA . GLU B 1 33 ? -4.648 -6.215 18.703 1 96.06 33 GLU B CA 1
ATOM 3028 C C . GLU B 1 33 ? -4.727 -7.453 19.578 1 96.06 33 GLU B C 1
ATOM 3030 O O . GLU B 1 33 ? -5.332 -7.418 20.656 1 96.06 33 GLU B O 1
ATOM 3035 N N . ARG B 1 34 ? -4.043 -8.492 19.188 1 94.94 34 ARG B N 1
ATOM 3036 C CA . ARG B 1 34 ? -4.023 -9.734 19.953 1 94.94 34 ARG B CA 1
ATOM 3037 C C . ARG B 1 34 ? -2.834 -9.773 20.906 1 94.94 34 ARG B C 1
ATOM 3039 O O . ARG B 1 34 ? -2.6 -10.789 21.578 1 94.94 34 ARG B O 1
ATOM 3046 N N . GLU B 1 35 ? -2.076 -8.664 20.891 1 93.69 35 GLU B N 1
ATOM 3047 C CA . GLU B 1 35 ? -0.882 -8.539 21.719 1 93.69 35 GLU B CA 1
ATOM 3048 C C . GLU B 1 35 ? 0.102 -9.672 21.453 1 93.69 35 GLU B C 1
ATOM 3050 O O . GLU B 1 35 ? 0.686 -10.227 22.391 1 93.69 35 GLU B O 1
ATOM 3055 N N . GLU B 1 36 ? 0.168 -10.062 20.188 1 93.81 36 GLU B N 1
ATOM 3056 C CA . GLU B 1 36 ? 1.096 -11.109 19.766 1 93.81 36 GLU B CA 1
ATOM 3057 C C . GLU B 1 36 ? 2.369 -10.508 19.172 1 93.81 36 GLU B C 1
ATOM 3059 O O . GLU B 1 36 ? 2.309 -9.594 18.359 1 93.81 36 GLU B O 1
ATOM 3064 N N . LEU B 1 37 ? 3.477 -10.977 19.656 1 92.94 37 LEU B N 1
ATOM 3065 C CA . LEU B 1 37 ? 4.812 -10.641 19.188 1 92.94 37 LEU B CA 1
ATOM 3066 C C . LEU B 1 37 ? 5.152 -9.188 19.516 1 92.94 37 LEU B C 1
ATOM 3068 O O . LEU B 1 37 ? 6.043 -8.602 18.891 1 92.94 37 LEU B O 1
ATOM 3072 N N . CYS B 1 38 ? 4.383 -8.602 20.328 1 94 38 CYS B N 1
ATOM 3073 C CA . CYS B 1 38 ? 4.727 -7.254 20.766 1 94 38 CYS B CA 1
ATOM 3074 C C . CYS B 1 38 ? 5.969 -7.27 21.641 1 94 38 CYS B C 1
ATOM 3076 O O . CYS B 1 38 ? 6.098 -8.117 22.531 1 94 38 CYS B O 1
ATOM 3078 N N . ASP B 1 39 ? 6.84 -6.32 21.391 1 92.25 39 ASP B N 1
ATOM 3079 C CA . ASP B 1 39 ? 8.109 -6.371 22.109 1 92.25 39 ASP B CA 1
ATOM 3080 C C . ASP B 1 39 ? 8.375 -5.059 22.844 1 92.25 39 ASP B C 1
ATOM 3082 O O . ASP B 1 39 ? 9.469 -4.852 23.375 1 92.25 39 ASP B O 1
ATOM 3086 N N . VAL B 1 40 ? 7.414 -4.176 22.891 1 94.25 40 VAL B N 1
ATOM 3087 C CA . VAL B 1 40 ? 7.578 -2.941 23.641 1 94.25 40 VAL B CA 1
ATOM 3088 C C . VAL B 1 40 ? 6.234 -2.506 24.219 1 94.25 40 VAL B C 1
ATOM 3090 O O . VAL B 1 40 ? 5.188 -2.732 23.609 1 94.25 40 VAL B O 1
ATOM 3093 N N . THR B 1 41 ? 6.301 -1.969 25.375 1 96.19 41 THR B N 1
ATOM 3094 C CA . THR B 1 41 ? 5.148 -1.353 26.031 1 96.19 41 THR B CA 1
ATOM 3095 C C . THR B 1 41 ? 5.391 0.135 26.266 1 96.19 41 THR B C 1
ATOM 3097 O O . THR B 1 41 ? 6.32 0.512 26.984 1 96.19 41 THR B O 1
ATOM 3100 N N . LEU B 1 42 ? 4.621 0.98 25.672 1 96.06 42 LEU B N 1
ATOM 3101 C CA . LEU B 1 42 ? 4.699 2.424 25.859 1 96.06 42 LEU B CA 1
ATOM 3102 C C . LEU B 1 42 ? 3.787 2.873 27 1 96.06 42 LEU B C 1
ATOM 3104 O O . LEU B 1 42 ? 2.6 2.543 27.016 1 96.06 42 LEU B O 1
ATOM 3108 N N . VAL B 1 43 ? 4.32 3.535 27.922 1 97 43 VAL B N 1
ATOM 3109 C CA . VAL B 1 43 ? 3.531 4.055 29.031 1 97 43 VAL B CA 1
ATOM 3110 C C . VAL B 1 43 ? 3.35 5.562 28.875 1 97 43 VAL B C 1
ATOM 3112 O O . VAL B 1 43 ? 4.328 6.312 28.844 1 97 43 VAL B O 1
ATOM 3115 N N . VAL B 1 44 ? 2.135 5.984 28.75 1 96 44 VAL B N 1
ATOM 3116 C CA . VAL B 1 44 ? 1.779 7.391 28.594 1 96 44 VAL B CA 1
ATOM 3117 C C . VAL B 1 44 ? 0.721 7.773 29.625 1 96 44 VAL B C 1
ATOM 3119 O O . VAL B 1 44 ? -0.375 7.207 29.641 1 96 44 VAL B O 1
ATOM 3122 N N . ASP B 1 45 ? 0.934 8.664 30.422 1 92.94 45 ASP B N 1
ATOM 3123 C CA . ASP B 1 45 ? 0.013 9.125 31.453 1 92.94 45 ASP B CA 1
ATOM 3124 C C . ASP B 1 45 ? -0.506 7.953 32.281 1 92.94 45 ASP B C 1
ATOM 3126 O O . ASP B 1 45 ? -1.711 7.832 32.5 1 92.94 45 ASP B O 1
ATOM 3130 N N . GLY B 1 46 ? 0.323 6.949 32.562 1 92.38 46 GLY B N 1
ATOM 3131 C CA . GLY B 1 46 ? -0.015 5.828 33.406 1 92.38 46 GLY B CA 1
ATOM 3132 C C . GLY B 1 46 ? -0.687 4.688 32.656 1 92.38 46 GLY B C 1
ATOM 3133 O O . GLY B 1 46 ? -0.932 3.625 33.25 1 92.38 46 GLY B O 1
ATOM 3134 N N . SER B 1 47 ? -0.987 4.895 31.438 1 96 47 SER B N 1
ATOM 3135 C CA . SER B 1 47 ? -1.61 3.846 30.625 1 96 47 SER B CA 1
ATOM 3136 C C . SER B 1 47 ? -0.61 3.219 29.672 1 96 47 SER B C 1
ATOM 3138 O O . SER B 1 47 ? 0.329 3.881 29.219 1 96 47 SER B O 1
ATOM 3140 N N . ALA B 1 48 ? -0.941 1.991 29.359 1 95.94 48 ALA B N 1
ATOM 3141 C CA . ALA B 1 48 ? 0.039 1.241 28.578 1 95.94 48 ALA B CA 1
ATOM 3142 C C . ALA B 1 48 ? -0.49 0.938 27.188 1 95.94 48 ALA B C 1
ATOM 3144 O O . ALA B 1 48 ? -1.68 0.663 27.016 1 95.94 48 ALA B O 1
ATOM 3145 N N . ILE B 1 49 ? 0.436 0.978 26.156 1 96.31 49 ILE B N 1
ATOM 3146 C CA . ILE B 1 49 ? 0.166 0.611 24.766 1 96.31 49 ILE B CA 1
ATOM 3147 C C . ILE B 1 49 ? 1.197 -0.409 24.297 1 96.31 49 ILE B C 1
ATOM 3149 O O . ILE B 1 49 ? 2.402 -0.15 24.344 1 96.31 49 ILE B O 1
ATOM 3153 N N . GLN B 1 50 ? 0.714 -1.526 23.859 1 96.19 50 GLN B N 1
ATOM 3154 C CA . GLN B 1 50 ? 1.606 -2.535 23.297 1 96.19 50 GLN B CA 1
ATOM 3155 C C . GLN B 1 50 ? 1.835 -2.301 21.812 1 96.19 50 GLN B C 1
ATOM 3157 O O . GLN B 1 50 ? 0.918 -1.895 21.094 1 96.19 50 GLN B O 1
ATOM 3162 N N . ALA B 1 51 ? 3.059 -2.518 21.391 1 97.25 51 ALA B N 1
ATOM 3163 C CA . ALA B 1 51 ? 3.373 -2.314 19.969 1 97.25 51 ALA B CA 1
ATOM 3164 C C . ALA B 1 51 ? 4.621 -3.096 19.578 1 97.25 51 ALA B C 1
ATOM 3166 O O . ALA B 1 51 ? 5.238 -3.764 20.406 1 97.25 51 ALA B O 1
ATOM 3167 N N . HIS B 1 52 ? 4.875 -3.186 18.375 1 96.94 52 HIS B N 1
ATOM 3168 C CA . HIS B 1 52 ? 6.113 -3.732 17.828 1 96.94 52 HIS B CA 1
ATOM 3169 C C . HIS B 1 52 ? 7.148 -2.637 17.609 1 96.94 52 HIS B C 1
ATOM 3171 O O . HIS B 1 52 ? 6.875 -1.644 16.922 1 96.94 52 HIS B O 1
ATOM 3177 N N . ARG B 1 53 ? 8.336 -2.805 18.109 1 95.81 53 ARG B N 1
ATOM 3178 C CA . ARG B 1 53 ? 9.398 -1.813 17.984 1 95.81 53 ARG B CA 1
ATOM 3179 C C . ARG B 1 53 ? 9.672 -1.501 16.516 1 95.81 53 ARG B C 1
ATOM 3181 O O . ARG B 1 53 ? 9.828 -0.336 16.141 1 95.81 53 ARG B O 1
ATOM 3188 N N . ALA B 1 54 ? 9.727 -2.553 15.727 1 96.06 54 ALA B N 1
ATOM 3189 C CA . ALA B 1 54 ? 10.07 -2.395 14.312 1 96.06 54 ALA B CA 1
ATOM 3190 C C . ALA B 1 54 ? 9.031 -1.538 13.586 1 96.06 54 ALA B C 1
ATOM 3192 O O . ALA B 1 54 ? 9.391 -0.687 12.773 1 96.06 54 ALA B O 1
ATOM 3193 N N . VAL B 1 55 ? 7.742 -1.735 13.883 1 97.75 55 VAL B N 1
ATOM 3194 C CA . VAL B 1 55 ? 6.676 -0.982 13.234 1 97.75 55 VAL B CA 1
ATOM 3195 C C . VAL B 1 55 ? 6.734 0.48 13.664 1 97.75 55 VAL B C 1
ATOM 3197 O O . VAL B 1 55 ? 6.617 1.386 12.836 1 97.75 55 VAL B O 1
ATOM 3200 N N . LEU B 1 56 ? 6.969 0.691 14.961 1 97.06 56 LEU B N 1
ATOM 3201 C CA . LEU B 1 56 ? 7.078 2.055 15.469 1 97.06 56 LEU B CA 1
ATOM 3202 C C . LEU B 1 56 ? 8.289 2.764 14.867 1 97.06 56 LEU B C 1
ATOM 3204 O O . LEU B 1 56 ? 8.188 3.912 14.43 1 97.06 56 LEU B O 1
ATOM 3208 N N . ALA B 1 57 ? 9.391 2.049 14.805 1 96.5 57 ALA B N 1
ATOM 3209 C CA . ALA B 1 57 ? 10.617 2.604 14.234 1 96.5 57 ALA B CA 1
ATOM 3210 C C . ALA B 1 57 ? 10.445 2.92 12.758 1 96.5 57 ALA B C 1
ATOM 3212 O O . ALA B 1 57 ? 11.023 3.883 12.25 1 96.5 57 ALA B O 1
ATOM 3213 N N . ALA B 1 58 ? 9.641 2.133 12.117 1 97.06 58 ALA B N 1
ATOM 3214 C CA . ALA B 1 58 ? 9.406 2.314 10.688 1 97.06 58 ALA B CA 1
ATOM 3215 C C . ALA B 1 58 ? 8.453 3.477 10.43 1 97.06 58 ALA B C 1
ATOM 3217 O O . ALA B 1 58 ? 8.438 4.043 9.336 1 97.06 58 ALA B O 1
ATOM 3218 N N . SER B 1 59 ? 7.672 3.889 11.398 1 96.81 59 SER B N 1
ATOM 3219 C CA . SER B 1 59 ? 6.609 4.871 11.203 1 96.81 59 SER B CA 1
ATOM 3220 C C . SER B 1 59 ? 7.023 6.242 11.734 1 96.81 59 SER B C 1
ATOM 3222 O O . SER B 1 59 ? 6.426 7.258 11.367 1 96.81 59 SER B O 1
ATOM 3224 N N . SER B 1 60 ? 7.992 6.297 12.594 1 95.94 60 SER B N 1
ATOM 3225 C CA . SER B 1 60 ? 8.375 7.52 13.289 1 95.94 60 SER B CA 1
ATOM 3226 C C . SER B 1 60 ? 9.883 7.613 13.461 1 95.94 60 SER B C 1
ATOM 3228 O O . SER B 1 60 ? 10.523 6.656 13.906 1 95.94 60 SER B O 1
ATOM 3230 N N . GLN B 1 61 ? 10.43 8.781 13.172 1 94.44 61 GLN B N 1
ATOM 3231 C CA . GLN B 1 61 ? 11.859 9 13.344 1 94.44 61 GLN B CA 1
ATOM 3232 C C . GLN B 1 61 ? 12.234 9.016 14.828 1 94.44 61 GLN B C 1
ATOM 3234 O O . GLN B 1 61 ? 13.336 8.609 15.195 1 94.44 61 GLN B O 1
ATOM 3239 N N . TYR B 1 62 ? 11.336 9.5 15.609 1 94.44 62 TYR B N 1
ATOM 3240 C CA . TYR B 1 62 ? 11.531 9.508 17.062 1 94.44 62 TYR B CA 1
ATOM 3241 C C . TYR B 1 62 ? 11.758 8.094 17.578 1 94.44 62 TYR B C 1
ATOM 3243 O O . TYR B 1 62 ? 12.75 7.824 18.266 1 94.44 62 TYR B O 1
ATOM 3251 N N . PHE B 1 63 ? 10.906 7.191 17.172 1 95.19 63 PHE B N 1
ATOM 3252 C CA . PHE B 1 63 ? 11.008 5.809 17.625 1 95.19 63 PHE B CA 1
ATOM 3253 C C . PHE B 1 63 ? 12.188 5.105 16.953 1 95.19 63 PHE B C 1
ATOM 3255 O O . PHE B 1 63 ? 12.82 4.246 17.562 1 95.19 63 PHE B O 1
ATOM 3262 N N . ASN B 1 64 ? 12.398 5.41 15.703 1 94.88 64 ASN B N 1
ATOM 3263 C CA . ASN B 1 64 ? 13.562 4.84 15.023 1 94.88 64 ASN B CA 1
ATOM 3264 C C . ASN B 1 64 ? 14.852 5.145 15.766 1 94.88 64 ASN B C 1
ATOM 3266 O O . ASN B 1 64 ? 15.648 4.242 16.031 1 94.88 64 ASN B O 1
ATOM 3270 N N . ALA B 1 65 ? 15.039 6.379 16.125 1 92.31 65 ALA B N 1
ATOM 3271 C CA . ALA B 1 65 ? 16.219 6.797 16.875 1 92.31 65 ALA B CA 1
ATOM 3272 C C . ALA B 1 65 ? 16.266 6.133 18.25 1 92.31 65 ALA B C 1
ATOM 3274 O O . ALA B 1 65 ? 17.328 5.699 18.703 1 92.31 65 ALA B O 1
ATOM 3275 N N . MET B 1 66 ? 15.18 6.027 18.844 1 91 66 MET B N 1
ATOM 3276 C CA . MET B 1 66 ? 15.086 5.48 20.188 1 91 66 MET B CA 1
ATOM 3277 C C . MET B 1 66 ? 15.461 4.004 20.203 1 91 66 MET B C 1
ATOM 3279 O O . MET B 1 66 ? 16.188 3.553 21.094 1 91 66 MET B O 1
ATOM 3283 N N . PHE B 1 67 ? 15.023 3.262 19.219 1 92.12 67 PHE B N 1
ATOM 3284 C CA . PHE B 1 67 ? 15.141 1.81 19.281 1 92.12 67 PHE B CA 1
ATOM 3285 C C . PHE B 1 67 ? 16.391 1.339 18.547 1 92.12 67 PHE B C 1
ATOM 3287 O O . PHE B 1 67 ? 16.828 0.196 18.719 1 92.12 67 PHE B O 1
ATOM 3294 N N . THR B 1 68 ? 16.906 2.057 17.641 1 87.88 68 THR B N 1
ATOM 3295 C CA . THR B 1 68 ? 18.078 1.622 16.891 1 87.88 68 THR B CA 1
ATOM 3296 C C . THR B 1 68 ? 19.359 2.23 17.484 1 87.88 68 THR B C 1
ATOM 3298 O O . THR B 1 68 ? 20.453 1.734 17.25 1 87.88 68 THR B O 1
ATOM 3301 N N . ALA B 1 69 ? 19.219 3.346 18.031 1 75.38 69 ALA B N 1
ATOM 3302 C CA . ALA B 1 69 ? 20.391 4.023 18.578 1 75.38 69 ALA B CA 1
ATOM 3303 C C . ALA B 1 69 ? 21.016 3.203 19.719 1 75.38 69 ALA B C 1
ATOM 3305 O O . ALA B 1 69 ? 20.328 2.383 20.344 1 75.38 69 ALA B O 1
ATOM 3306 N N . LYS B 1 70 ? 22.375 2.934 19.594 1 64.12 70 LYS B N 1
ATOM 3307 C CA . LYS B 1 70 ? 23.141 2.256 20.625 1 64.12 70 LYS B CA 1
ATOM 3308 C C . LYS B 1 70 ? 22.703 2.699 22.016 1 64.12 70 LYS B C 1
ATOM 3310 O O . LYS B 1 70 ? 23.531 2.867 22.922 1 64.12 70 LYS B O 1
ATOM 3315 N N . MET B 1 71 ? 21.406 3.064 22.109 1 56.22 71 MET B N 1
ATOM 3316 C CA . MET B 1 71 ? 21 3.578 23.422 1 56.22 71 MET B CA 1
ATOM 3317 C C . MET B 1 71 ? 20.547 2.443 24.328 1 56.22 71 MET B C 1
ATOM 3319 O O . MET B 1 71 ? 20.156 1.374 23.844 1 56.22 71 MET B O 1
ATOM 3323 N N . SER B 1 72 ? 20.594 2.652 25.641 1 53.22 72 SER B N 1
ATOM 3324 C CA . SER B 1 72 ? 20.266 1.767 26.75 1 53.22 72 SER B CA 1
ATOM 3325 C C . SER B 1 72 ? 18.828 1.234 26.625 1 53.22 72 SER B C 1
ATOM 3327 O O . SER B 1 72 ? 18.531 0.131 27.094 1 53.22 72 SER B O 1
ATOM 3329 N N . GLU B 1 73 ? 17.938 2.033 25.969 1 53.53 73 GLU B N 1
ATOM 3330 C CA . GLU B 1 73 ? 16.516 1.719 25.984 1 53.53 73 GLU B CA 1
ATOM 3331 C C . GLU B 1 73 ? 16.172 0.649 24.953 1 53.53 73 GLU B C 1
ATOM 3333 O O . GLU B 1 73 ? 15.047 0.159 24.906 1 53.53 73 GLU B O 1
ATOM 3338 N N . ARG B 1 74 ? 17.125 0.33 24.188 1 59.91 74 ARG B N 1
ATOM 3339 C CA . ARG B 1 74 ? 16.969 -0.607 23.078 1 59.91 74 ARG B CA 1
ATOM 3340 C C . ARG B 1 74 ? 16.328 -1.906 23.547 1 59.91 74 ARG B C 1
ATOM 3342 O O . ARG B 1 74 ? 15.477 -2.477 22.859 1 59.91 74 ARG B O 1
ATOM 3349 N N . ASN B 1 75 ? 16.516 -2.164 24.75 1 65.31 75 ASN B N 1
ATOM 3350 C CA . ASN B 1 75 ? 16.125 -3.5 25.188 1 65.31 75 ASN B CA 1
ATOM 3351 C C . ASN B 1 75 ? 15.109 -3.443 26.328 1 65.31 75 ASN B C 1
ATOM 3353 O O . ASN B 1 75 ? 14.75 -4.477 26.891 1 65.31 75 ASN B O 1
ATOM 3357 N N . GLN B 1 76 ? 14.648 -2.139 26.531 1 74.69 76 GLN B N 1
ATOM 3358 C CA . GLN B 1 76 ? 13.688 -2.027 27.625 1 74.69 76 GLN B CA 1
ATOM 3359 C C . GLN B 1 76 ? 12.297 -2.469 27.188 1 74.69 76 GLN B C 1
ATOM 3361 O O . GLN B 1 76 ? 11.82 -2.064 26.125 1 74.69 76 GLN B O 1
ATOM 3366 N N . ALA B 1 77 ? 11.781 -3.195 27.969 1 83.44 77 ALA B N 1
ATOM 3367 C CA . ALA B 1 77 ? 10.453 -3.732 27.688 1 83.44 77 ALA B CA 1
ATOM 3368 C C . ALA B 1 77 ? 9.383 -2.643 27.781 1 83.44 77 ALA B C 1
ATOM 3370 O O . ALA B 1 77 ? 8.383 -2.682 27.062 1 83.44 77 ALA B O 1
ATOM 3371 N N . THR B 1 78 ? 9.781 -1.633 28.672 1 91.88 78 THR B N 1
ATOM 3372 C CA . THR B 1 78 ? 8.805 -0.567 28.875 1 91.88 78 THR B CA 1
ATOM 3373 C C . THR B 1 78 ? 9.445 0.801 28.656 1 91.88 78 THR B C 1
ATOM 3375 O O . THR B 1 78 ? 10.547 1.062 29.156 1 91.88 78 THR B O 1
ATOM 3378 N N . VAL B 1 79 ? 8.828 1.666 27.906 1 93.06 79 VAL B N 1
ATOM 3379 C CA . VAL B 1 79 ? 9.297 3.014 27.609 1 93.06 79 VAL B CA 1
ATOM 3380 C C . VAL B 1 79 ? 8.25 4.035 28.031 1 93.06 79 VAL B C 1
ATOM 3382 O O . VAL B 1 79 ? 7.082 3.932 27.656 1 93.06 79 VAL B O 1
ATOM 3385 N N . GLU B 1 80 ? 8.625 4.957 28.797 1 94.69 80 GLU B N 1
ATOM 3386 C CA . GLU B 1 80 ? 7.727 6.02 29.234 1 94.69 80 GLU B CA 1
ATOM 3387 C C . GLU B 1 80 ? 7.844 7.242 28.328 1 94.69 80 GLU B C 1
ATOM 3389 O O . GLU B 1 80 ? 8.945 7.738 28.078 1 94.69 80 GLU B O 1
ATOM 3394 N N . ILE B 1 81 ? 6.805 7.672 27.859 1 94.62 81 ILE B N 1
ATOM 3395 C CA . ILE B 1 81 ? 6.766 8.859 27.016 1 94.62 81 ILE B CA 1
ATOM 3396 C C . ILE B 1 81 ? 6.086 10 27.766 1 94.62 81 ILE B C 1
ATOM 3398 O O . ILE B 1 81 ? 4.938 9.875 28.188 1 94.62 81 ILE B O 1
ATOM 3402 N N . LYS B 1 82 ? 6.734 11.102 27.859 1 94.12 82 LYS B N 1
ATOM 3403 C CA . LYS B 1 82 ? 6.227 12.281 28.562 1 94.12 82 LYS B CA 1
ATOM 3404 C C . LYS B 1 82 ? 5.871 13.398 27.578 1 94.12 82 LYS B C 1
ATOM 3406 O O . LYS B 1 82 ? 6.359 13.414 26.453 1 94.12 82 LYS B O 1
ATOM 3411 N N . GLY B 1 83 ? 4.949 14.258 27.984 1 92.44 83 GLY B N 1
ATOM 3412 C CA . GLY B 1 83 ? 4.695 15.469 27.219 1 92.44 83 GLY B CA 1
ATOM 3413 C C . GLY B 1 83 ? 3.506 15.344 26.297 1 92.44 83 GLY B C 1
ATOM 3414 O O . GLY B 1 83 ? 3.162 16.281 25.578 1 92.44 83 GLY B O 1
ATOM 3415 N N . ILE B 1 84 ? 2.955 14.117 26.297 1 94.44 84 ILE B N 1
ATOM 3416 C CA . ILE B 1 84 ? 1.773 13.938 25.469 1 94.44 84 ILE B CA 1
ATOM 3417 C C . ILE B 1 84 ? 0.701 13.172 26.25 1 94.44 84 ILE B C 1
ATOM 3419 O O . ILE B 1 84 ? 0.997 12.531 27.25 1 94.44 84 ILE B O 1
ATOM 3423 N N . ASP B 1 85 ? -0.561 13.375 25.75 1 95.06 85 ASP B N 1
ATOM 3424 C CA . ASP B 1 85 ? -1.652 12.648 26.391 1 95.06 85 ASP B CA 1
ATOM 3425 C C . ASP B 1 85 ? -1.843 11.273 25.766 1 95.06 85 ASP B C 1
ATOM 3427 O O . ASP B 1 85 ? -1.386 11.031 24.641 1 95.06 85 ASP B O 1
ATOM 3431 N N . PHE B 1 86 ? -2.551 10.438 26.453 1 96.06 86 PHE B N 1
ATOM 3432 C CA . PHE B 1 86 ? -2.713 9.047 26.062 1 96.06 86 PHE B CA 1
ATOM 3433 C C . PHE B 1 86 ? -3.494 8.938 24.75 1 96.06 86 PHE B C 1
ATOM 3435 O O . PHE B 1 86 ? -3.143 8.148 23.875 1 96.06 86 PHE B O 1
ATOM 3442 N N . VAL B 1 87 ? -4.547 9.664 24.656 1 95.5 87 VAL B N 1
ATOM 3443 C CA . VAL B 1 87 ? -5.43 9.562 23.5 1 95.5 87 VAL B CA 1
ATOM 3444 C C . VAL B 1 87 ? -4.664 9.945 22.234 1 95.5 87 VAL B C 1
ATOM 3446 O O . VAL B 1 87 ? -4.805 9.289 21.188 1 95.5 87 VAL B O 1
ATOM 3449 N N . SER B 1 88 ? -3.848 11.008 22.281 1 96.56 88 SER B N 1
ATOM 3450 C CA . SER B 1 88 ? -3.039 11.422 21.141 1 96.56 88 SER B CA 1
ATOM 3451 C C . SER B 1 88 ? -2.012 10.352 20.766 1 96.56 88 SER B C 1
ATOM 3453 O O . SER B 1 88 ? -1.818 10.047 19.594 1 96.56 88 SER B O 1
ATOM 3455 N N . ALA B 1 89 ? -1.441 9.812 21.812 1 97.25 89 ALA B N 1
ATOM 3456 C CA . ALA B 1 89 ? -0.469 8.75 21.578 1 97.25 89 ALA B CA 1
ATOM 3457 C C . ALA B 1 89 ? -1.127 7.543 20.922 1 97.25 89 ALA B C 1
ATOM 3459 O O . ALA B 1 89 ? -0.595 6.992 19.953 1 97.25 89 ALA B O 1
ATOM 3460 N N . GLU B 1 90 ? -2.195 7.176 21.453 1 96.75 90 GLU B N 1
ATOM 3461 C CA . GLU B 1 90 ? -2.932 6.035 20.922 1 96.75 90 GLU B CA 1
ATOM 3462 C C . GLU B 1 90 ? -3.338 6.273 19.469 1 96.75 90 GLU B C 1
ATOM 3464 O O . GLU B 1 90 ? -3.262 5.363 18.641 1 96.75 90 GLU B O 1
ATOM 3469 N N . THR B 1 91 ? -3.809 7.473 19.172 1 96.88 91 THR B N 1
ATOM 3470 C CA . THR B 1 91 ? -4.199 7.828 17.812 1 96.88 91 THR B CA 1
ATOM 3471 C C . THR B 1 91 ? -3.018 7.691 16.859 1 96.88 91 THR B C 1
ATOM 3473 O O . THR B 1 91 ? -3.164 7.172 15.75 1 96.88 91 THR B O 1
ATOM 3476 N N . LEU B 1 92 ? -1.888 8.148 17.312 1 97.94 92 LEU B N 1
ATOM 3477 C CA . LEU B 1 92 ? -0.684 8.078 16.484 1 97.94 92 LEU B CA 1
ATOM 3478 C C . LEU B 1 92 ? -0.267 6.629 16.25 1 97.94 92 LEU B C 1
ATOM 3480 O O . LEU B 1 92 ? 0.066 6.246 15.133 1 97.94 92 LEU B O 1
ATOM 3484 N N . ILE B 1 93 ? -0.287 5.828 17.312 1 97.88 93 ILE B N 1
ATOM 3485 C CA . ILE B 1 93 ? 0.114 4.43 17.203 1 97.88 93 ILE B CA 1
ATOM 3486 C C . ILE B 1 93 ? -0.877 3.682 16.312 1 97.88 93 ILE B C 1
ATOM 3488 O O . ILE B 1 93 ? -0.479 2.863 15.484 1 97.88 93 ILE B O 1
ATOM 3492 N N . ASN B 1 94 ? -2.141 3.955 16.516 1 97.31 94 ASN B N 1
ATOM 3493 C CA . ASN B 1 94 ? -3.146 3.363 15.633 1 97.31 94 ASN B CA 1
ATOM 3494 C C . ASN B 1 94 ? -2.916 3.75 14.18 1 97.31 94 ASN B C 1
ATOM 3496 O O . ASN B 1 94 ? -3.07 2.92 13.281 1 97.31 94 ASN B O 1
ATOM 3500 N N . PHE B 1 95 ? -2.562 4.941 13.984 1 97.94 95 PHE B N 1
ATOM 3501 C CA . PHE B 1 95 ? -2.242 5.398 12.633 1 97.94 95 PHE B CA 1
ATOM 3502 C C . PHE B 1 95 ? -1.082 4.598 12.055 1 97.94 95 PHE B C 1
ATOM 3504 O O . PHE B 1 95 ? -1.118 4.203 10.891 1 97.94 95 PHE B O 1
ATOM 3511 N N . ALA B 1 96 ? -0.134 4.352 12.812 1 98 96 ALA B N 1
ATOM 3512 C CA . ALA B 1 96 ? 1.049 3.619 12.367 1 98 96 ALA B CA 1
ATOM 3513 C C . ALA B 1 96 ? 0.669 2.248 11.82 1 98 96 ALA B C 1
ATOM 3515 O O . ALA B 1 96 ? 1.302 1.753 10.883 1 98 96 ALA B O 1
ATOM 3516 N N . TYR B 1 97 ? -0.412 1.669 12.328 1 97.94 97 TYR B N 1
ATOM 3517 C CA . TYR B 1 97 ? -0.784 0.304 11.969 1 97.94 97 TYR B CA 1
ATOM 3518 C C . TYR B 1 97 ? -1.91 0.296 10.945 1 97.94 97 TYR B C 1
ATOM 3520 O O . TYR B 1 97 ? -2.168 -0.726 10.305 1 97.94 97 TYR B O 1
ATOM 3528 N N . THR B 1 98 ? -2.641 1.395 10.742 1 96.5 98 THR B N 1
ATOM 3529 C CA . THR B 1 98 ? -3.869 1.327 9.953 1 96.5 98 THR B CA 1
ATOM 3530 C C . THR B 1 98 ? -3.818 2.307 8.789 1 96.5 98 THR B C 1
ATOM 3532 O O . THR B 1 98 ? -4.629 2.223 7.863 1 96.5 98 THR B O 1
ATOM 3535 N N . SER B 1 99 ? -2.988 3.271 8.844 1 96.19 99 SER B N 1
ATOM 3536 C CA . SER B 1 99 ? -2.879 4.316 7.832 1 96.19 99 SER B CA 1
ATOM 3537 C C . SER B 1 99 ? -4.047 5.293 7.914 1 96.19 99 SER B C 1
ATOM 3539 O O . SER B 1 99 ? -4.203 6.156 7.051 1 96.19 99 SER B O 1
ATOM 3541 N N . GLN B 1 100 ? -4.855 5.121 8.914 1 95.62 100 GLN B N 1
ATOM 3542 C CA . GLN B 1 100 ? -6.031 5.973 9.078 1 95.62 100 GLN B CA 1
ATOM 3543 C C . GLN B 1 100 ? -5.852 6.941 10.242 1 95.62 100 GLN B C 1
ATOM 3545 O O . GLN B 1 100 ? -5.305 6.574 11.281 1 95.62 100 GLN B O 1
ATOM 3550 N N . LEU B 1 101 ? -6.254 8.211 9.992 1 96.06 101 LEU B N 1
ATOM 3551 C CA . LEU B 1 101 ? -6.152 9.258 11.008 1 96.06 101 LEU B CA 1
ATOM 3552 C C . LEU B 1 101 ? -7.488 9.969 11.188 1 96.06 101 LEU B C 1
ATOM 3554 O O . LEU B 1 101 ? -8.07 10.461 10.211 1 96.06 101 LEU B O 1
ATOM 3558 N N . THR B 1 102 ? -7.957 9.953 12.344 1 94.19 102 THR B N 1
ATOM 3559 C CA . THR B 1 102 ? -9.172 10.688 12.664 1 94.19 102 THR B CA 1
ATOM 3560 C C . THR B 1 102 ? -8.859 11.914 13.523 1 94.19 102 THR B C 1
ATOM 3562 O O . THR B 1 102 ? -8.273 11.789 14.602 1 94.19 102 THR B O 1
ATOM 3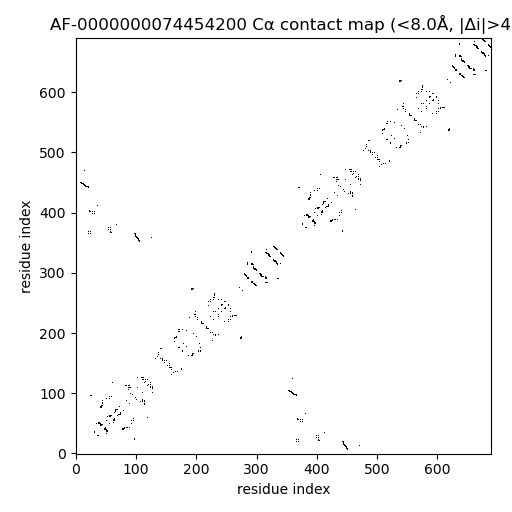565 N N . ILE B 1 103 ? -9.227 13.078 13.023 1 93.44 103 ILE B N 1
ATOM 3566 C CA . ILE B 1 103 ? -8.953 14.336 13.703 1 93.44 103 ILE B CA 1
ATOM 3567 C C . ILE B 1 103 ? -10.266 14.992 14.133 1 93.44 103 ILE B C 1
ATOM 3569 O O . ILE B 1 103 ? -11.242 14.984 13.383 1 93.44 103 ILE B O 1
ATOM 3573 N N . THR B 1 104 ? -10.32 15.422 15.297 1 90 104 THR B N 1
ATOM 3574 C CA . THR B 1 104 ? -11.445 16.203 15.812 1 90 104 THR B CA 1
ATOM 3575 C C . THR B 1 104 ? -10.992 17.609 16.188 1 90 104 THR B C 1
ATOM 3577 O O . THR B 1 104 ? -9.828 17.828 16.516 1 90 104 THR B O 1
ATOM 3580 N N . ASP B 1 105 ? -11.891 18.562 16.234 1 85.75 105 ASP B N 1
ATOM 3581 C CA . ASP B 1 105 ? -11.594 19.953 16.516 1 85.75 105 ASP B CA 1
ATOM 3582 C C . ASP B 1 105 ? -11.086 20.125 17.953 1 85.75 105 ASP B C 1
ATOM 3584 O O . ASP B 1 105 ? -10.18 20.922 18.203 1 85.75 105 ASP B O 1
ATOM 3588 N N . SER B 1 106 ? -11.633 19.391 18.781 1 84.88 106 SER B N 1
ATOM 3589 C CA . SER B 1 106 ? -11.336 19.562 20.203 1 84.88 106 SER B CA 1
ATOM 3590 C C . SER B 1 106 ? -9.977 18.969 20.547 1 84.88 106 SER B C 1
ATOM 3592 O O . SER B 1 106 ? -9.375 19.344 21.562 1 84.88 106 SER B O 1
ATOM 3594 N N . ARG B 1 107 ? -9.469 18.078 19.641 1 90.31 107 ARG B N 1
ATOM 3595 C CA . ARG B 1 107 ? -8.266 17.344 20.031 1 90.31 107 ARG B CA 1
ATOM 3596 C C . ARG B 1 107 ? -7.125 17.609 19.047 1 90.31 107 ARG B C 1
ATOM 3598 O O . ARG B 1 107 ? -6.012 17.109 19.234 1 90.31 107 ARG B O 1
ATOM 3605 N N . VAL B 1 108 ? -7.391 18.422 18.109 1 91.94 108 VAL B N 1
ATOM 3606 C CA . VAL B 1 108 ? -6.441 18.578 17.016 1 91.94 108 VAL B CA 1
ATOM 3607 C C . VAL B 1 108 ? -5.148 19.203 17.531 1 91.94 108 VAL B C 1
ATOM 3609 O O . VAL B 1 108 ? -4.055 18.844 17.094 1 91.94 108 VAL B O 1
ATOM 3612 N N . GLN B 1 109 ? -5.195 20.078 18.422 1 87.12 109 GLN B N 1
ATOM 3613 C CA . GLN B 1 109 ? -3.998 20.734 18.938 1 87.12 109 GLN B CA 1
ATOM 3614 C C . GLN B 1 109 ? -3.105 19.75 19.688 1 87.12 109 GLN B C 1
ATOM 3616 O O . GLN B 1 109 ? -1.888 19.734 19.484 1 87.12 109 GLN B O 1
ATOM 3621 N N . ASN B 1 110 ? -3.738 18.938 20.516 1 92.94 110 ASN B N 1
ATOM 3622 C CA . ASN B 1 110 ? -2.984 17.938 21.25 1 92.94 110 ASN B CA 1
ATOM 3623 C C . ASN B 1 110 ? -2.352 16.922 20.297 1 92.94 110 ASN B C 1
ATOM 3625 O O . ASN B 1 110 ? -1.211 16.5 20.5 1 92.94 110 ASN B O 1
ATOM 3629 N N . LEU B 1 111 ? -3.088 16.547 19.359 1 95.62 111 LEU B N 1
ATOM 3630 C CA . LEU B 1 111 ? -2.592 15.586 18.375 1 95.62 111 LEU B CA 1
ATOM 3631 C C . LEU B 1 111 ? -1.424 16.172 17.594 1 95.62 111 LEU B C 1
ATOM 3633 O O . LEU B 1 111 ? -0.439 15.477 17.328 1 95.62 111 LEU B O 1
ATOM 3637 N N . PHE B 1 112 ? -1.56 17.422 17.281 1 94.06 112 PHE B N 1
ATOM 3638 C CA . PHE B 1 112 ? -0.492 18.125 16.594 1 94.06 112 PHE B CA 1
ATOM 3639 C C . PHE B 1 112 ? 0.795 18.094 17.406 1 94.06 112 PHE B C 1
ATOM 3641 O O . PHE B 1 112 ? 1.859 17.75 16.891 1 94.06 112 PHE B O 1
ATOM 3648 N N . LEU B 1 113 ? 0.664 18.375 18.625 1 91.56 113 LEU B N 1
ATOM 3649 C CA . LEU B 1 113 ? 1.824 18.422 19.516 1 91.56 113 LEU B CA 1
ATOM 3650 C C . LEU B 1 113 ? 2.449 17.047 19.656 1 91.56 113 LEU B C 1
ATOM 3652 O O . LEU B 1 113 ? 3.674 16.906 19.625 1 91.56 113 LEU B O 1
ATOM 3656 N N . ALA B 1 114 ? 1.632 16.094 19.781 1 96.06 114 ALA B N 1
ATOM 3657 C CA . ALA B 1 114 ? 2.117 14.719 19.906 1 96.06 114 ALA B CA 1
ATOM 3658 C C . ALA B 1 114 ? 2.832 14.273 18.625 1 96.06 114 ALA B C 1
ATOM 3660 O O . ALA B 1 114 ? 3.9 13.664 18.688 1 96.06 114 ALA B O 1
ATOM 3661 N N . ALA B 1 115 ? 2.191 14.578 17.547 1 96.56 115 ALA B N 1
ATOM 3662 C CA . ALA B 1 115 ? 2.771 14.219 16.25 1 96.56 115 ALA B CA 1
ATOM 3663 C C . ALA B 1 115 ? 4.121 14.898 16.047 1 96.56 115 ALA B C 1
ATOM 3665 O O . ALA B 1 115 ? 5.035 14.32 15.469 1 96.56 115 ALA B O 1
ATOM 3666 N N . ASP B 1 116 ? 4.207 16.125 16.5 1 92.81 116 ASP B N 1
ATOM 3667 C CA . ASP B 1 116 ? 5.461 16.859 16.406 1 92.81 116 ASP B CA 1
ATOM 3668 C C . ASP B 1 116 ? 6.535 16.25 17.297 1 92.81 116 ASP B C 1
ATOM 3670 O O . ASP B 1 116 ? 7.668 16.031 16.859 1 92.81 116 ASP B O 1
ATOM 3674 N N . LEU B 1 117 ? 6.184 15.938 18.484 1 93.75 117 LEU B N 1
ATOM 3675 C CA . LEU B 1 117 ? 7.125 15.359 19.438 1 93.75 117 LEU B CA 1
ATOM 3676 C C . LEU B 1 117 ? 7.625 14 18.969 1 93.75 117 LEU B C 1
ATOM 3678 O O . LEU B 1 117 ? 8.828 13.742 18.969 1 93.75 117 LEU B O 1
ATOM 3682 N N . LEU B 1 118 ? 6.684 13.164 18.547 1 96.38 118 LEU B N 1
ATOM 3683 C CA . LEU B 1 118 ? 7.031 11.797 18.156 1 96.38 118 LEU B CA 1
ATOM 3684 C C . LEU B 1 118 ? 7.426 11.734 16.688 1 96.38 118 LEU B C 1
ATOM 3686 O O . LEU B 1 118 ? 7.672 10.648 16.156 1 96.38 118 LEU B O 1
ATOM 3690 N N . GLN B 1 119 ? 7.359 12.844 16.031 1 95.25 119 GLN B N 1
ATOM 3691 C CA . GLN B 1 119 ? 7.879 13.023 14.688 1 95.25 119 GLN B CA 1
ATOM 3692 C C . GLN B 1 119 ? 7.109 12.172 13.68 1 95.25 119 GLN B C 1
ATOM 3694 O O . GLN B 1 119 ? 7.711 11.453 12.875 1 95.25 119 GLN B O 1
ATOM 3699 N N . PHE B 1 120 ? 5.828 12.203 13.781 1 96.75 120 PHE B N 1
ATOM 3700 C CA . PHE B 1 120 ? 4.945 11.703 12.734 1 96.75 120 PHE B CA 1
ATOM 3701 C C . PHE B 1 120 ? 4.637 12.797 11.719 1 96.75 120 PHE B C 1
ATOM 3703 O O . PHE B 1 120 ? 3.65 13.516 11.852 1 96.75 120 PHE B O 1
ATOM 3710 N N . LYS B 1 121 ? 5.355 12.867 10.672 1 94 121 LYS B N 1
ATOM 3711 C CA . LYS B 1 121 ? 5.359 14.016 9.766 1 94 121 LYS B CA 1
ATOM 3712 C C . LYS B 1 121 ? 4.012 14.164 9.07 1 94 121 LYS B C 1
ATOM 3714 O O . LYS B 1 121 ? 3.432 15.258 9.047 1 94 121 LYS B O 1
ATOM 3719 N N . TRP B 1 122 ? 3.533 13.109 8.547 1 95.69 122 TRP B N 1
ATOM 3720 C CA . TRP B 1 122 ? 2.291 13.188 7.785 1 95.69 122 TRP B CA 1
ATOM 3721 C C . TRP B 1 122 ? 1.12 13.562 8.688 1 95.69 122 TRP B C 1
ATOM 3723 O O . TRP B 1 122 ? 0.237 14.32 8.289 1 95.69 122 TRP B O 1
ATOM 3733 N N . VAL B 1 123 ? 1.076 13.016 9.836 1 96.81 123 VAL B N 1
ATOM 3734 C CA . VAL B 1 123 ? 0.008 13.336 10.773 1 96.81 123 VAL B CA 1
ATOM 3735 C C . VAL B 1 123 ? 0.091 14.805 11.172 1 96.81 123 VAL B C 1
ATOM 3737 O O . VAL B 1 123 ? -0.927 15.5 11.219 1 96.81 123 VAL B O 1
ATOM 3740 N N . LYS B 1 124 ? 1.298 15.266 11.461 1 94.56 124 LYS B N 1
ATOM 3741 C CA . LYS B 1 124 ? 1.507 16.672 11.789 1 94.56 124 LYS B CA 1
ATOM 3742 C C . LYS B 1 124 ? 0.976 17.578 10.68 1 94.56 124 LYS B C 1
ATOM 3744 O O . LYS B 1 124 ? 0.223 18.516 10.945 1 94.56 124 LYS B O 1
ATOM 3749 N N . ASP B 1 125 ? 1.307 17.25 9.484 1 93.81 125 ASP B N 1
ATOM 3750 C CA . ASP B 1 125 ? 0.876 18.031 8.336 1 93.81 125 ASP B CA 1
ATOM 3751 C C . ASP B 1 125 ? -0.643 18.016 8.188 1 93.81 125 ASP B C 1
ATOM 3753 O O . ASP B 1 125 ? -1.255 19.016 7.812 1 93.81 125 ASP B O 1
ATOM 3757 N N . SER B 1 126 ? -1.193 16.859 8.461 1 94.44 126 SER B N 1
ATOM 3758 C CA . SER B 1 126 ? -2.643 16.719 8.375 1 94.44 126 SER B CA 1
ATOM 3759 C C . SER B 1 126 ? -3.344 17.578 9.422 1 94.44 126 SER B C 1
ATOM 3761 O O . SER B 1 126 ? -4.383 18.172 9.148 1 94.44 126 SER B O 1
ATOM 3763 N N . CYS B 1 127 ? -2.801 17.625 10.57 1 94 127 CYS B N 1
ATOM 3764 C CA . CYS B 1 127 ? -3.344 18.484 11.625 1 94 127 CYS B CA 1
ATOM 3765 C C . CYS B 1 127 ? -3.262 19.953 11.242 1 94 127 CYS B C 1
ATOM 3767 O O . CYS B 1 127 ? -4.219 20.703 11.438 1 94 127 CYS B O 1
ATOM 3769 N N . ILE B 1 128 ? -2.117 20.328 10.664 1 92.38 128 ILE B N 1
ATOM 3770 C CA . ILE B 1 128 ? -1.917 21.703 10.219 1 92.38 128 ILE B CA 1
ATOM 3771 C C . ILE B 1 128 ? -2.977 22.078 9.188 1 92.38 128 ILE B C 1
ATOM 3773 O O . ILE B 1 128 ? -3.611 23.125 9.289 1 92.38 128 ILE B O 1
ATOM 3777 N N . HIS B 1 129 ? -3.188 21.203 8.297 1 92 129 HIS B N 1
ATOM 3778 C CA . HIS B 1 129 ? -4.184 21.438 7.258 1 92 129 HIS B CA 1
ATOM 3779 C C . HIS B 1 129 ? -5.582 21.562 7.855 1 92 129 HIS B C 1
ATOM 3781 O O . HIS B 1 129 ? -6.367 22.422 7.438 1 92 129 HIS B O 1
ATOM 3787 N N . PHE B 1 130 ? -5.863 20.719 8.719 1 92.88 130 PHE B N 1
ATOM 3788 C CA . PHE B 1 130 ? -7.16 20.734 9.391 1 92.88 130 PHE B CA 1
ATOM 3789 C C . PHE B 1 130 ? -7.371 22.047 10.117 1 92.88 130 PHE B C 1
ATOM 3791 O O . PHE B 1 130 ? -8.438 22.672 10.008 1 92.88 130 PHE B O 1
ATOM 3798 N N . ILE B 1 131 ? -6.387 22.516 10.836 1 91.69 131 ILE B N 1
ATOM 3799 C CA . ILE B 1 131 ? -6.449 23.766 11.602 1 91.69 131 ILE B CA 1
ATOM 3800 C C . ILE B 1 131 ? -6.625 24.938 10.648 1 91.69 131 ILE B C 1
ATOM 3802 O O . ILE B 1 131 ? -7.438 25.828 10.906 1 91.69 131 ILE B O 1
ATOM 3806 N N . MET B 1 132 ? -5.895 24.891 9.578 1 91.38 132 MET B N 1
ATOM 3807 C CA . MET B 1 132 ? -5.93 25.984 8.602 1 91.38 132 MET B CA 1
ATOM 3808 C C . MET B 1 132 ? -7.32 26.125 7.996 1 91.38 132 MET B C 1
ATOM 3810 O O . MET B 1 132 ? -7.758 27.25 7.695 1 91.38 132 MET B O 1
ATOM 3814 N N . GLN B 1 133 ? -7.98 25.062 7.875 1 90.44 133 GLN B N 1
ATOM 3815 C CA . GLN B 1 133 ? -9.32 25.078 7.297 1 90.44 133 GLN B CA 1
ATOM 3816 C C . GLN B 1 133 ? -10.336 25.625 8.289 1 90.44 133 GLN B C 1
ATOM 3818 O O . GLN B 1 133 ? -11.422 26.062 7.895 1 90.44 133 GLN B O 1
ATOM 3823 N N . GLN B 1 134 ? -9.977 25.703 9.508 1 88.69 134 GLN B N 1
ATOM 3824 C CA . GLN B 1 134 ? -10.945 26.078 10.523 1 88.69 134 GLN B CA 1
ATOM 3825 C C . GLN B 1 134 ? -10.617 27.438 11.133 1 88.69 134 GLN B C 1
ATOM 3827 O O . GLN B 1 134 ? -11.164 27.812 12.172 1 88.69 134 GLN B O 1
ATOM 3832 N N . ILE B 1 135 ? -9.742 28.141 10.523 1 93.06 135 ILE B N 1
ATOM 3833 C CA . ILE B 1 135 ? -9.352 29.438 11.07 1 93.06 135 ILE B CA 1
ATOM 3834 C C . ILE B 1 135 ? -10.539 30.391 11.016 1 93.06 135 ILE B C 1
ATOM 3836 O O . ILE B 1 135 ? -11.234 30.484 10 1 93.06 135 ILE B O 1
ATOM 3840 N N . ASP B 1 136 ? -10.805 31.016 12.117 1 93 136 ASP B N 1
ATOM 3841 C CA . ASP B 1 136 ? -11.852 32.031 12.203 1 93 136 ASP B CA 1
ATOM 3842 C C . ASP B 1 136 ? -11.438 33.156 13.133 1 93 136 ASP B C 1
ATOM 3844 O O . ASP B 1 136 ? -10.281 33.25 13.555 1 93 136 ASP B O 1
ATOM 3848 N N . ILE B 1 137 ? -12.312 34.125 13.375 1 94.81 137 ILE B N 1
ATOM 3849 C CA . ILE B 1 137 ? -12.008 35.344 14.117 1 94.81 137 ILE B CA 1
ATOM 3850 C C . ILE B 1 137 ? -11.633 34.969 15.555 1 94.81 137 ILE B C 1
ATOM 3852 O O . ILE B 1 137 ? -10.758 35.625 16.141 1 94.81 137 ILE B O 1
ATOM 3856 N N . THR B 1 138 ? -12.148 33.938 16.062 1 91.75 138 THR B N 1
ATOM 3857 C CA . THR B 1 138 ? -12.016 33.625 17.484 1 91.75 138 THR B CA 1
ATOM 3858 C C . THR B 1 138 ? -10.719 32.844 17.734 1 91.75 138 THR B C 1
ATOM 3860 O O . THR B 1 138 ? -10.188 32.875 18.859 1 91.75 138 THR B O 1
ATOM 3863 N N . ASN B 1 139 ? -10.219 32.219 16.703 1 91.12 139 ASN B N 1
ATOM 3864 C CA . ASN B 1 139 ? -9.086 31.328 17 1 91.12 139 ASN B CA 1
ATOM 3865 C C . ASN B 1 139 ? -7.852 31.719 16.188 1 91.12 139 ASN B C 1
ATOM 3867 O O . ASN B 1 139 ? -6.777 31.156 16.375 1 91.12 139 ASN B O 1
ATOM 3871 N N . CYS B 1 140 ? -7.879 32.688 15.344 1 95.19 140 CYS B N 1
ATOM 3872 C CA . CYS B 1 140 ? -6.816 33.031 14.398 1 95.19 140 CYS B CA 1
ATOM 3873 C C . CYS B 1 140 ? -5.543 33.438 15.133 1 95.19 140 CYS B C 1
ATOM 3875 O O . CYS B 1 140 ? -4.445 33.031 14.75 1 95.19 140 CYS B O 1
ATOM 3877 N N . LEU B 1 141 ? -5.699 34.188 16.188 1 95.69 141 LEU B N 1
ATOM 3878 C CA . LEU B 1 141 ? -4.52 34.625 16.922 1 95.69 141 LEU B CA 1
ATOM 3879 C C . LEU B 1 141 ? -3.873 33.469 17.656 1 95.69 141 LEU B C 1
ATOM 3881 O O . LEU B 1 141 ? -2.646 33.344 17.719 1 95.69 141 LEU B O 1
ATOM 3885 N N . GLY B 1 142 ? -4.707 32.594 18.188 1 92.12 142 GLY B N 1
ATOM 3886 C CA . GLY B 1 142 ? -4.191 31.375 18.797 1 92.12 142 GLY B CA 1
ATOM 3887 C C . GLY B 1 142 ? -3.455 30.484 17.828 1 92.12 142 GLY B C 1
ATOM 3888 O O . GLY B 1 142 ? -2.389 29.953 18.141 1 92.12 142 GLY B O 1
ATOM 3889 N N . VAL B 1 143 ? -4.023 30.297 16.703 1 93.19 143 VAL B N 1
ATOM 3890 C CA . VAL B 1 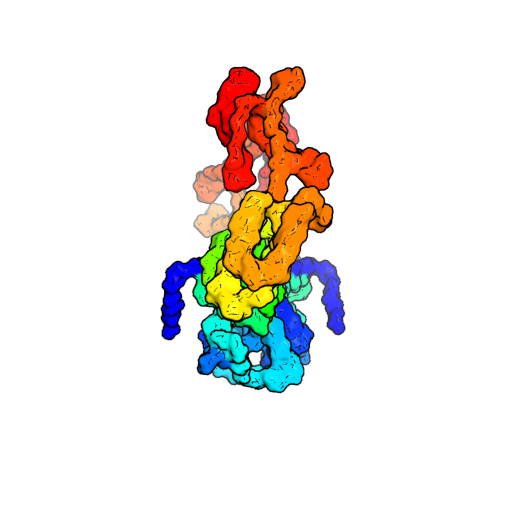143 ? -3.418 29.5 15.656 1 93.19 143 VAL B CA 1
ATOM 3891 C C . VAL B 1 143 ? -2.08 30.109 15.242 1 93.19 143 VAL B C 1
ATOM 3893 O O . VAL B 1 143 ? -1.103 29.391 15.023 1 93.19 143 VAL B O 1
ATOM 3896 N N . ARG B 1 144 ? -2.068 31.422 15.125 1 94.81 144 ARG B N 1
ATOM 3897 C CA . ARG B 1 144 ? -0.84 32.125 14.758 1 94.81 144 ARG B CA 1
ATOM 3898 C C . ARG B 1 144 ? 0.255 31.891 15.797 1 94.81 144 ARG B C 1
ATOM 3900 O O . ARG B 1 144 ? 1.401 31.609 15.438 1 94.81 144 ARG B O 1
ATOM 3907 N N . ALA B 1 145 ? -0.107 31.969 17.047 1 92.94 145 ALA B N 1
ATOM 3908 C CA . ALA B 1 145 ? 0.843 31.734 18.141 1 92.94 145 ALA B CA 1
ATOM 3909 C C . ALA B 1 145 ? 1.356 30.297 18.125 1 92.94 145 ALA B C 1
ATOM 3911 O O . ALA B 1 145 ? 2.553 30.062 18.297 1 92.94 145 ALA B O 1
ATOM 3912 N N . LEU B 1 146 ? 0.455 29.422 17.922 1 89.19 146 LEU B N 1
ATOM 3913 C CA . LEU B 1 146 ? 0.799 28.016 17.844 1 89.19 146 LEU B CA 1
ATOM 3914 C C . LEU B 1 146 ? 1.781 27.75 16.719 1 89.19 146 LEU B C 1
ATOM 3916 O O . LEU B 1 146 ? 2.756 27.016 16.891 1 89.19 146 LEU B O 1
ATOM 3920 N N . ALA B 1 147 ? 1.53 28.297 15.562 1 91.88 147 ALA B N 1
ATOM 3921 C CA . ALA B 1 147 ? 2.373 28.125 14.383 1 91.88 147 ALA B CA 1
ATOM 3922 C C . ALA B 1 147 ? 3.775 28.672 14.633 1 91.88 147 ALA B C 1
ATOM 3924 O O . ALA B 1 147 ? 4.766 28.078 14.211 1 91.88 147 ALA B O 1
ATOM 3925 N N . GLU B 1 148 ? 3.824 29.75 15.297 1 92 148 GLU B N 1
ATOM 3926 C CA . GLU B 1 148 ? 5.113 30.375 15.594 1 92 148 GLU B CA 1
ATOM 3927 C C . GLU B 1 148 ? 5.934 29.531 16.547 1 92 148 GLU B C 1
ATOM 3929 O O . GLU B 1 148 ? 7.129 29.312 16.328 1 92 148 GLU B O 1
ATOM 3934 N N . ARG B 1 149 ? 5.344 29 17.594 1 88.06 149 ARG B N 1
ATOM 3935 C CA . ARG B 1 149 ? 6.012 28.203 18.609 1 88.06 149 ARG B CA 1
ATOM 3936 C C . ARG B 1 149 ? 6.574 26.922 18.016 1 88.06 149 ARG B C 1
ATOM 3938 O O . ARG B 1 149 ? 7.637 26.453 18.438 1 88.06 149 ARG B O 1
ATOM 3945 N N . HIS B 1 150 ? 5.875 26.438 17.125 1 86.56 150 HIS B N 1
ATOM 3946 C CA . HIS B 1 150 ? 6.285 25.141 16.594 1 86.56 150 HIS B CA 1
ATOM 3947 C C . HIS B 1 150 ? 6.875 25.281 15.195 1 86.56 150 HIS B C 1
ATOM 3949 O O . HIS B 1 150 ? 7.023 24.297 14.469 1 86.56 150 HIS B O 1
ATOM 3955 N N . SER B 1 151 ? 7.156 26.516 14.758 1 88.31 151 SER B N 1
ATOM 3956 C CA . SER B 1 151 ? 7.867 26.859 13.523 1 88.31 151 SER B CA 1
ATOM 3957 C C . SER B 1 151 ? 7.16 26.281 12.305 1 88.31 151 SER B C 1
ATOM 3959 O O . SER B 1 151 ? 7.797 25.688 11.438 1 88.31 151 SER B O 1
ATOM 3961 N N . CYS B 1 152 ? 5.895 26.344 12.344 1 90.19 152 CYS B N 1
ATOM 3962 C CA . CYS B 1 152 ? 5.109 25.953 11.18 1 90.19 152 CYS B CA 1
ATOM 3963 C C . CYS B 1 152 ? 4.859 27.156 10.273 1 90.19 152 CYS B C 1
ATOM 3965 O O . CYS B 1 152 ? 3.881 27.891 10.461 1 90.19 152 CYS B O 1
ATOM 3967 N N . LYS B 1 153 ? 5.582 27.281 9.273 1 92.81 153 LYS B N 1
ATOM 3968 C CA . LYS B 1 153 ? 5.59 28.484 8.438 1 92.81 153 LYS B CA 1
ATOM 3969 C C . LYS B 1 153 ? 4.27 28.641 7.695 1 92.81 153 LYS B C 1
ATOM 3971 O O . LYS B 1 153 ? 3.686 29.734 7.68 1 92.81 153 LYS B O 1
ATOM 3976 N N . ALA B 1 154 ? 3.859 27.594 7.121 1 92 154 ALA B N 1
ATOM 3977 C CA . ALA B 1 154 ? 2.637 27.656 6.324 1 92 154 ALA B CA 1
ATOM 3978 C C . ALA B 1 154 ? 1.442 28.047 7.184 1 92 154 ALA B C 1
ATOM 3980 O O . ALA B 1 154 ? 0.63 28.891 6.777 1 92 154 ALA B O 1
ATOM 3981 N N . MET B 1 155 ? 1.314 27.484 8.273 1 93.12 155 MET B N 1
ATOM 3982 C CA . MET B 1 155 ? 0.224 27.766 9.195 1 93.12 155 MET B CA 1
ATOM 3983 C C . MET B 1 155 ? 0.335 29.188 9.734 1 93.12 155 MET B C 1
ATOM 3985 O O . MET B 1 155 ? -0.673 29.875 9.891 1 93.12 155 MET B O 1
ATOM 3989 N N . TYR B 1 156 ? 1.534 29.625 9.969 1 94.94 156 TYR B N 1
ATOM 3990 C CA . TYR B 1 156 ? 1.777 30.984 10.453 1 94.94 156 TYR B CA 1
ATOM 3991 C C . TYR B 1 156 ? 1.335 32.031 9.422 1 94.94 156 TYR B C 1
ATOM 3993 O O . TYR B 1 156 ? 0.647 33 9.758 1 94.94 156 TYR B O 1
ATOM 4001 N N . GLU B 1 157 ? 1.702 31.812 8.266 1 95.19 157 GLU B N 1
ATOM 4002 C CA . GLU B 1 157 ? 1.353 32.719 7.184 1 95.19 157 GLU B CA 1
ATOM 4003 C C . GLU B 1 157 ? -0.156 32.75 6.953 1 95.19 157 GLU B C 1
ATOM 4005 O O . GLU B 1 157 ? -0.736 33.844 6.754 1 95.19 157 GLU B O 1
ATOM 4010 N N . ALA B 1 158 ? -0.692 31.594 6.941 1 94.62 158 ALA B N 1
ATOM 4011 C CA . ALA B 1 158 ? -2.137 31.531 6.738 1 94.62 158 ALA B CA 1
ATOM 4012 C C . ALA B 1 158 ? -2.881 32.25 7.852 1 94.62 158 ALA B C 1
ATOM 4014 O O . ALA B 1 158 ? -3.826 33 7.59 1 94.62 158 ALA B O 1
ATOM 4015 N N . ALA B 1 159 ? -2.496 32.031 9.039 1 95.94 159 ALA B N 1
ATOM 4016 C CA . ALA B 1 159 ? -3.121 32.688 10.18 1 95.94 159 ALA B CA 1
ATOM 4017 C C . ALA B 1 159 ? -2.895 34.188 10.125 1 95.94 159 ALA B C 1
ATOM 4019 O O . ALA B 1 159 ? -3.812 34.969 10.383 1 95.94 159 ALA B O 1
ATOM 4020 N N . THR B 1 160 ? -1.729 34.594 9.773 1 96.06 160 THR B N 1
ATOM 4021 C CA . THR B 1 160 ? -1.399 36 9.664 1 96.06 160 THR B CA 1
ATOM 4022 C C . THR B 1 160 ? -2.236 36.656 8.578 1 96.06 160 THR B C 1
ATOM 4024 O O . THR B 1 160 ? -2.74 37.781 8.773 1 96.06 160 THR B O 1
ATOM 4027 N N . ARG B 1 161 ? -2.287 36.031 7.555 1 94.88 161 ARG B N 1
ATOM 4028 C CA . ARG B 1 161 ? -3.102 36.562 6.461 1 94.88 161 ARG B CA 1
ATOM 4029 C C . ARG B 1 161 ? -4.547 36.75 6.902 1 94.88 161 ARG B C 1
ATOM 4031 O O . ARG B 1 161 ? -5.168 37.781 6.594 1 94.88 161 ARG B O 1
ATOM 4038 N N . PHE B 1 162 ? -5.047 35.812 7.531 1 95.19 162 PHE B N 1
ATOM 4039 C CA . PHE B 1 162 ? -6.414 35.906 8.023 1 95.19 162 PHE B CA 1
ATOM 4040 C C . PHE B 1 162 ? -6.551 37.094 8.984 1 95.19 162 PHE B C 1
ATOM 4042 O O . PHE B 1 162 ? -7.52 37.844 8.906 1 95.19 162 PHE B O 1
ATOM 4049 N N . VAL B 1 163 ? -5.637 37.219 9.883 1 96.19 163 VAL B N 1
ATOM 4050 C CA . VAL B 1 163 ? -5.645 38.312 10.867 1 96.19 163 VAL B CA 1
ATOM 4051 C C . VAL B 1 163 ? -5.613 39.656 10.156 1 96.19 163 VAL B C 1
ATOM 4053 O O . VAL B 1 163 ? -6.375 40.562 10.5 1 96.19 163 VAL B O 1
ATOM 4056 N N . THR B 1 164 ? -4.77 39.781 9.172 1 94.56 164 THR B N 1
ATOM 4057 C CA . THR B 1 164 ? -4.617 41.062 8.469 1 94.56 164 THR B CA 1
ATOM 4058 C C . THR B 1 164 ? -5.855 41.375 7.629 1 94.56 164 THR B C 1
ATOM 4060 O O . THR B 1 164 ? -6.273 42.5 7.527 1 94.56 164 THR B O 1
ATOM 4063 N N . GLU B 1 165 ? -6.363 40.375 7.043 1 93.19 165 GLU B N 1
ATOM 4064 C CA . GLU B 1 165 ? -7.551 40.531 6.215 1 93.19 165 GLU B CA 1
ATOM 4065 C C . GLU B 1 165 ? -8.766 40.938 7.059 1 93.19 165 GLU B C 1
ATOM 4067 O O . GLU B 1 165 ? -9.656 41.625 6.586 1 93.19 165 GLU B O 1
ATOM 4072 N N . ASN B 1 166 ? -8.789 40.5 8.258 1 94.81 166 ASN B N 1
ATOM 4073 C CA . ASN B 1 166 ? -9.914 40.75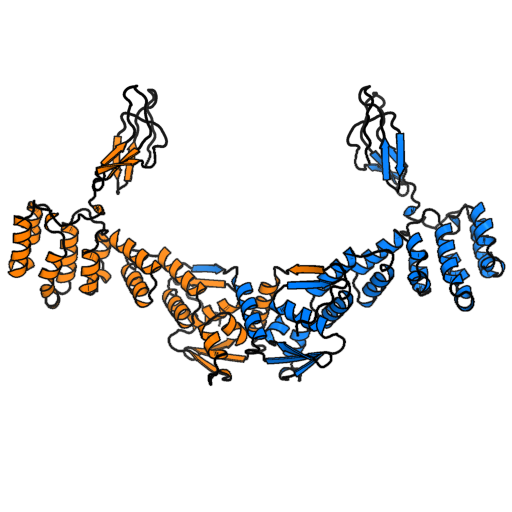 9.148 1 94.81 166 ASN B CA 1
ATOM 4074 C C . ASN B 1 166 ? -9.484 41.531 10.391 1 94.81 166 ASN B C 1
ATOM 4076 O O . ASN B 1 166 ? -9.977 41.281 11.492 1 94.81 166 ASN B O 1
ATOM 4080 N N . PHE B 1 167 ? -8.648 42.438 10.211 1 95.19 167 PHE B N 1
ATOM 4081 C CA . PHE B 1 167 ? -7.957 43.094 11.297 1 95.19 167 PHE B CA 1
ATOM 4082 C C . PHE B 1 167 ? -8.945 43.812 12.219 1 95.19 167 PHE B C 1
ATOM 4084 O O . PHE B 1 167 ? -8.828 43.719 13.445 1 95.19 167 PHE B O 1
ATOM 4091 N N . LEU B 1 168 ? -9.906 44.438 11.664 1 93.12 168 LEU B N 1
ATOM 4092 C CA . LEU B 1 168 ? -10.836 45.219 12.461 1 93.12 168 LEU B CA 1
ATOM 4093 C C . LEU B 1 168 ? -11.617 44.344 13.43 1 93.12 168 LEU B C 1
ATOM 4095 O O . LEU B 1 168 ? -11.711 44.625 14.617 1 93.12 168 LEU B O 1
ATOM 4099 N N . LYS B 1 169 ? -12.102 43.281 12.914 1 95.5 169 LYS B N 1
ATOM 4100 C CA . LYS B 1 169 ? -12.875 42.344 13.742 1 95.5 169 LYS B CA 1
ATOM 4101 C C . LYS B 1 169 ? -11.977 41.656 14.773 1 95.5 169 LYS B C 1
ATOM 4103 O O . LYS B 1 169 ? -12.383 41.469 15.93 1 95.5 169 LYS B O 1
ATOM 4108 N N . VAL B 1 170 ? -10.781 41.312 14.375 1 96.62 170 VAL B N 1
ATOM 4109 C CA . VAL B 1 170 ? -9.836 40.625 15.234 1 96.62 170 VAL B CA 1
ATOM 4110 C C . VAL B 1 170 ? -9.375 41.531 16.359 1 96.62 170 VAL B C 1
ATOM 4112 O O . VAL B 1 170 ? -9.195 41.094 17.5 1 96.62 170 VAL B O 1
ATOM 4115 N N . SER B 1 171 ? -9.242 42.844 16.062 1 95.81 171 SER B N 1
ATOM 4116 C CA . SER B 1 171 ? -8.742 43.812 17.031 1 95.81 171 SER B CA 1
ATOM 4117 C C . SER B 1 171 ? -9.742 44.031 18.172 1 95.81 171 SER B C 1
ATOM 4119 O O . SER B 1 171 ? -9.383 44.531 19.234 1 95.81 171 SER B O 1
ATOM 4121 N N . GLN B 1 172 ? -10.969 43.531 17.969 1 94.38 172 GLN B N 1
ATOM 4122 C CA . GLN B 1 172 ? -12.008 43.719 18.969 1 94.38 172 GLN B CA 1
ATOM 4123 C C . GLN B 1 172 ? -12.133 42.5 19.859 1 94.38 172 GLN B C 1
ATOM 4125 O O . GLN B 1 172 ? -12.867 42.5 20.859 1 94.38 172 GLN B O 1
ATOM 4130 N N . THR B 1 173 ? -11.375 41.531 19.609 1 94.69 173 THR B N 1
ATOM 4131 C CA . THR B 1 173 ? -11.438 40.312 20.375 1 94.69 173 THR B CA 1
ATOM 4132 C C . THR B 1 173 ? -10.57 40.406 21.625 1 94.69 173 THR B C 1
ATOM 4134 O O . THR B 1 173 ? -9.656 41.219 21.688 1 94.69 173 THR B O 1
ATOM 4137 N N . GLU B 1 174 ? -10.883 39.562 22.594 1 94.75 174 GLU B N 1
ATOM 4138 C CA . GLU B 1 174 ? -10.094 39.5 23.812 1 94.75 174 GLU B CA 1
ATOM 4139 C C . GLU B 1 174 ? -8.68 39 23.547 1 94.75 174 GLU B C 1
ATOM 4141 O O . GLU B 1 174 ? -7.727 39.438 24.188 1 94.75 174 GLU B O 1
ATOM 4146 N N . ASP B 1 175 ? -8.594 38.125 22.625 1 95.06 175 ASP B N 1
ATOM 4147 C CA . ASP B 1 175 ? -7.293 37.562 22.266 1 95.06 175 ASP B CA 1
ATOM 4148 C C . ASP B 1 175 ? -6.332 38.656 21.797 1 95.06 175 ASP B C 1
ATOM 4150 O O . ASP B 1 175 ? -5.137 38.594 22.109 1 95.06 175 ASP B O 1
ATOM 4154 N N . PHE B 1 176 ? -6.887 39.625 21.078 1 96.38 176 PHE B N 1
ATOM 4155 C CA . PHE B 1 176 ? -6.062 40.719 20.609 1 96.38 176 PHE B CA 1
ATOM 4156 C C . PHE B 1 176 ? -5.559 41.562 21.781 1 96.38 176 PHE B C 1
ATOM 4158 O O . PHE B 1 176 ? -4.395 41.969 21.797 1 96.38 176 PHE B O 1
ATOM 4165 N N . HIS B 1 177 ? -6.41 41.75 22.719 1 95.81 177 HIS B N 1
ATOM 4166 C CA . HIS B 1 177 ? -6.066 42.562 23.875 1 95.81 177 HIS B CA 1
ATOM 4167 C C . HIS B 1 177 ? -5.051 41.875 24.781 1 95.81 177 HIS B C 1
ATOM 4169 O O . HIS B 1 177 ? -4.379 42.531 25.578 1 95.81 177 HIS B O 1
ATOM 4175 N N . ASN B 1 178 ? -4.918 40.562 24.562 1 95.25 178 ASN B N 1
ATOM 4176 C CA . ASN B 1 178 ? -3.986 39.812 25.391 1 95.25 178 ASN B CA 1
ATOM 4177 C C . ASN B 1 178 ? -2.635 39.625 24.703 1 95.25 178 ASN B C 1
ATOM 4179 O O . ASN B 1 178 ? -1.702 39.094 25.281 1 95.25 178 ASN B O 1
ATOM 4183 N N . LEU B 1 179 ? -2.516 40.188 23.594 1 95.69 179 LEU B N 1
ATOM 4184 C CA . LEU B 1 179 ? -1.244 40.125 22.891 1 95.69 179 LEU B CA 1
ATOM 4185 C C . LEU B 1 179 ? -0.194 40.969 23.578 1 95.69 179 LEU B C 1
ATOM 4187 O O . LEU B 1 179 ? -0.534 41.938 24.281 1 95.69 179 LEU B O 1
ATOM 4191 N N . SER B 1 180 ? 1.018 40.594 23.375 1 95.56 180 SER B N 1
ATOM 4192 C CA . SER B 1 180 ? 2.117 41.438 23.844 1 95.56 180 SER B CA 1
ATOM 4193 C C . SER B 1 180 ? 2.299 42.656 22.953 1 95.56 180 SER B C 1
ATOM 4195 O O . SER B 1 180 ? 1.774 42.719 21.844 1 95.56 180 SER B O 1
ATOM 4197 N N . ILE B 1 181 ? 3.008 43.656 23.438 1 96 181 ILE B N 1
ATOM 4198 C CA . ILE B 1 181 ? 3.256 44.875 22.703 1 96 181 ILE B CA 1
ATOM 4199 C C . ILE B 1 181 ? 3.982 44.562 21.406 1 96 181 ILE B C 1
ATOM 4201 O O . ILE B 1 181 ? 3.666 45.125 20.359 1 96 181 ILE B O 1
ATOM 4205 N N . ASN B 1 182 ? 4.871 43.625 21.5 1 96 182 ASN B N 1
ATOM 4206 C CA . ASN B 1 182 ? 5.652 43.281 20.312 1 96 182 ASN B CA 1
ATOM 4207 C C . ASN B 1 182 ? 4.781 42.656 19.234 1 96 182 ASN B C 1
ATOM 4209 O O . ASN B 1 182 ? 4.969 42.938 18.047 1 96 182 ASN B O 1
ATOM 4213 N N . GLU B 1 183 ? 3.852 41.844 19.688 1 95.12 183 GLU B N 1
ATOM 4214 C CA . GLU B 1 183 ? 2.959 41.188 18.734 1 95.12 183 GLU B CA 1
ATOM 4215 C C . GLU B 1 183 ? 2.029 42.188 18.062 1 95.12 183 GLU B C 1
ATOM 4217 O O . GLU B 1 183 ? 1.793 42.125 16.859 1 95.12 183 GLU B O 1
ATOM 4222 N N . VAL B 1 184 ? 1.514 43.156 18.828 1 96.56 184 VAL B N 1
ATOM 4223 C CA . VAL B 1 184 ? 0.618 44.188 18.281 1 96.56 184 VAL B CA 1
ATOM 4224 C C . VAL B 1 184 ? 1.386 45.062 17.312 1 96.56 184 VAL B C 1
ATOM 4226 O O . VAL B 1 184 ? 0.905 45.375 16.219 1 96.56 184 VAL B O 1
ATOM 4229 N N . LEU B 1 185 ? 2.557 45.469 17.703 1 96.31 185 LEU B N 1
ATOM 4230 C CA . LEU B 1 185 ? 3.369 46.344 16.875 1 96.31 185 LEU B CA 1
ATOM 4231 C C . LEU B 1 185 ? 3.717 45.656 15.555 1 96.31 185 LEU B C 1
ATOM 4233 O O . LEU B 1 185 ? 3.729 46.312 14.5 1 96.31 185 LEU B O 1
ATOM 4237 N N . GLU B 1 186 ? 3.98 44.406 15.656 1 95.44 186 GLU B N 1
ATOM 4238 C CA . GLU B 1 186 ? 4.297 43.656 14.453 1 95.44 186 GLU B CA 1
ATOM 4239 C C . GLU B 1 186 ? 3.133 43.688 13.461 1 95.44 186 GLU B C 1
ATOM 4241 O O . GLU B 1 186 ? 3.34 43.844 12.258 1 95.44 186 GLU B O 1
ATOM 4246 N N . LEU B 1 187 ? 1.971 43.5 13.953 1 95.12 187 LEU B N 1
ATOM 4247 C CA . LEU B 1 187 ? 0.779 43.5 13.109 1 95.12 187 LEU B CA 1
ATOM 4248 C C . LEU B 1 187 ? 0.532 44.906 12.531 1 95.12 187 LEU B C 1
ATOM 4250 O O . LEU B 1 187 ? 0.252 45.031 11.344 1 95.12 187 LEU B O 1
ATOM 4254 N N . VAL B 1 188 ? 0.659 45.906 13.352 1 94.69 188 VAL B N 1
ATOM 4255 C CA . VAL B 1 188 ? 0.351 47.281 12.992 1 94.69 188 VAL B CA 1
ATOM 4256 C C . VAL B 1 188 ? 1.34 47.781 11.938 1 94.69 188 VAL B C 1
ATOM 4258 O O . VAL B 1 188 ? 0.977 48.562 11.047 1 94.69 188 VAL B O 1
ATOM 4261 N N . ARG B 1 189 ? 2.537 47.312 11.961 1 93.56 189 ARG B N 1
ATOM 4262 C CA . ARG B 1 189 ? 3.592 47.75 11.055 1 93.56 189 ARG B CA 1
ATOM 4263 C C . ARG B 1 189 ? 3.441 47.094 9.688 1 93.56 189 ARG B C 1
ATOM 4265 O O . ARG B 1 189 ? 4.027 47.562 8.703 1 93.56 189 ARG B O 1
ATOM 4272 N N . ARG B 1 190 ? 2.66 46.094 9.656 1 93.12 190 ARG B N 1
ATOM 4273 C CA . ARG B 1 190 ? 2.525 45.375 8.406 1 93.12 190 ARG B CA 1
ATOM 4274 C C . ARG B 1 190 ? 1.824 46.219 7.348 1 93.12 190 ARG B C 1
ATOM 4276 O O . ARG B 1 190 ? 0.911 47 7.66 1 93.12 190 ARG B O 1
ATOM 4283 N N . ASP B 1 191 ? 2.145 45.969 6.059 1 88.75 191 ASP B N 1
ATOM 4284 C CA . ASP B 1 191 ? 1.591 46.719 4.934 1 88.75 191 ASP B CA 1
ATOM 4285 C C . ASP B 1 191 ? 0.284 46.094 4.453 1 88.75 191 ASP B C 1
ATOM 4287 O O . ASP B 1 191 ? -0.519 46.75 3.789 1 88.75 191 ASP B O 1
ATOM 4291 N N . ASP B 1 192 ? 0.114 44.844 4.844 1 89.06 192 ASP B N 1
ATOM 4292 C CA . ASP B 1 192 ? -0.98 44.125 4.223 1 89.06 192 ASP B CA 1
ATOM 4293 C C . ASP B 1 192 ? -2.199 44.062 5.141 1 89.06 192 ASP B C 1
ATOM 4295 O O . ASP B 1 192 ? -3.121 43.281 4.914 1 89.06 192 ASP B O 1
ATOM 4299 N N . VAL B 1 193 ? -2.135 44.906 6.199 1 92.5 193 VAL B N 1
ATOM 4300 C CA . VAL B 1 193 ? -3.311 45 7.059 1 92.5 193 VAL B CA 1
ATOM 4301 C C . VAL B 1 193 ? -4.469 45.625 6.297 1 92.5 193 VAL B C 1
ATOM 4303 O O . VAL B 1 193 ? -4.316 46.719 5.73 1 92.5 193 VAL B O 1
ATOM 4306 N N . ASN B 1 194 ? -5.547 44.906 6.316 1 88.38 194 ASN B N 1
ATOM 4307 C CA . ASN B 1 194 ? -6.703 45.375 5.559 1 88.38 194 ASN B CA 1
ATOM 4308 C C . ASN B 1 194 ? -7.613 46.25 6.406 1 88.38 194 ASN B C 1
ATOM 4310 O O . ASN B 1 194 ? -8.422 45.75 7.188 1 88.38 194 ASN B O 1
ATOM 4314 N N . VAL B 1 195 ? -7.539 47.5 6.199 1 87.12 195 VAL B N 1
ATOM 4315 C CA . VAL B 1 195 ? -8.391 48.5 6.852 1 87.12 195 VAL B CA 1
ATOM 4316 C C . VAL B 1 195 ? -8.844 49.531 5.844 1 87.12 195 VAL B C 1
ATOM 4318 O O . VAL B 1 195 ? -8.18 49.75 4.82 1 87.12 195 VAL B O 1
ATOM 4321 N N . SER B 1 196 ? -9.984 50.125 6.078 1 79.06 196 SER B N 1
ATOM 4322 C CA . SER B 1 196 ? -10.508 51.156 5.188 1 79.06 196 SER B CA 1
ATOM 4323 C C . SER B 1 196 ? -9.789 52.469 5.402 1 79.06 196 SER B C 1
ATOM 4325 O O . SER B 1 196 ? -9.625 53.25 4.465 1 79.06 196 SER B O 1
ATOM 4327 N N . ASP B 1 197 ? -9.422 52.75 6.594 1 81.69 197 ASP B N 1
ATOM 4328 C CA . ASP B 1 197 ? -8.75 53.969 7 1 81.69 197 ASP B CA 1
ATOM 4329 C C . ASP B 1 197 ? -7.703 53.719 8.078 1 81.69 197 ASP B C 1
ATOM 4331 O O . ASP B 1 197 ? -7.898 52.844 8.938 1 81.69 197 ASP B O 1
ATOM 4335 N N . GLU B 1 198 ? -6.652 54.531 7.977 1 88.62 198 GLU B N 1
ATOM 4336 C CA . GLU B 1 198 ? -5.562 54.344 8.93 1 88.62 198 GLU B CA 1
ATOM 4337 C C . GLU B 1 198 ? -6.02 54.656 10.352 1 88.62 198 GLU B C 1
ATOM 4339 O O . GLU B 1 198 ? -5.426 54.156 11.312 1 88.62 198 GLU B O 1
ATOM 4344 N N . ILE B 1 199 ? -7.066 55.375 10.477 1 90.06 199 ILE B N 1
ATOM 4345 C CA . ILE B 1 199 ? -7.562 55.75 11.797 1 90.06 199 ILE B CA 1
ATOM 4346 C C . ILE B 1 199 ? -8.039 54.5 12.539 1 90.06 199 ILE B C 1
ATOM 4348 O O . ILE B 1 199 ? -8.039 54.469 13.773 1 90.06 199 ILE B O 1
ATOM 4352 N N . GLU B 1 200 ? -8.477 53.5 11.789 1 92.19 200 GLU B N 1
ATOM 4353 C CA . GLU B 1 200 ? -8.938 52.25 12.383 1 92.19 200 GLU B CA 1
ATOM 4354 C C . GLU B 1 200 ? -7.805 51.531 13.117 1 92.19 200 GLU B C 1
ATOM 4356 O O . GLU B 1 200 ? -8.031 50.906 14.141 1 92.19 200 GLU B O 1
ATOM 4361 N N . ILE B 1 201 ? -6.621 51.719 12.602 1 94.88 201 ILE B N 1
ATOM 4362 C CA . ILE B 1 201 ? -5.453 51.125 13.25 1 94.88 201 ILE B CA 1
ATOM 4363 C C . ILE B 1 201 ? -5.191 51.844 14.57 1 94.88 201 ILE B C 1
ATOM 4365 O O . ILE B 1 201 ? -4.875 51.188 15.578 1 94.88 201 ILE B O 1
ATOM 4369 N N . PHE B 1 202 ? -5.355 53.156 14.531 1 95.5 202 PHE B N 1
ATOM 4370 C CA . PHE B 1 202 ? -5.203 53.938 15.75 1 95.5 202 PHE B CA 1
ATOM 4371 C C . PHE B 1 202 ? -6.203 53.5 16.812 1 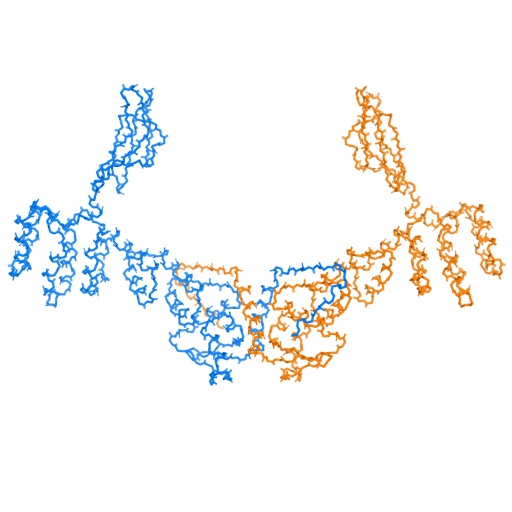95.5 202 PHE B C 1
ATOM 4373 O O . PHE B 1 202 ? -5.836 53.281 17.969 1 95.5 202 PHE B O 1
ATOM 4380 N N . LYS B 1 203 ? -7.406 53.344 16.359 1 94.88 203 LYS B N 1
ATOM 4381 C CA . LYS B 1 203 ? -8.461 52.906 17.281 1 94.88 203 LYS B CA 1
ATOM 4382 C C . LYS B 1 203 ? -8.148 51.562 17.891 1 94.88 203 LYS B C 1
ATOM 4384 O O . LYS B 1 203 ? -8.398 51.312 19.078 1 94.88 203 LYS B O 1
ATOM 4389 N N . ALA B 1 204 ? -7.648 50.688 17.094 1 96.19 204 ALA B N 1
ATOM 4390 C CA . ALA B 1 204 ? -7.281 49.344 17.562 1 96.19 204 ALA B CA 1
ATOM 4391 C C . ALA B 1 204 ? -6.172 49.406 18.609 1 96.19 204 ALA B C 1
ATOM 4393 O O . ALA B 1 204 ? -6.227 48.719 19.625 1 96.19 204 ALA B O 1
ATOM 4394 N N . CYS B 1 205 ? -5.152 50.281 18.375 1 96.69 205 CYS B N 1
ATOM 4395 C CA . CYS B 1 205 ? -4.047 50.438 19.312 1 96.69 205 CYS B CA 1
ATOM 4396 C C . CYS B 1 205 ? -4.531 51.031 20.625 1 96.69 205 CYS B C 1
ATOM 4398 O O . CYS B 1 205 ? -4.109 50.625 21.703 1 96.69 205 CYS B O 1
ATOM 4400 N N . MET B 1 206 ? -5.422 51.969 20.469 1 95.62 206 MET B N 1
ATOM 4401 C CA . MET B 1 206 ? -5.969 52.594 21.672 1 95.62 206 MET B CA 1
ATOM 4402 C C . MET B 1 206 ? -6.789 51.594 22.484 1 95.62 206 MET B C 1
ATOM 4404 O O . MET B 1 206 ? -6.738 51.594 23.719 1 95.62 206 MET B O 1
ATOM 4408 N N . GLY B 1 207 ? -7.543 50.812 21.734 1 95.81 207 GLY B N 1
ATOM 4409 C CA . GLY B 1 207 ? -8.266 49.75 22.422 1 95.81 207 GLY B CA 1
ATOM 4410 C C . GLY B 1 207 ? -7.355 48.812 23.203 1 95.81 207 GLY B C 1
ATOM 4411 O O . GLY B 1 207 ? -7.688 48.406 24.312 1 95.81 207 GLY B O 1
ATOM 4412 N N . TRP B 1 208 ? -6.262 48.469 22.609 1 97.12 208 TRP B N 1
ATOM 4413 C CA . TRP B 1 208 ? -5.27 47.625 23.266 1 97.12 208 TRP B CA 1
ATOM 4414 C C . TRP B 1 208 ? -4.699 48.312 24.5 1 97.12 208 TRP B C 1
ATOM 4416 O O . TRP B 1 208 ? -4.543 47.688 25.547 1 97.12 208 TRP B O 1
ATOM 4426 N N . ILE B 1 209 ? -4.418 49.625 24.5 1 96.5 209 ILE B N 1
ATOM 4427 C CA . ILE B 1 209 ? -3.85 50.375 25.609 1 96.5 209 ILE B CA 1
ATOM 4428 C C . ILE B 1 209 ? -4.879 50.5 26.734 1 96.5 209 ILE B C 1
ATOM 4430 O O . ILE B 1 209 ? -4.551 50.344 27.906 1 96.5 209 ILE B O 1
ATOM 4434 N N . GLU B 1 210 ? -6.102 50.719 26.359 1 95.19 210 GLU B N 1
ATOM 4435 C CA . GLU B 1 210 ? -7.164 50.969 27.328 1 95.19 210 GLU B CA 1
ATOM 4436 C C . GLU B 1 210 ? -7.551 49.719 28.078 1 95.19 210 GLU B C 1
ATOM 4438 O O . GLU B 1 210 ? -8.172 49.781 29.141 1 95.19 210 GLU B O 1
ATOM 4443 N N . TYR B 1 211 ? -7.223 48.562 27.531 1 94.38 211 TYR B N 1
ATOM 4444 C CA . TYR B 1 211 ? -7.465 47.312 28.219 1 94.38 211 TYR B CA 1
ATOM 4445 C C . TYR B 1 211 ? -6.68 47.219 29.516 1 94.38 211 TYR B C 1
ATOM 4447 O O . TYR B 1 211 ? -7.129 46.625 30.484 1 94.38 211 TYR B O 1
ATOM 4455 N N . ASN B 1 212 ? -5.523 47.844 29.562 1 94.62 212 ASN B N 1
ATOM 4456 C CA . ASN B 1 212 ? -4.715 48.062 30.75 1 94.62 212 ASN B CA 1
ATOM 4457 C C . ASN B 1 212 ? -3.916 49.375 30.656 1 94.62 212 ASN B C 1
ATOM 4459 O O . ASN B 1 212 ? -2.693 49.344 30.484 1 94.62 212 ASN B O 1
ATOM 4463 N N . THR B 1 213 ? -4.559 50.438 30.938 1 93.56 213 THR B N 1
ATOM 4464 C CA . THR B 1 213 ? -4.023 51.781 30.688 1 93.56 213 THR B CA 1
ATOM 4465 C C . THR B 1 213 ? -2.807 52.031 31.578 1 93.56 213 THR B C 1
ATOM 4467 O O . THR B 1 213 ? -1.822 52.625 31.125 1 93.56 213 THR B O 1
ATOM 4470 N N . LEU B 1 214 ? -2.859 51.625 32.75 1 93.5 214 LEU B N 1
ATOM 4471 C CA . LEU B 1 214 ? -1.8 51.906 33.719 1 93.5 214 LEU B CA 1
ATOM 4472 C C . LEU B 1 214 ? -0.471 51.312 33.25 1 93.5 214 LEU B C 1
ATOM 4474 O O . LEU B 1 214 ? 0.562 51.969 33.312 1 93.5 214 LEU B O 1
ATOM 4478 N N . LYS B 1 215 ? -0.521 50.125 32.75 1 95 215 LYS B N 1
ATOM 4479 C CA . LYS B 1 215 ? 0.711 49.438 32.375 1 95 215 LYS B CA 1
ATOM 4480 C C . LYS B 1 215 ? 1.076 49.688 30.938 1 95 215 LYS B C 1
ATOM 4482 O O . LYS B 1 215 ? 2.246 49.594 30.547 1 95 215 LYS B O 1
ATOM 4487 N N . ARG B 1 216 ? 0.104 50.094 30.109 1 96.44 216 ARG B N 1
ATOM 4488 C CA . ARG B 1 216 ? 0.354 50.062 28.672 1 96.44 216 ARG B CA 1
ATOM 4489 C C . ARG B 1 216 ? 0.439 51.469 28.078 1 96.44 216 ARG B C 1
ATOM 4491 O O . ARG B 1 216 ? 0.843 51.625 26.938 1 96.44 216 ARG B O 1
ATOM 4498 N N . LYS B 1 217 ? 0.12 52.5 28.812 1 94.44 217 LYS B N 1
ATOM 4499 C CA . LYS B 1 217 ? 0.138 53.875 28.328 1 94.44 217 LYS B CA 1
ATOM 4500 C C . LYS B 1 217 ? 1.539 54.281 27.875 1 94.44 217 LYS B C 1
ATOM 4502 O O . LYS B 1 217 ? 1.693 55.125 26.984 1 94.44 217 LYS B O 1
ATOM 4507 N N . GLN B 1 218 ? 2.531 53.625 28.5 1 93.5 218 GLN B N 1
ATOM 4508 C CA . GLN B 1 218 ? 3.92 53.938 28.188 1 93.5 218 GLN B CA 1
ATOM 4509 C C . GLN B 1 218 ? 4.242 53.594 26.734 1 93.5 218 GLN B C 1
ATOM 4511 O O . GLN B 1 218 ? 5.211 54.094 26.172 1 93.5 218 GLN B O 1
ATOM 4516 N N . HIS B 1 219 ? 3.406 52.781 26.094 1 95 219 HIS B N 1
ATOM 4517 C CA . HIS B 1 219 ? 3.693 52.312 24.734 1 95 219 HIS B CA 1
ATOM 4518 C C . HIS B 1 219 ? 2.992 53.156 23.703 1 95 219 HIS B C 1
ATOM 4520 O O . HIS B 1 219 ? 3.053 52.875 22.5 1 95 219 HIS B O 1
ATOM 4526 N N . LEU B 1 220 ? 2.338 54.219 24.109 1 95.88 220 LEU B N 1
ATOM 4527 C CA . LEU B 1 220 ? 1.551 55.062 23.219 1 95.88 220 LEU B CA 1
ATOM 4528 C C . LEU B 1 220 ? 2.426 55.656 22.109 1 95.88 220 LEU B C 1
ATOM 4530 O O . LEU B 1 220 ? 2.07 55.594 20.938 1 95.88 220 LEU B O 1
ATOM 4534 N N . ALA B 1 221 ? 3.555 56.156 22.5 1 93.94 221 ALA B N 1
ATOM 4535 C CA . ALA B 1 221 ? 4.457 56.812 21.531 1 93.94 221 ALA B CA 1
ATOM 4536 C C . ALA B 1 221 ? 4.922 55.812 20.484 1 93.94 221 ALA B C 1
ATOM 4538 O O . ALA B 1 221 ? 5.043 56.156 19.297 1 93.94 221 ALA B O 1
ATOM 4539 N N . GLU B 1 222 ? 5.195 54.656 20.922 1 94.69 222 GLU B N 1
ATOM 4540 C CA . GLU B 1 222 ? 5.645 53.594 20.016 1 94.69 222 GLU B CA 1
ATOM 4541 C C . GLU B 1 222 ? 4.574 53.281 18.984 1 94.69 222 GLU B C 1
ATOM 4543 O O . GLU B 1 222 ? 4.883 53.062 17.812 1 94.69 222 GLU B O 1
ATOM 4548 N N . PHE B 1 223 ? 3.348 53.25 19.391 1 96.06 223 PHE B N 1
ATOM 4549 C CA . PHE B 1 223 ? 2.238 53 18.484 1 96.06 223 PHE B CA 1
ATOM 4550 C C . PHE B 1 223 ? 2.1 54.125 17.469 1 96.06 223 PHE B C 1
ATOM 4552 O O . PHE B 1 223 ? 1.918 53.875 16.281 1 96.06 223 PHE B O 1
ATOM 4559 N N . LEU B 1 224 ? 2.205 55.281 17.938 1 94.69 224 LEU B N 1
ATOM 4560 C CA . LEU B 1 224 ? 2.033 56.438 17.062 1 94.69 224 LEU B CA 1
ATOM 4561 C C . LEU B 1 224 ? 3.117 56.5 15.984 1 94.69 224 LEU B C 1
ATOM 4563 O O . LEU B 1 224 ? 2.867 56.938 14.859 1 94.69 224 LEU B O 1
ATOM 4567 N N . LYS B 1 225 ? 4.262 55.969 16.344 1 92.38 225 LYS B N 1
ATOM 4568 C CA . LYS B 1 225 ? 5.359 55.906 15.383 1 92.38 225 LYS B CA 1
ATOM 4569 C C . LYS B 1 225 ? 5.121 54.812 14.352 1 92.38 225 LYS B C 1
ATOM 4571 O O . LYS B 1 225 ? 5.594 54.906 13.219 1 92.38 225 LYS B O 1
ATOM 4576 N N . ALA B 1 226 ? 4.426 53.781 14.773 1 93.06 226 ALA B N 1
ATOM 4577 C CA . ALA B 1 226 ? 4.188 52.625 13.898 1 93.06 226 ALA B CA 1
ATOM 4578 C C . ALA B 1 226 ? 3.012 52.906 12.961 1 93.06 226 ALA B C 1
ATOM 4580 O O . ALA B 1 226 ? 2.957 52.344 11.859 1 93.06 226 ALA B O 1
ATOM 4581 N N . ILE B 1 227 ? 2.068 53.688 13.43 1 92.38 227 ILE B N 1
ATOM 4582 C CA . ILE B 1 227 ? 0.898 54 12.625 1 92.38 227 ILE B CA 1
ATOM 4583 C C . ILE B 1 227 ? 1.295 55 11.523 1 92.38 227 ILE B C 1
ATOM 4585 O O . ILE B 1 227 ? 2.125 55.875 11.734 1 92.38 227 ILE B O 1
ATOM 4589 N N . ARG B 1 228 ? 0.73 54.844 10.43 1 88 228 ARG B N 1
ATOM 4590 C CA . ARG B 1 228 ? 0.984 55.75 9.32 1 88 228 ARG B CA 1
ATOM 4591 C C . ARG B 1 228 ? 0.089 56.969 9.406 1 88 228 ARG B C 1
ATOM 4593 O O . ARG B 1 228 ? -0.82 57.156 8.594 1 88 228 ARG B O 1
ATOM 4600 N N . LEU B 1 229 ? 0.428 57.875 10.273 1 88.38 229 LEU B N 1
ATOM 4601 C CA . LEU B 1 229 ? -0.385 59.031 10.688 1 88.38 229 LEU B CA 1
ATOM 4602 C C . LEU B 1 229 ? -0.652 59.969 9.508 1 88.38 229 LEU B C 1
ATOM 4604 O O . LEU B 1 229 ? -1.758 60.5 9.367 1 88.38 229 LEU B O 1
ATOM 4608 N N . PRO B 1 230 ? 0.336 60.094 8.648 1 81.12 230 PRO B N 1
ATOM 4609 C CA . PRO B 1 230 ? 0.12 61.031 7.562 1 81.12 230 PRO B CA 1
ATOM 4610 C C . PRO B 1 230 ? -1.001 60.625 6.617 1 81.12 230 PRO B C 1
ATOM 4612 O O . PRO B 1 230 ? -1.509 61.438 5.848 1 81.12 230 PRO B O 1
ATOM 4615 N N . PHE B 1 231 ? -1.372 59.375 6.688 1 81.56 231 PHE B N 1
ATOM 4616 C CA . PHE B 1 231 ? -2.406 58.875 5.785 1 81.56 231 PHE B CA 1
ATOM 4617 C C . PHE B 1 231 ? -3.785 59 6.418 1 81.56 231 PHE B C 1
ATOM 4619 O O . PHE B 1 231 ? -4.797 58.719 5.785 1 81.56 231 PHE B O 1
ATOM 4626 N N . ILE B 1 232 ? -3.799 59.5 7.59 1 83.75 232 ILE B N 1
ATOM 4627 C CA . ILE B 1 232 ? -5.062 59.844 8.234 1 83.75 232 ILE B CA 1
ATOM 4628 C C . ILE B 1 232 ? -5.469 61.25 7.832 1 83.75 232 ILE B C 1
ATOM 4630 O O . ILE B 1 232 ? -4.664 62.188 7.918 1 83.75 232 ILE B O 1
ATOM 4634 N N . PRO B 1 233 ? -6.699 61.406 7.426 1 81.38 233 PRO B N 1
ATOM 4635 C CA . PRO B 1 233 ? -7.145 62.75 7.102 1 81.38 233 PRO B CA 1
ATOM 4636 C C . PRO B 1 233 ? -6.918 63.75 8.242 1 81.38 233 PRO B C 1
ATOM 4638 O O . PRO B 1 233 ? -7.113 63.406 9.414 1 81.38 233 PRO B O 1
ATOM 4641 N N . VAL B 1 234 ? -6.539 65 7.844 1 81.88 234 VAL B N 1
ATOM 4642 C CA . VAL B 1 234 ? -6.125 66 8.797 1 81.88 234 VAL B CA 1
ATOM 4643 C C . VAL B 1 234 ? -7.234 66.25 9.82 1 81.88 234 VAL B C 1
ATOM 4645 O O . VAL B 1 234 ? -6.965 66.375 11.016 1 81.88 234 VAL B O 1
ATOM 4648 N N . LYS B 1 235 ? -8.414 66.25 9.344 1 83.31 235 LYS B N 1
ATOM 4649 C CA . LYS B 1 235 ? -9.547 66.5 10.234 1 83.31 235 LYS B CA 1
ATOM 4650 C C . LYS B 1 235 ? -9.609 65.438 11.312 1 83.31 235 LYS B C 1
ATOM 4652 O O . LYS B 1 235 ? -9.805 65.75 12.492 1 83.31 235 LYS B O 1
ATOM 4657 N N . ASN B 1 236 ? -9.422 64.25 10.875 1 88.31 236 ASN B N 1
ATOM 4658 C CA . ASN B 1 236 ? -9.477 63.125 11.789 1 88.31 236 ASN B CA 1
ATOM 4659 C C . ASN B 1 236 ? -8.242 63.062 12.68 1 88.31 236 ASN B C 1
ATOM 4661 O O . ASN B 1 236 ? -8.328 62.656 13.844 1 88.31 236 ASN B O 1
ATOM 4665 N N . LEU B 1 237 ? -7.121 63.406 12.125 1 88.56 237 LEU B N 1
ATOM 4666 C CA . LEU B 1 237 ? -5.875 63.469 12.883 1 88.56 237 LEU B CA 1
ATOM 4667 C C . LEU B 1 237 ? -5.984 64.438 14.047 1 88.56 237 LEU B C 1
ATOM 4669 O O . LEU B 1 237 ? -5.574 64.125 15.164 1 88.56 237 LEU B O 1
ATOM 4673 N N . GLN B 1 238 ? -6.59 65.562 13.836 1 87.75 238 GLN B N 1
ATOM 4674 C CA . GLN B 1 238 ? -6.738 66.562 14.852 1 87.75 238 GLN B CA 1
ATOM 4675 C C . GLN B 1 238 ? -7.82 66.188 15.859 1 87.75 238 GLN B C 1
ATOM 4677 O O . GLN B 1 238 ? -7.605 66.312 17.078 1 87.75 238 GLN B O 1
ATOM 4682 N N . LYS B 1 239 ? -8.883 65.75 15.352 1 90.81 239 LYS B N 1
ATOM 4683 C CA . LYS B 1 239 ? -10.047 65.562 16.203 1 90.81 239 LYS B CA 1
ATOM 4684 C C . LYS B 1 239 ? -9.875 64.25 17.031 1 90.81 239 LYS B C 1
ATOM 4686 O O . LYS B 1 239 ? -10.109 64.25 18.234 1 90.81 239 LYS B O 1
ATOM 4691 N N . HIS B 1 240 ? -9.43 63.219 16.391 1 92 240 HIS B N 1
ATOM 4692 C CA . HIS B 1 240 ? -9.492 61.906 17.031 1 92 240 HIS B CA 1
ATOM 4693 C C . HIS B 1 240 ? -8.133 61.469 17.562 1 92 240 HIS B C 1
ATOM 4695 O O . HIS B 1 240 ? -8.047 60.75 18.547 1 92 240 HIS B O 1
ATOM 4701 N N . VAL B 1 241 ? -7.043 61.906 16.969 1 93.81 241 VAL B N 1
ATOM 4702 C CA . VAL B 1 241 ? -5.719 61.469 17.406 1 93.81 241 VAL B CA 1
ATOM 4703 C C . VAL B 1 241 ? -5.148 62.5 18.391 1 93.81 241 VAL B C 1
ATOM 4705 O O . VAL B 1 241 ? -4.949 62.188 19.562 1 93.81 241 VAL B O 1
ATOM 4708 N N . SER B 1 242 ? -4.988 63.719 17.922 1 91.38 242 SER B N 1
ATOM 4709 C CA . SER B 1 242 ? -4.477 64.75 18.797 1 91.38 242 SER B CA 1
ATOM 4710 C C . SER B 1 242 ? -5.434 65.062 19.953 1 91.38 242 SER B C 1
ATOM 4712 O O . SER B 1 242 ? -5.004 65.438 21.031 1 91.38 242 SER B O 1
ATOM 4714 N N . GLY B 1 243 ? -6.703 64.938 19.688 1 91.44 243 GLY B N 1
ATOM 4715 C CA . GLY B 1 243 ? -7.73 65.25 20.672 1 91.44 243 GLY B CA 1
ATOM 4716 C C . GLY B 1 243 ? -7.93 64.125 21.688 1 91.44 243 GLY B C 1
ATOM 4717 O O . GLY B 1 243 ? -8.641 64.312 22.672 1 91.44 243 GLY B O 1
ATOM 4718 N N . HIS B 1 244 ? -7.324 63 21.5 1 93.31 244 HIS B N 1
ATOM 4719 C CA . HIS B 1 244 ? -7.473 61.906 22.422 1 93.31 244 HIS B CA 1
ATOM 4720 C C . HIS B 1 244 ? -6.809 62.188 23.766 1 93.31 244 HIS B C 1
ATOM 4722 O O . HIS B 1 244 ? -5.719 62.781 23.812 1 93.31 244 HIS B O 1
ATOM 4728 N N . ASP B 1 245 ? -7.383 61.844 24.828 1 92.5 245 ASP B N 1
ATOM 4729 C CA . ASP B 1 245 ? -6.961 62.188 26.188 1 92.5 245 ASP B CA 1
ATOM 4730 C C . ASP B 1 245 ? -5.543 61.719 26.469 1 92.5 245 ASP B C 1
ATOM 4732 O O . ASP B 1 245 ? -4.738 62.438 27.062 1 92.5 245 ASP B O 1
ATOM 4736 N N . LEU B 1 246 ? -5.277 60.562 25.984 1 93.69 246 LEU B N 1
ATOM 4737 C CA . LEU B 1 246 ? -3.975 59.969 26.266 1 93.69 246 LEU B CA 1
ATOM 4738 C C . LEU B 1 246 ? -2.875 60.688 25.484 1 93.69 246 LEU B C 1
ATOM 4740 O O . LEU B 1 246 ? -1.742 60.781 25.969 1 93.69 246 LEU B O 1
ATOM 4744 N N . VAL B 1 247 ? -3.158 61.125 24.359 1 93.94 247 VAL B N 1
ATOM 4745 C CA . VAL B 1 247 ? -2.189 61.812 23.516 1 93.94 247 VAL B CA 1
ATOM 4746 C C . VAL B 1 247 ? -1.959 63.219 24.047 1 93.94 247 VAL B C 1
ATOM 4748 O O . VAL B 1 247 ? -0.818 63.688 24.125 1 93.94 247 VAL B O 1
ATOM 4751 N N . LYS B 1 248 ? -3.006 63.844 24.531 1 91.81 248 LYS B N 1
ATOM 4752 C CA . LYS B 1 248 ? -2.955 65.188 25.016 1 91.81 248 LYS B CA 1
ATOM 4753 C C . LYS B 1 248 ? -2.041 65.312 26.234 1 91.81 248 LYS B C 1
ATOM 4755 O O . LYS B 1 248 ? -1.396 66.375 26.453 1 91.81 248 LYS B O 1
ATOM 4760 N N . HIS B 1 249 ? -2.023 64.312 26.922 1 90.5 249 HIS B N 1
ATOM 4761 C CA . HIS B 1 249 ? -1.31 64.375 28.203 1 90.5 249 HIS B CA 1
ATOM 4762 C C . HIS B 1 249 ? 0.094 63.781 28.062 1 90.5 249 HIS B C 1
ATOM 4764 O O . HIS B 1 249 ? 0.792 63.594 29.078 1 90.5 249 HIS B O 1
ATOM 4770 N N . ASP B 1 250 ? 0.465 63.438 26.906 1 92.19 250 ASP B N 1
ATOM 4771 C CA . ASP B 1 250 ? 1.799 62.906 26.656 1 92.19 250 ASP B CA 1
ATOM 4772 C C . ASP B 1 250 ? 2.568 63.75 25.656 1 92.19 250 ASP B C 1
ATOM 4774 O O . ASP B 1 250 ? 2.285 63.719 24.469 1 92.19 250 ASP B O 1
ATOM 4778 N N . VAL B 1 251 ? 3.596 64.375 26.156 1 90.62 251 VAL B N 1
ATOM 4779 C CA . VAL B 1 251 ? 4.34 65.375 25.375 1 90.62 251 VAL B CA 1
ATOM 4780 C C . VAL B 1 251 ? 4.984 64.688 24.172 1 90.62 251 VAL B C 1
ATOM 4782 O O . VAL B 1 251 ? 4.988 65.25 23.062 1 90.62 251 VAL B O 1
ATOM 4785 N N . TYR B 1 252 ? 5.559 63.594 24.406 1 91.25 252 TYR B N 1
ATOM 4786 C CA . TYR B 1 252 ? 6.23 62.906 23.328 1 91.25 252 TYR B CA 1
ATOM 4787 C C . TYR B 1 252 ? 5.246 62.531 22.219 1 91.25 252 TYR B C 1
ATOM 4789 O O . TYR B 1 252 ? 5.547 62.688 21.031 1 91.25 252 TYR B O 1
ATOM 4797 N N . SER B 1 253 ? 4.129 62.062 22.578 1 92.62 253 SER B N 1
ATOM 4798 C CA . SER B 1 253 ? 3.09 61.688 21.625 1 92.62 253 SER B CA 1
ATOM 4799 C C . SER B 1 253 ? 2.574 62.906 20.859 1 92.62 253 SER B C 1
ATOM 4801 O O . SER B 1 253 ? 2.309 62.812 19.656 1 92.62 253 SER B O 1
ATOM 4803 N N . LEU B 1 254 ? 2.455 63.938 21.547 1 91.31 254 LEU B N 1
ATOM 4804 C CA . LEU B 1 254 ? 2.01 65.188 20.906 1 91.31 254 LEU B CA 1
ATOM 4805 C C . LEU B 1 254 ? 3.006 65.625 19.844 1 91.31 254 LEU B C 1
ATOM 4807 O O . LEU B 1 254 ? 2.609 66.125 18.797 1 91.31 254 LEU B O 1
ATOM 4811 N N . ASP B 1 255 ? 4.215 65.438 20.203 1 91.88 255 ASP B N 1
ATOM 4812 C CA . ASP B 1 255 ? 5.27 65.812 19.266 1 91.88 255 ASP B CA 1
ATOM 4813 C C . ASP B 1 255 ? 5.191 65 17.984 1 91.88 255 ASP B C 1
ATOM 4815 O O . ASP B 1 255 ? 5.379 65.5 16.875 1 91.88 255 ASP B O 1
ATOM 4819 N N . ILE B 1 256 ? 4.941 63.812 18.125 1 92.31 256 ILE B N 1
ATOM 4820 C CA . ILE B 1 256 ? 4.859 62.875 16.984 1 92.31 256 ILE B CA 1
ATOM 4821 C C . ILE B 1 256 ? 3.684 63.281 16.094 1 92.31 256 ILE B C 1
ATOM 4823 O O . ILE B 1 256 ? 3.812 63.312 14.875 1 92.31 256 ILE B O 1
ATOM 4827 N N . VAL B 1 257 ? 2.564 63.562 16.688 1 91.5 257 VAL B N 1
ATOM 4828 C CA . VAL B 1 257 ? 1.36 63.906 15.938 1 91.5 257 VAL B CA 1
ATOM 4829 C C . VAL B 1 257 ? 1.556 65.25 15.242 1 91.5 257 VAL B C 1
ATOM 4831 O O . VAL B 1 257 ? 1.122 65.438 14.102 1 91.5 257 VAL B O 1
ATOM 4834 N N . LYS B 1 258 ? 2.217 66.125 15.922 1 87.88 258 LYS B N 1
ATOM 4835 C CA . LYS B 1 258 ? 2.498 67.438 15.344 1 87.88 258 LYS B CA 1
ATOM 4836 C C . LYS B 1 258 ? 3.387 67.312 14.109 1 87.88 258 LYS B C 1
ATOM 4838 O O . LYS B 1 258 ? 3.188 68.062 13.117 1 87.88 258 LYS B O 1
ATOM 4843 N N . GLU B 1 259 ? 4.297 66.5 14.281 1 86 259 GLU B N 1
ATOM 4844 C CA . GLU B 1 259 ? 5.172 66.25 13.141 1 86 259 GLU B CA 1
ATOM 4845 C C . GLU B 1 259 ? 4.387 65.688 11.961 1 86 259 GLU B C 1
ATOM 4847 O O . GLU B 1 259 ? 4.641 66.062 10.805 1 86 259 GLU B O 1
ATOM 4852 N N . ALA B 1 260 ? 3.5 64.812 12.227 1 85 260 ALA B N 1
ATOM 4853 C CA . ALA B 1 260 ? 2.68 64.188 11.18 1 85 260 ALA B CA 1
ATOM 4854 C C . ALA B 1 260 ? 1.76 65.25 10.531 1 85 260 ALA B C 1
ATOM 4856 O O . ALA B 1 260 ? 1.494 65.188 9.328 1 85 260 ALA B O 1
ATOM 4857 N N . LEU B 1 261 ? 1.31 66.125 11.297 1 80.88 261 LEU B N 1
ATOM 4858 C CA . LEU B 1 261 ? 0.451 67.188 10.797 1 80.88 261 LEU B CA 1
ATOM 4859 C C . LEU B 1 261 ? 1.236 68.125 9.906 1 80.88 261 LEU B C 1
ATOM 4861 O O . LEU B 1 261 ? 0.721 68.625 8.891 1 80.88 261 LEU B O 1
ATOM 4865 N N . THR B 1 262 ? 2.465 68.375 10.328 1 78 262 THR B N 1
ATOM 4866 C CA . THR B 1 262 ? 3.322 69.312 9.609 1 78 262 THR B CA 1
ATOM 4867 C C . THR B 1 262 ? 3.738 68.688 8.258 1 78 262 THR B C 1
ATOM 4869 O O . THR B 1 262 ? 3.771 69.438 7.258 1 78 262 THR B O 1
ATOM 4872 N N . PHE B 1 263 ? 4.07 67.5 8.344 1 69.44 263 PHE B N 1
ATOM 4873 C CA . PHE B 1 263 ? 4.582 66.875 7.129 1 69.44 263 PHE B CA 1
ATOM 4874 C C . PHE B 1 263 ? 3.502 66.062 6.438 1 69.44 263 PHE B C 1
ATOM 4876 O O . PHE B 1 263 ? 3.803 65.062 5.738 1 69.44 263 PHE B O 1
ATOM 4883 N N . HIS B 1 264 ? 2.312 66.25 6.691 1 65.12 264 HIS B N 1
ATOM 4884 C CA . HIS B 1 264 ? 1.169 65.5 6.234 1 65.12 264 HIS B CA 1
ATOM 4885 C C . HIS B 1 264 ? 1.176 65.312 4.715 1 65.12 264 HIS B C 1
ATOM 4887 O O . HIS B 1 264 ? 0.822 64.25 4.191 1 65.12 264 HIS B O 1
ATOM 4893 N N . PHE B 1 265 ? 1.62 66.375 4.113 1 52.59 265 PHE B N 1
ATOM 4894 C CA . PHE B 1 265 ? 1.549 66.375 2.658 1 52.59 265 PHE B CA 1
ATOM 4895 C C . PHE B 1 265 ? 2.842 65.812 2.049 1 52.59 265 PHE B C 1
ATOM 4897 O O . PHE B 1 265 ? 2.896 65.562 0.854 1 52.59 265 PHE B O 1
ATOM 4904 N N . GLU B 1 266 ? 3.826 65.688 2.807 1 51.91 266 GLU B N 1
ATOM 4905 C CA . GLU B 1 266 ? 5.098 65.188 2.316 1 51.91 266 GLU B CA 1
ATOM 4906 C C . GLU B 1 266 ? 5.238 63.688 2.635 1 51.91 266 GLU B C 1
ATOM 4908 O O . GLU B 1 266 ? 5.691 63.312 3.721 1 51.91 266 GLU B O 1
ATOM 4913 N N . HIS B 1 267 ? 4.492 62.906 1.896 1 54.44 267 HIS B N 1
ATOM 4914 C CA . HIS B 1 267 ? 4.418 61.469 2.131 1 54.44 267 HIS B CA 1
ATOM 4915 C C . HIS B 1 267 ? 5.762 60.781 1.854 1 54.44 267 HIS B C 1
ATOM 4917 O O . HIS B 1 267 ? 5.836 59.562 1.744 1 54.44 267 HIS B O 1
ATOM 4923 N N . ALA B 1 268 ? 6.875 61.594 1.608 1 50 268 ALA B N 1
ATOM 4924 C CA . ALA B 1 268 ? 8.094 61.219 0.884 1 50 268 ALA B CA 1
ATOM 4925 C C . ALA B 1 268 ? 8.805 60.062 1.56 1 50 268 ALA B C 1
ATOM 4927 O O . ALA B 1 268 ? 9.547 59.312 0.911 1 50 268 ALA B O 1
ATOM 4928 N N . GLY B 1 269 ? 7.98 59.219 2.225 1 58.09 269 GLY B N 1
ATOM 4929 C CA . GLY B 1 269 ? 8.75 58.094 2.721 1 58.09 269 GLY B CA 1
ATOM 4930 C C . GLY B 1 269 ? 7.879 57 3.32 1 58.09 269 GLY B C 1
ATOM 4931 O O . GLY B 1 269 ? 8.375 55.938 3.662 1 58.09 269 GLY B O 1
ATOM 4932 N N . MET B 1 270 ? 6.652 57.344 3.396 1 66.62 270 MET B N 1
ATOM 4933 C CA . MET B 1 270 ? 5.84 56.312 4.043 1 66.62 270 MET B CA 1
ATOM 4934 C C . MET B 1 270 ? 4.984 55.562 3.023 1 66.62 270 MET B C 1
ATOM 4936 O O . MET B 1 270 ? 4.359 56.188 2.162 1 66.62 270 MET B O 1
ATOM 4940 N N . LYS B 1 271 ? 5.117 54.219 2.965 1 68.38 271 LYS B N 1
ATOM 4941 C CA . LYS B 1 271 ? 4.379 53.375 2.039 1 68.38 271 LYS B CA 1
ATOM 4942 C C . LYS B 1 271 ? 2.922 53.25 2.465 1 68.38 271 LYS B C 1
ATOM 4944 O O . LYS B 1 271 ? 2.631 53.062 3.648 1 68.38 271 LYS B O 1
ATOM 4949 N N . MET B 1 272 ? 2.115 53.5 1.608 1 69.31 272 MET B N 1
ATOM 4950 C CA . MET B 1 272 ? 0.691 53.281 1.847 1 69.31 272 MET B CA 1
ATOM 4951 C C . MET B 1 272 ? 0.384 51.781 2.002 1 69.31 272 MET B C 1
ATOM 4953 O O . MET B 1 272 ? 1.085 50.938 1.441 1 69.31 272 MET B O 1
ATOM 4957 N N . ARG B 1 273 ? -0.628 51.594 2.799 1 74.88 273 ARG B N 1
ATOM 4958 C CA . ARG B 1 273 ? -1.027 50.188 2.955 1 74.88 273 ARG B CA 1
ATOM 4959 C C . ARG B 1 273 ? -1.639 49.656 1.666 1 74.88 273 ARG B C 1
ATOM 4961 O O . ARG B 1 273 ? -2.199 50.406 0.872 1 74.88 273 ARG B O 1
ATOM 4968 N N . ASP B 1 274 ? -1.439 48.344 1.429 1 66.94 274 ASP B N 1
ATOM 4969 C CA . ASP B 1 274 ? -1.923 47.688 0.217 1 66.94 274 ASP B CA 1
ATOM 4970 C C . ASP B 1 274 ? -3.436 47.844 0.077 1 66.94 274 ASP B C 1
ATOM 4972 O O . ASP B 1 274 ? -3.957 47.906 -1.037 1 66.94 274 ASP B O 1
ATOM 4976 N N . SER B 1 275 ? -4.016 47.812 1.199 1 59 275 SER B N 1
ATOM 4977 C CA . SER B 1 275 ? -5.473 47.844 1.216 1 59 275 SER B CA 1
ATOM 4978 C C . SER B 1 275 ? -6.012 49.188 0.714 1 59 275 SER B C 1
ATOM 4980 O O . SER B 1 275 ? -7.16 49.281 0.273 1 59 275 SER B O 1
ATOM 4982 N N . TYR B 1 276 ? -5.219 50.219 0.894 1 52.84 276 TYR B N 1
ATOM 4983 C CA . TYR B 1 276 ? -5.664 51.531 0.504 1 52.84 276 TYR B CA 1
ATOM 4984 C C . TYR B 1 276 ? -5.656 51.688 -1.012 1 52.84 276 TYR B C 1
ATOM 4986 O O . TYR B 1 276 ? -6.219 52.656 -1.546 1 52.84 276 TYR B O 1
ATOM 4994 N N . ALA B 1 277 ? -4.805 50.844 -1.558 1 48.97 277 ALA B N 1
ATOM 4995 C CA . ALA B 1 277 ? -4.5 51.031 -2.969 1 48.97 277 ALA B CA 1
ATOM 4996 C C . ALA B 1 277 ? -5.777 51.094 -3.805 1 48.97 277 ALA B C 1
ATOM 4998 O O . ALA B 1 277 ? -6.602 50.188 -3.738 1 48.97 277 ALA B O 1
ATOM 4999 N N . GLU B 1 278 ? -6.27 52.219 -3.879 1 49.97 278 GLU B N 1
ATOM 5000 C CA . GLU B 1 278 ? -7.332 52.5 -4.836 1 49.97 278 GLU B CA 1
ATOM 5001 C C . GLU B 1 278 ? -6.957 52.031 -6.238 1 49.97 278 GLU B C 1
ATOM 5003 O O . GLU B 1 278 ? -5.809 52.188 -6.664 1 49.97 278 GLU B O 1
ATOM 5008 N N . THR B 1 279 ? -7.445 50.906 -6.504 1 52.66 279 THR B N 1
ATOM 5009 C CA . THR B 1 279 ? -7.16 50.5 -7.875 1 52.66 279 THR B CA 1
ATOM 5010 C C . THR B 1 279 ? -8.203 51.031 -8.836 1 52.66 279 THR B C 1
ATOM 5012 O O . THR B 1 279 ? -9.391 51.094 -8.508 1 52.66 279 THR B O 1
ATOM 5015 N N . VAL B 1 280 ? -7.652 51.75 -9.844 1 57.03 280 VAL B N 1
ATOM 5016 C CA . VAL B 1 280 ? -8.508 52.219 -10.922 1 57.03 280 VAL B CA 1
ATOM 5017 C C . VAL B 1 280 ? -8.688 51.125 -11.969 1 57.03 280 VAL B C 1
ATOM 5019 O O . VAL B 1 280 ? -7.723 50.469 -12.359 1 57.03 280 VAL B O 1
ATOM 5022 N N . TYR B 1 281 ? -9.984 50.781 -12.07 1 61.84 281 TYR B N 1
ATOM 5023 C CA . TYR B 1 281 ? -10.32 49.812 -13.117 1 61.84 281 TYR B CA 1
ATOM 5024 C C . TYR B 1 281 ? -10.969 50.5 -14.312 1 61.84 281 TYR B C 1
ATOM 5026 O O . TYR B 1 281 ? -11.695 51.5 -14.141 1 61.84 281 TYR B O 1
ATOM 5034 N N . ILE B 1 282 ? -10.5 50.125 -15.586 1 63.41 282 ILE B N 1
ATOM 5035 C CA . ILE B 1 282 ? -11.242 50.438 -16.797 1 63.41 282 ILE B CA 1
ATOM 5036 C C . ILE B 1 282 ? -11.984 49.219 -17.297 1 63.41 282 ILE B C 1
ATOM 5038 O O . ILE B 1 282 ? -11.375 48.156 -17.484 1 63.41 282 ILE B O 1
ATOM 5042 N N . LEU B 1 283 ? -13.25 49.281 -17.266 1 69 283 LEU B N 1
ATOM 5043 C CA . LEU B 1 283 ? -14.094 48.156 -17.641 1 69 283 LEU B CA 1
ATOM 5044 C C . LEU B 1 283 ? -14.781 48.406 -18.984 1 69 283 LEU B C 1
ATOM 5046 O O . LEU B 1 283 ? -15.508 49.406 -19.125 1 69 283 LEU B O 1
ATOM 5050 N N . GLY B 1 284 ? -14.586 47.281 -19.859 1 68.56 284 GLY B N 1
ATOM 5051 C CA . GLY B 1 284 ? -15.359 47.25 -21.094 1 68.56 284 GLY B CA 1
ATOM 5052 C C . GLY B 1 284 ? -15.445 48.625 -21.766 1 68.56 284 GLY B C 1
ATOM 5053 O O . GLY B 1 284 ? -14.445 49.344 -21.844 1 68.56 284 GLY B O 1
ATOM 5054 N N . GLY B 1 285 ? -16.453 48.938 -22.406 1 68.06 285 GLY B N 1
ATOM 5055 C CA . GLY B 1 285 ? -16.672 50.156 -23.156 1 68.06 285 GLY B CA 1
ATOM 5056 C C . GLY B 1 285 ? -16.719 49.938 -24.656 1 68.06 285 GLY B C 1
ATOM 5057 O O . GLY B 1 285 ? -16.859 48.812 -25.125 1 68.06 285 GLY B O 1
ATOM 5058 N N . GLU B 1 286 ? -16.875 51.062 -25.312 1 68.56 286 GLU B N 1
ATOM 5059 C CA . GLU B 1 286 ? -16.969 51.094 -26.766 1 68.56 286 GLU B CA 1
ATOM 5060 C C . GLU B 1 286 ? -15.727 51.719 -27.391 1 68.56 286 GLU B C 1
ATOM 5062 O O . GLU B 1 286 ? -15.242 52.75 -26.906 1 68.56 286 GLU B O 1
ATOM 5067 N N . THR B 1 287 ? -15.273 50.906 -28.312 1 65.06 287 THR B N 1
ATOM 5068 C CA . THR B 1 287 ? -14.133 51.438 -29.031 1 65.06 287 THR B CA 1
ATOM 5069 C C . THR B 1 287 ? -14.578 52.562 -29.984 1 65.06 287 THR B C 1
ATOM 5071 O O . THR B 1 287 ? -15.781 52.812 -30.125 1 65.06 287 THR B O 1
ATOM 5074 N N . SER B 1 288 ? -13.516 53.25 -30.531 1 65.5 288 SER B N 1
ATOM 5075 C CA . SER B 1 288 ? -13.789 54.281 -31.5 1 65.5 288 SER B CA 1
ATOM 5076 C C . SER B 1 288 ? -14.562 53.75 -32.688 1 65.5 288 SER B C 1
ATOM 5078 O O . SER B 1 288 ? -15.25 54.5 -33.406 1 65.5 288 SER B O 1
ATOM 5080 N N . PHE B 1 289 ? -14.578 52.531 -32.844 1 68.44 289 PHE B N 1
ATOM 5081 C CA . PHE B 1 289 ? -15.289 51.906 -33.969 1 68.44 289 PHE B CA 1
ATOM 5082 C C . PHE B 1 289 ? -16.641 51.375 -33.5 1 68.44 289 PHE B C 1
ATOM 5084 O O . PHE B 1 289 ? -17.234 50.531 -34.156 1 68.44 289 PHE B O 1
ATOM 5091 N N . MET B 1 290 ? -16.969 51.812 -32.375 1 63.44 290 MET B N 1
ATOM 5092 C CA . MET B 1 290 ? -18.297 51.469 -31.812 1 63.44 290 MET B CA 1
ATOM 5093 C C . MET B 1 290 ? -18.406 49.969 -31.531 1 63.44 290 MET B C 1
ATOM 5095 O O . MET B 1 290 ? -19.453 49.375 -31.734 1 63.44 290 MET B O 1
ATOM 5099 N N . LYS B 1 291 ? -17.312 49.344 -31.328 1 72.81 291 LYS B N 1
ATOM 5100 C CA . LYS B 1 291 ? -17.328 47.969 -30.906 1 72.81 291 LYS B CA 1
ATOM 5101 C C . LYS B 1 291 ? -17.188 47.844 -29.391 1 72.81 291 LYS B C 1
ATOM 5103 O O . LYS B 1 291 ? -16.344 48.5 -28.781 1 72.81 291 LYS B O 1
ATOM 5108 N N . GLU B 1 292 ? -18.125 47.062 -28.953 1 72.38 292 GLU B N 1
ATOM 5109 C CA . GLU B 1 292 ? -18.062 46.812 -27.516 1 72.38 292 GLU B CA 1
ATOM 5110 C C . GLU B 1 292 ? -16.922 45.875 -27.156 1 72.38 292 GLU B C 1
ATOM 5112 O O . GLU B 1 292 ? -16.656 44.906 -27.891 1 72.38 292 GLU B O 1
ATOM 5117 N N . VAL B 1 293 ? -16.25 46.156 -26.094 1 73.44 293 VAL B N 1
ATOM 5118 C CA . VAL B 1 293 ? -15.141 45.281 -25.656 1 73.44 293 VAL B CA 1
ATOM 5119 C C . VAL B 1 293 ? -15.438 44.719 -24.266 1 73.44 293 VAL B C 1
ATOM 5121 O O . VAL B 1 293 ? -16.234 45.281 -23.531 1 73.44 293 VAL B O 1
ATOM 5124 N N . LYS B 1 294 ? -14.836 43.594 -23.984 1 78.62 294 LYS B N 1
ATOM 5125 C CA . LYS B 1 294 ? -15.016 42.938 -22.688 1 78.62 294 LYS B CA 1
ATOM 5126 C C . LYS B 1 294 ? -13.758 43.094 -21.828 1 78.62 294 LYS B C 1
ATOM 5128 O O . LYS B 1 294 ? -13.688 42.531 -20.734 1 78.62 294 LYS B O 1
ATOM 5133 N N . THR B 1 295 ? -12.898 43.812 -22.203 1 76.75 295 THR B N 1
ATOM 5134 C CA . THR B 1 295 ? -11.617 43.875 -21.516 1 76.75 295 THR B CA 1
ATOM 5135 C C . THR B 1 295 ? -11.734 44.656 -20.219 1 76.75 295 THR B C 1
ATOM 5137 O O . THR B 1 295 ? -12.5 45.625 -20.141 1 76.75 295 THR B O 1
ATOM 5140 N N . VAL B 1 296 ? -11.117 44.188 -19.203 1 73.38 296 VAL B N 1
ATOM 5141 C CA . VAL B 1 296 ? -10.969 44.875 -17.938 1 73.38 296 VAL B CA 1
ATOM 5142 C C . VAL B 1 296 ? -9.492 45.094 -17.625 1 73.38 296 VAL B C 1
ATOM 5144 O O . VAL B 1 296 ? -8.688 44.188 -17.703 1 73.38 296 VAL B O 1
ATOM 5147 N N . GLU B 1 297 ? -9.266 46.375 -17.453 1 68.06 297 GLU B N 1
ATOM 5148 C CA . GLU B 1 297 ? -7.898 46.75 -17.094 1 68.06 297 GLU B CA 1
ATOM 5149 C C . GLU B 1 297 ? -7.852 47.406 -15.734 1 68.06 297 GLU B C 1
ATOM 5151 O O . GLU B 1 297 ? -8.805 48.094 -15.344 1 68.06 297 GLU B O 1
ATOM 5156 N N . ARG B 1 298 ? -6.883 47.062 -15.062 1 67.38 298 ARG B N 1
ATOM 5157 C CA . ARG B 1 298 ? -6.648 47.656 -13.742 1 67.38 298 ARG B CA 1
ATOM 5158 C C . ARG B 1 298 ? -5.391 48.5 -13.734 1 67.38 298 ARG B C 1
ATOM 5160 O O . ARG B 1 298 ? -4.359 48.094 -14.281 1 67.38 298 ARG B O 1
ATOM 5167 N N . PHE B 1 299 ? -5.629 49.719 -13.219 1 59.22 299 PHE B N 1
ATOM 5168 C CA . PHE B 1 299 ? -4.477 50.594 -13.078 1 59.22 299 PHE B CA 1
ATOM 5169 C C . PHE B 1 299 ? -3.725 50.281 -11.789 1 59.22 299 PHE B C 1
ATOM 5171 O O . PHE B 1 299 ? -4.32 50.219 -10.711 1 59.22 299 PHE B O 1
ATOM 5178 N N . ASN B 1 300 ? -2.479 49.969 -11.977 1 59.25 300 ASN B N 1
ATOM 5179 C CA . ASN B 1 300 ? -1.585 49.812 -10.836 1 59.25 300 ASN B CA 1
ATOM 5180 C C . ASN B 1 300 ? -0.925 51.156 -10.477 1 59.25 300 ASN B C 1
ATOM 5182 O O . ASN B 1 300 ? -0.054 51.625 -11.203 1 59.25 300 ASN B O 1
ATOM 5186 N N . PRO B 1 301 ? -1.458 51.75 -9.492 1 54.19 301 PRO B N 1
ATOM 5187 C CA . PRO B 1 301 ? -0.894 53.062 -9.188 1 54.19 301 PRO B CA 1
ATOM 5188 C C . PRO B 1 301 ? 0.595 53.031 -8.859 1 54.19 301 PRO B C 1
ATOM 5190 O O . PRO B 1 301 ? 1.309 54 -9.023 1 54.19 301 PRO B O 1
ATOM 5193 N N . GLU B 1 302 ? 1.008 51.938 -8.398 1 55.06 302 GLU B N 1
ATOM 5194 C CA . GLU B 1 302 ? 2.426 51.812 -8.07 1 55.06 302 GLU B CA 1
ATOM 5195 C C . GLU B 1 302 ? 3.279 51.781 -9.336 1 55.06 302 GLU B C 1
ATOM 5197 O O . GLU B 1 302 ? 4.312 52.438 -9.414 1 55.06 302 GLU B O 1
ATOM 5202 N N . SER B 1 303 ? 2.723 51.094 -10.188 1 55.19 303 SER B N 1
ATOM 5203 C CA . SER B 1 303 ? 3.494 50.938 -11.422 1 55.19 303 SER B CA 1
ATOM 5204 C C . SER B 1 303 ? 3.033 51.938 -12.469 1 55.19 303 SER B C 1
ATOM 5206 O O . SER B 1 303 ? 3.668 52.094 -13.516 1 55.19 303 SER B O 1
ATOM 5208 N N . THR B 1 304 ? 2.098 52.688 -12.055 1 56.5 304 THR B N 1
ATOM 5209 C CA . THR B 1 304 ? 1.462 53.625 -12.977 1 56.5 304 THR B CA 1
ATOM 5210 C C . THR B 1 304 ? 1.194 52.969 -14.32 1 56.5 304 THR B C 1
ATOM 5212 O O . THR B 1 304 ? 1.374 53.594 -15.375 1 56.5 304 THR B O 1
ATOM 5215 N N . GLN B 1 305 ? 0.997 51.656 -14.25 1 63.81 305 GLN B N 1
ATOM 5216 C CA . GLN B 1 305 ? 0.715 50.938 -15.484 1 63.81 305 GLN B CA 1
ATOM 5217 C C . GLN B 1 305 ? -0.64 50.25 -15.406 1 63.81 305 GLN B C 1
ATOM 5219 O O . GLN B 1 305 ? -1.115 49.906 -14.32 1 63.81 305 GLN B O 1
ATOM 5224 N N . TRP B 1 306 ? -1.191 50.188 -16.578 1 64.44 306 TRP B N 1
ATOM 5225 C CA . TRP B 1 306 ? -2.422 49.406 -16.719 1 64.44 306 TRP B CA 1
ATOM 5226 C C . TRP B 1 306 ? -2.115 47.938 -16.906 1 64.44 306 TRP B C 1
ATOM 5228 O O . TRP B 1 306 ? -1.191 47.562 -17.641 1 64.44 306 TRP B O 1
ATOM 5238 N N . GLU B 1 307 ? -2.695 47.188 -16.125 1 72.75 307 GLU B N 1
ATOM 5239 C CA . GLU B 1 307 ? -2.543 45.719 -16.234 1 72.75 307 GLU B CA 1
ATOM 5240 C C . GLU B 1 307 ? -3.877 45.062 -16.562 1 72.75 307 GLU B C 1
ATOM 5242 O O . GLU B 1 307 ? -4.926 45.469 -16.062 1 72.75 307 GLU B O 1
ATOM 5247 N N . GLY B 1 308 ? -3.832 44.125 -17.578 1 73.12 308 GLY B N 1
ATOM 5248 C CA . GLY B 1 308 ? -5.035 43.375 -17.906 1 73.12 308 GLY B CA 1
ATOM 5249 C C . GLY B 1 308 ? -5.465 42.406 -16.812 1 73.12 308 GLY B C 1
ATOM 5250 O O . GLY B 1 308 ? -4.629 41.719 -16.219 1 73.12 308 GLY B O 1
ATOM 5251 N N . VAL B 1 309 ? -6.781 42.594 -16.453 1 72.81 309 VAL B N 1
ATOM 5252 C CA . VAL B 1 309 ? -7.34 41.625 -15.523 1 72.81 309 VAL B CA 1
ATOM 5253 C C . VAL B 1 309 ? -8.359 40.75 -16.25 1 72.81 309 VAL B C 1
ATOM 5255 O O . VAL B 1 309 ? -8.547 40.875 -17.453 1 72.81 309 VAL B O 1
ATOM 5258 N N . LYS B 1 310 ? -8.93 39.781 -15.547 1 76.44 310 LYS B N 1
ATOM 5259 C CA . LYS B 1 310 ? -9.914 38.938 -16.188 1 76.44 310 LYS B CA 1
ATOM 5260 C C . LYS B 1 310 ? -10.969 39.75 -16.922 1 76.44 310 LYS B C 1
ATOM 5262 O O . LYS B 1 310 ? -11.562 40.656 -16.344 1 76.44 310 LYS B O 1
ATOM 5267 N N . SER B 1 311 ? -11.133 39.375 -18.188 1 75.5 311 SER B N 1
ATOM 5268 C CA . SER B 1 311 ? -12.133 40.062 -19 1 75.5 311 SER B CA 1
ATOM 5269 C C . SER B 1 311 ? -13.547 39.656 -18.594 1 75.5 311 SER B C 1
ATOM 5271 O O . SER B 1 311 ? -13.75 38.625 -17.953 1 75.5 311 SER B O 1
ATOM 5273 N N . MET B 1 312 ? -14.414 40.531 -18.969 1 76.94 312 MET B N 1
ATOM 5274 C CA . MET B 1 312 ? -15.82 40.219 -18.781 1 76.94 312 MET B CA 1
ATOM 5275 C C . MET B 1 312 ? -16.234 39.062 -19.688 1 76.94 312 MET B C 1
ATOM 5277 O O . MET B 1 312 ? -15.57 38.781 -20.672 1 76.94 312 MET B O 1
ATOM 5281 N N . THR B 1 313 ? -17.234 38.406 -19.219 1 79.69 313 THR B N 1
ATOM 5282 C CA . THR B 1 313 ? -17.781 37.312 -20.016 1 79.69 313 THR B CA 1
ATOM 5283 C C . THR B 1 313 ? -18.359 37.812 -21.328 1 79.69 313 THR B C 1
ATOM 5285 O O . THR B 1 313 ? -18.281 37.156 -22.359 1 79.69 313 THR B O 1
ATOM 5288 N N . GLU B 1 314 ? -19.047 38.906 -21.312 1 79.31 314 GLU B N 1
ATOM 5289 C CA . GLU B 1 314 ? -19.656 39.531 -22.484 1 79.31 314 GLU B CA 1
ATOM 5290 C C . GLU B 1 314 ? -19.156 40.969 -22.672 1 79.31 314 GLU B C 1
ATOM 5292 O O . GLU B 1 314 ? -18.969 41.719 -21.688 1 79.31 314 GLU B O 1
ATOM 5297 N N . ALA B 1 315 ? -18.938 41.219 -23.938 1 81.5 315 ALA B N 1
ATOM 5298 C CA . ALA B 1 315 ? -18.641 42.625 -24.25 1 81.5 315 ALA B CA 1
ATOM 5299 C C . ALA B 1 315 ? -19.844 43.5 -23.969 1 81.5 315 ALA B C 1
ATOM 5301 O O . ALA B 1 315 ? -20.984 43.125 -24.25 1 81.5 315 ALA B O 1
ATOM 5302 N N . ARG B 1 316 ? -19.531 44.625 -23.266 1 79.12 316 ARG B N 1
ATOM 5303 C CA . ARG B 1 316 ? -20.625 45.531 -22.938 1 79.12 316 ARG B CA 1
ATOM 5304 C C . ARG B 1 316 ? -20.156 46.969 -22.906 1 79.12 316 ARG B C 1
ATOM 5306 O O . ARG B 1 316 ? -18.984 47.25 -22.609 1 79.12 316 ARG B O 1
ATOM 5313 N N . ALA B 1 317 ? -21.203 47.812 -23.297 1 74.31 317 ALA B N 1
ATOM 5314 C CA . ALA B 1 317 ? -21.031 49.25 -23.188 1 74.31 317 ALA B CA 1
ATOM 5315 C C . ALA B 1 317 ? -22.172 49.875 -22.406 1 74.31 317 ALA B C 1
ATOM 5317 O O . ALA B 1 317 ? -23.25 49.312 -22.297 1 74.31 317 ALA B O 1
ATOM 5318 N N . SER B 1 318 ? -21.844 51.062 -21.703 1 67.75 318 SER B N 1
ATOM 5319 C CA . SER B 1 318 ? -22.828 51.844 -20.953 1 67.75 318 SER B CA 1
ATOM 5320 C C . SER B 1 318 ? -23.438 51.031 -19.828 1 67.75 318 SER B C 1
ATOM 5322 O O . SER B 1 318 ? -24.656 50.969 -19.703 1 67.75 318 SER B O 1
ATOM 5324 N N . PHE B 1 319 ? -22.484 50.438 -19.125 1 68.56 319 PHE B N 1
ATOM 5325 C CA . PHE B 1 319 ? -22.906 49.625 -17.984 1 68.56 319 PHE B CA 1
ATOM 5326 C C . PHE B 1 319 ? -22.672 50.375 -16.672 1 68.56 319 PHE B C 1
ATOM 5328 O O . PHE B 1 319 ? -22 51.438 -16.672 1 68.56 319 PHE B O 1
ATOM 5335 N N . THR B 1 320 ? -23.344 49.938 -15.602 1 64.44 320 THR B N 1
ATOM 5336 C CA . THR B 1 320 ? -23.109 50.469 -14.258 1 64.44 320 THR B CA 1
ATOM 5337 C C . THR B 1 320 ? -22.141 49.562 -13.5 1 64.44 320 THR B C 1
ATOM 5339 O O . THR B 1 320 ? -22.156 48.312 -13.672 1 64.44 320 THR B O 1
ATOM 5342 N N . VAL B 1 321 ? -21.156 50.312 -12.859 1 65.56 321 VAL B N 1
ATOM 5343 C CA . VAL B 1 321 ? -20.203 49.562 -12.062 1 65.56 321 VAL B CA 1
ATOM 5344 C C . VAL B 1 321 ? -20.422 49.844 -10.578 1 65.56 321 VAL B C 1
ATOM 5346 O O . VAL B 1 321 ? -20.734 50.969 -10.195 1 65.56 321 VAL B O 1
ATOM 5349 N N . ALA B 1 322 ? -20.469 48.719 -9.859 1 60.09 322 ALA B N 1
ATOM 5350 C CA . ALA B 1 322 ? -20.516 48.844 -8.406 1 60.09 322 ALA B CA 1
ATOM 5351 C C . ALA B 1 322 ? -19.406 48.062 -7.734 1 60.09 322 ALA B C 1
ATOM 5353 O O . ALA B 1 322 ? -18.969 47.031 -8.266 1 60.09 322 ALA B O 1
ATOM 5354 N N . THR B 1 323 ? -18.797 48.719 -6.805 1 60.69 323 THR B N 1
ATOM 5355 C CA . THR B 1 323 ? -17.828 48 -5.977 1 60.69 323 THR B CA 1
ATOM 5356 C C . THR B 1 323 ? -18.453 47.562 -4.664 1 60.69 323 THR B C 1
ATOM 5358 O O . THR B 1 323 ? -19.188 48.312 -4.031 1 60.69 323 THR B O 1
ATOM 5361 N N . LEU B 1 324 ? -18.484 46.344 -4.523 1 56 324 LEU B N 1
ATOM 5362 C CA . LEU B 1 324 ? -18.969 45.812 -3.252 1 56 324 LEU B CA 1
ATOM 5363 C C . LEU B 1 324 ? -17.938 44.844 -2.648 1 56 324 LEU B C 1
ATOM 5365 O O . LEU B 1 324 ? -17.531 43.875 -3.299 1 56 324 LEU B O 1
ATOM 5369 N N . GLU B 1 325 ? -17.688 45.156 -1.433 1 53.62 325 GLU B N 1
ATOM 5370 C CA . GLU B 1 325 ? -16.797 44.281 -0.658 1 53.62 325 GLU B CA 1
ATOM 5371 C C . GLU B 1 325 ? -15.523 43.969 -1.432 1 53.62 325 GLU B C 1
ATOM 5373 O O . GLU B 1 325 ? -15.125 42.812 -1.534 1 53.62 325 GLU B O 1
ATOM 5378 N N . GLY B 1 326 ? -15.023 45.031 -2.15 1 59.34 326 GLY B N 1
ATOM 5379 C CA . GLY B 1 326 ? -13.742 44.906 -2.826 1 59.34 326 GLY B CA 1
ATOM 5380 C C . GLY B 1 326 ? -13.859 44.25 -4.191 1 59.34 326 GLY B C 1
ATOM 5381 O O . GLY B 1 326 ? -12.844 43.938 -4.812 1 59.34 326 GLY B O 1
ATOM 5382 N N . LYS B 1 327 ? -15.031 43.906 -4.527 1 66.5 327 LYS B N 1
ATOM 5383 C CA . LYS B 1 327 ? -15.289 43.344 -5.852 1 66.5 327 LYS B CA 1
ATOM 5384 C C . LYS B 1 327 ? -15.977 44.375 -6.754 1 66.5 327 LYS B C 1
ATOM 5386 O O . LYS B 1 327 ? -16.719 45.219 -6.273 1 66.5 327 LYS B O 1
ATOM 5391 N N . LEU B 1 328 ? -15.57 44.25 -8.07 1 66.56 328 LEU B N 1
ATOM 5392 C CA . LEU B 1 328 ? -16.203 45.094 -9.102 1 66.56 328 LEU B CA 1
ATOM 5393 C C . LEU B 1 328 ? -17.344 44.344 -9.773 1 66.56 328 LEU B C 1
ATOM 5395 O O . LEU B 1 328 ? -17.172 43.219 -10.25 1 66.56 328 LEU B O 1
ATOM 5399 N N . TYR B 1 329 ? -18.516 44.844 -9.641 1 67.69 329 TYR B N 1
ATOM 5400 C CA . TYR B 1 329 ? -19.688 44.312 -10.32 1 67.69 329 TYR B CA 1
ATOM 5401 C C . TYR B 1 329 ? -20.078 45.188 -11.516 1 67.69 329 TYR B C 1
ATOM 5403 O O . TYR B 1 329 ? -20.188 46.406 -11.391 1 67.69 329 TYR B O 1
ATOM 5411 N N . VAL B 1 330 ? -20.141 44.469 -12.656 1 74.44 330 VAL B N 1
ATOM 5412 C CA . VAL B 1 330 ? -20.641 45.156 -13.852 1 74.44 330 VAL B CA 1
ATOM 5413 C C . VAL B 1 330 ? -22.078 44.719 -14.125 1 74.44 330 VAL B C 1
ATOM 5415 O O . VAL B 1 330 ? -22.375 43.531 -14.203 1 74.44 330 VAL B O 1
ATOM 5418 N N . ILE B 1 331 ? -22.891 45.719 -14.117 1 69.81 331 ILE B N 1
ATOM 5419 C CA . ILE B 1 331 ? -24.328 45.469 -14.227 1 69.81 331 ILE B CA 1
ATOM 5420 C C . ILE B 1 331 ? -24.859 46.094 -15.516 1 69.81 331 ILE B C 1
ATOM 5422 O O . ILE B 1 331 ? -24.703 47.312 -15.727 1 69.81 331 ILE B O 1
ATOM 5426 N N . GLY B 1 332 ? -25.547 45.219 -16.266 1 68.75 332 GLY B N 1
ATOM 5427 C CA . GLY B 1 332 ? -26.25 45.688 -17.438 1 68.75 332 GLY B CA 1
ATOM 5428 C C . GLY B 1 332 ? -25.312 46.125 -18.562 1 68.75 332 GLY B C 1
ATOM 5429 O O . GLY B 1 332 ? -24.297 45.438 -18.812 1 68.75 332 GLY B O 1
ATOM 5430 N N . GLY B 1 333 ? -25.656 47.031 -19.406 1 72.5 333 GLY B N 1
ATOM 5431 C CA . GLY B 1 333 ? -24.938 47.5 -20.578 1 72.5 333 GLY B CA 1
ATOM 5432 C C . GLY B 1 333 ? -25.562 47 -21.875 1 72.5 333 GLY B C 1
ATOM 5433 O O . GLY B 1 333 ? -26.688 46.5 -21.891 1 72.5 333 GLY B O 1
ATOM 5434 N N . TYR B 1 334 ? -25.062 47.438 -22.922 1 74.81 334 TYR B N 1
ATOM 5435 C CA . TYR B 1 334 ? -25.578 47 -24.219 1 74.81 334 TYR B CA 1
ATOM 5436 C C . TYR B 1 334 ? -24.453 46.406 -25.062 1 74.81 334 TYR B C 1
ATOM 5438 O O . TYR B 1 334 ? -23.281 46.688 -24.844 1 74.81 334 TYR B O 1
ATOM 5446 N N . ARG B 1 335 ? -24.891 45.344 -25.797 1 77.88 335 ARG B N 1
ATOM 5447 C CA . ARG B 1 335 ? -24.047 44.719 -26.812 1 77.88 335 ARG B CA 1
ATOM 5448 C C . ARG B 1 335 ? -24.75 44.656 -28.156 1 77.88 335 ARG B C 1
ATOM 5450 O O . ARG B 1 335 ? -25.859 44.156 -28.266 1 77.88 335 ARG B O 1
ATOM 5457 N N . ARG B 1 336 ? -24.078 45.219 -29.031 1 78 336 ARG B N 1
ATOM 5458 C CA . ARG B 1 336 ? -24.625 45.25 -30.391 1 78 336 ARG B CA 1
ATOM 5459 C C . ARG B 1 336 ? -26.078 45.75 -30.375 1 78 336 ARG B C 1
ATOM 5461 O O . ARG B 1 336 ? -26.938 45.156 -31.016 1 78 336 ARG B O 1
ATOM 5468 N N . GLY B 1 337 ? -26.281 46.75 -29.531 1 75.25 337 GLY B N 1
ATOM 5469 C CA . GLY B 1 337 ? -27.578 47.406 -29.516 1 75.25 337 GLY B CA 1
ATOM 5470 C C . GLY B 1 337 ? -28.578 46.719 -28.625 1 75.25 337 GLY B C 1
ATOM 5471 O O . GLY B 1 337 ? -29.703 47.219 -28.453 1 75.25 337 GLY B O 1
ATOM 5472 N N . ARG B 1 338 ? -28.219 45.656 -28.203 1 76.31 338 ARG B N 1
ATOM 5473 C CA . ARG B 1 338 ? -29.141 44.938 -27.312 1 76.31 338 ARG B CA 1
ATOM 5474 C C . ARG B 1 338 ? -28.766 45.156 -25.859 1 76.31 338 ARG B C 1
ATOM 5476 O O . ARG B 1 338 ? -27.578 45.125 -25.5 1 76.31 338 ARG B O 1
ATOM 5483 N N . LYS B 1 339 ? -29.812 45.406 -25.125 1 72.94 339 LYS B N 1
ATOM 5484 C CA . LYS B 1 339 ? -29.609 45.594 -23.688 1 72.94 339 LYS B CA 1
ATOM 5485 C C . LYS B 1 339 ? -29.297 44.25 -23 1 72.94 339 LYS B C 1
ATOM 5487 O O . LYS B 1 339 ? -29.922 43.25 -23.297 1 72.94 339 LYS B O 1
ATOM 5492 N N . LEU B 1 340 ? -28.281 44.281 -22.188 1 71.81 340 LEU B N 1
ATOM 5493 C CA . LEU B 1 340 ? -27.906 43.094 -21.438 1 71.81 340 LEU B CA 1
ATOM 5494 C C . LEU B 1 340 ? -28.531 43.094 -20.047 1 71.81 340 LEU B C 1
ATOM 5496 O O . LEU B 1 340 ? -28.562 44.125 -19.375 1 71.81 340 LEU B O 1
ATOM 5500 N N . ASN B 1 341 ? -29.125 42 -19.641 1 70.44 341 ASN B N 1
ATOM 5501 C CA . ASN B 1 341 ? -29.719 41.844 -18.312 1 70.44 341 ASN B CA 1
ATOM 5502 C C . ASN B 1 341 ? -28.828 41 -17.406 1 70.44 341 ASN B C 1
ATOM 5504 O O . ASN B 1 341 ? -29.328 40.406 -16.453 1 70.44 341 ASN B O 1
ATOM 5508 N N . SER B 1 342 ? -27.578 41.062 -17.688 1 73.69 342 SER B N 1
ATOM 5509 C CA . SER B 1 342 ? -26.688 40.219 -16.891 1 73.69 342 SER B CA 1
ATOM 5510 C C . SER B 1 342 ? -25.766 41.062 -16.016 1 73.69 342 SER B C 1
ATOM 5512 O O . SER B 1 342 ? -25.625 42.281 -16.234 1 73.69 342 SER B O 1
ATOM 5514 N N . MET B 1 343 ? -25.312 40.438 -14.914 1 71.31 343 MET B N 1
ATOM 5515 C CA . MET B 1 343 ? -24.312 40.969 -14.008 1 71.31 343 MET B CA 1
ATOM 5516 C C . MET B 1 343 ? -23.094 40.062 -13.93 1 71.31 343 MET B C 1
ATOM 5518 O O . MET B 1 343 ? -23.234 38.844 -13.938 1 71.31 343 MET B O 1
ATOM 5522 N N . GLU B 1 344 ? -21.969 40.719 -14.047 1 76 344 GLU B N 1
ATOM 5523 C CA . GLU B 1 344 ? -20.766 39.938 -13.883 1 76 344 GLU B CA 1
ATOM 5524 C C . GLU B 1 344 ? -19.828 40.562 -12.852 1 76 344 GLU B C 1
ATOM 5526 O O . GLU B 1 344 ? -19.875 41.75 -12.609 1 76 344 GLU B O 1
ATOM 5531 N N . CYS B 1 345 ? -19.078 39.719 -12.203 1 67 345 CYS B N 1
ATOM 5532 C CA . CYS B 1 345 ? -18.109 40.094 -11.188 1 67 345 CYS B CA 1
ATOM 5533 C C . CYS B 1 345 ? -16.703 39.656 -11.586 1 67 345 CYS B C 1
ATOM 5535 O O . CYS B 1 345 ? -16.516 38.594 -12.133 1 67 345 CYS B O 1
#

Sequence (690 aa):
MNEDIEDDGGEIQTFLHQHHAGCVLSRLHDLREREELCDVTLVVDGSAIQAHRAVLAASSQYFNAMFTAKMSERNQATVEIKGIDFVSAETLINFAYTSQLTITDSRVQNLFLAADLLQFKWVKDSCIHFIMQQIDITNCLGVRALAERHSCKAMYEAATRFVTENFLKVSQTEDFHNLSINEVLELVRRDDVNVSDEIEIFKACMGWIEYNTLKRKQHLAEFLKAIRLPFIPVKNLQKHVSGHDLVKHDVYSLDIVKEALTFHFEHAGMKMRDSYAETVYILGGETSFMKEVKTVERFNPESTQWEGVKSMTEARASFTVATLEGKLYVIGGYRRGRKLNSMECMNEDIEDDGGEIQTFLHQHHAGCVLSRLHDLREREELCDVTLVVDGSAIQAHRAVLAASSQYFNAMFTAKMSERNQATVEIKGIDFVSAETLINFAYTSQLTITDSRVQNLFLAADLLQFKWVKDSCIHFIMQQIDITNCLGVRALAERHSCKAMYEAATRFVTENFLKVSQTEDFHNLSINEVLELVRRDDVNVSDEIEIFKACMGWIEYNTLKRKQHLAEFLKAIRLPFIPVKNLQKHVSGHDLVKHDVYSLDIVKEALTFHFEHAGMKMRDSYAETVYILGGETSFMKEVKTVERFNPESTQWEGVKSMTEARASFTVATLEGKLYVIGGYRRGRKLNSMEC

Solvent-accessible surface area (backbone atoms only — not comparable to full-atom values): 37571 Å² total; per-residue (Å²): 134,80,72,70,72,71,74,67,87,49,65,74,48,78,44,73,47,86,58,42,35,51,47,32,32,48,36,43,37,50,31,42,77,67,65,45,79,48,62,31,33,41,33,24,84,87,40,78,45,73,33,41,57,59,59,44,28,31,55,14,62,45,41,28,50,48,54,65,38,97,44,85,57,49,75,42,54,66,46,77,51,79,94,45,56,46,68,38,50,49,50,52,54,47,22,67,37,65,31,42,43,77,45,37,65,90,46,33,66,59,35,30,52,35,22,57,70,44,38,28,62,68,60,26,52,49,36,49,51,54,50,62,73,63,61,42,79,89,44,24,66,58,47,25,52,52,16,58,76,68,68,33,62,69,51,25,50,52,24,46,49,52,43,22,61,40,32,70,68,34,51,70,35,69,69,49,54,67,48,52,69,68,58,50,50,55,56,59,58,42,48,65,39,37,50,92,47,57,57,56,55,53,52,39,53,49,52,42,25,63,74,43,42,88,79,35,52,82,47,48,49,59,48,59,69,48,43,64,56,47,70,28,55,67,70,50,40,50,58,60,49,55,55,27,70,72,32,65,76,27,69,68,38,41,50,53,52,49,49,31,63,70,41,31,84,56,58,81,86,64,80,76,40,60,52,61,58,67,65,49,70,51,68,41,28,63,44,98,79,70,41,54,32,26,51,24,32,33,36,35,72,88,68,71,36,78,38,83,47,82,53,51,95,59,45,23,23,86,51,48,77,43,75,52,97,92,36,60,33,42,38,42,19,30,41,95,86,36,78,40,93,50,73,47,112,132,82,72,70,72,71,74,68,87,50,66,75,48,77,45,70,47,88,57,42,36,52,48,32,34,49,36,43,36,52,32,42,76,68,64,46,79,49,63,31,33,40,33,24,84,89,41,78,44,74,34,42,58,59,60,44,27,31,55,14,60,46,43,28,50,48,55,64,37,98,44,87,60,47,75,42,55,64,46,78,51,79,95,45,56,46,70,39,50,50,49,53,53,48,22,68,37,64,30,43,44,77,44,37,66,90,46,34,65,58,35,30,51,34,22,57,70,45,38,26,63,70,59,27,51,49,37,50,53,53,51,62,72,63,59,43,77,88,45,23,66,58,48,25,52,52,16,60,77,68,68,33,63,69,51,26,49,52,23,46,50,52,44,21,62,38,31,68,68,34,51,71,34,68,70,49,55,67,49,52,71,68,58,50,50,55,56,59,57,42,47,66,39,37,50,93,46,54,58,57,55,52,52,39,52,49,52,42,26,62,74,43,42,88,79,34,53,82,48,48,48,60,48,59,69,49,44,64,58,47,71,28,56,66,69,51,39,49,58,60,49,56,56,28,70,73,32,65,74,26,69,70,36,42,51,54,52,50,49,31,64,71,41,33,83,59,55,87,75,64,82,73,41,58,53,59,57,68,64,47,68,51,69,40,28,61,44,99,79,70,41,56,32,26,50,24,32,33,36,36,71,88,69,71,37,77,40,84,47,80,52,50,92,57,44,23,23,85,53,48,78,43,76,53,96,90,36,60,33,42,38,42,18,29,41,96,85,36,77,40,93,49,71,48,113

InterPro domains:
  IPR000210 BTB/POZ domain [PF00651] (28-134)
  IPR000210 BTB/POZ domain [PS50097] (38-105)
  IPR000210 BTB/POZ domain [SM00225] (38-135)
  IPR006652 Kelch repeat type 1 [PF01344] (278-313)
  IPR006652 Kelch repeat type 1 [PF01344] (315-345)
  IPR006652 Kelch repeat type 1 [SM00612] (279-326)
  IPR011333 SKP1/BTB/POZ domain superfamily [G3DSA:3.30.710.10] (8-136)
  IPR011333 SKP1/BTB/POZ domain superfamily [SSF54695] (17-133)
  IPR011705 BTB/Kelch-associated [PF07707] (140-241)
  IPR011705 BTB/Kelch-associated [SM00875] (140-242)
  IPR015915 Kelch-type beta-propeller [SSF117281] (278-345)
  IPR037293 Galactose oxidase, central domain superfamily [G3DSA:2.130.10.80] (255-345)

Secondary structure (DSSP, 8-state):
--------S--EEEEE-TTHHHHHHHHHHHHHHTT-S--EEEEETTEEEEE-HHHHHHH-HHHHHHHHSS-GGGG-SEEE--SS-HHHHHHHHHHHHHSEEEEETTTHHHHHHHHHHTT-HHHHHHHHHHHHHT--TTTHHHHHHHHHHTT-HHHHHHHHHHHHHTHHHHHTSHHHHTS-HHHHHHHHH-TT---S-THHHHHHHHHHHHHTHHHHGGGHHHHHHHS-GGGS-HHHIIIIIITSHHHHT-HHHHHHHHHHHHTTT--TTPPPPGGG--PEEEEEEE-TTS-EEEEEEEEETTTTEEEEEPPPSS--BS-EEEEETTEEEEE--EETTEEP--EE-/--------SPPEEEEE-TTHHHHHHHHHHHHHHTT-S--EEEEETTEEEEE-HHHHHHH-HHHHHHHHSS-GGGG-SEEE--SS-HHHHHHHHHHHHHSEEEEETTTHHHHHHHHHHTT-HHHHHHHHHHHHHT--TTTHHHHHHHHHHTT-HHHHHHHHHHHHHTHHHHHTSHHHHTS-HHHHHHHHH-TT---S-HHHHHHHHHHHHHHTHHHHGGGHHHHHHHS-GGGS-HHHIIIIIITSHHHHT-HHHHHHHHHHHHTTT--TT-PPPGGG--PEEEEEEE-TTS-EEEEEEEEETTTTEEEEEPPPSS--BS-EEEEETTEEEEE--EETTEEP--EE-

pLDDT: mean 84.62, std 15.07, range [22.69, 98.12]

Organism: Stylophora pistillata (NCBI:txid50429)

Radius of gyration: 44.1 Å; Cα contacts (8 Å, |Δi|>4): 1068; chains: 2; bounding box: 64×134×92 Å

=== Feature glossary ===
A reading guide for the features in this record.

Start from the sequence.

  · Sequence gives the chain of amino acids in standard one-letter code (A=alanine, C=cysteine, …, Y=tyrosine), read N→C. It is the only feature that is directly encoded by the gene; all structural features are derived from the folded form of this sequence.

Fold it, and you get atomic coordinates and the backbone conformation that goes with them.

  · The mmCIF table is the protein's shape written out atom by atom. For each backbone N, Cα, C, and carbonyl O, it records an (x, y, z) coordinate triple in Å plus the residue type, chain letter, and residue number.

  · Backbone dihedral angles. Every residue except chain termini has a φ (preceding-C → N → Cα → C) and a ψ (N → Cα → C → next-N). They are reported in degrees following the IUPAC sign convention. Secondary structure is essentially a statement about which (φ, ψ) basin each residue occupies.

  · DSSP 8-state secondary structure assigns each residue one of H (α-helix), G (3₁₀-helix), I (π-helix), E (extended β-strand), B (isolated β-bridge), T (hydrogen-bonded turn), S (bend), or '-' (coil). The assignment is computed from backbone hydrogen-bond geometry via the Kabsch–Sander algorithm.

  · P-SEA three-state annotation labels each residue as helix, strand, or coil based purely on the geometry of the Cα trace. It serves as a fallback when the full backbone (and thus DSSP) is unavailable.

Summarize the fold with a handful of shape descriptors and a per-residue structural alphabet.

  · Radius of gyration (Rg) is the root-mean-square distance of Cα atoms from their centroid — a single number for overall size and compactness. A globular domain of N residues has Rg ≈ 2.2·N^0.38 Å; an extended or disordered chain has a much larger Rg. The Cα contact count is the number of residue pairs whose Cα atoms are within 8 Å and are more than four positions apart in sequence — a standard proxy for tertiary packing density. The bounding box is the smallest axis-aligned box enclosing all Cα atoms.

  · Foldseek's 3Di representation compresses backbone geometry into a per-residue letter drawn from a learned twenty-state alphabet. It captures the tertiary interaction pattern around each residue — which residues are packed against it in space, regardless of where they are in sequence.

  · Accessible surface area quantifies burial. A residue with SASA near zero is packed into the hydrophobic core; one with SASA >100 Å² sits on the surface. Computed here via the Shrake–Rupley numerical algorithm with a 1.4 Å probe.

Ask how reliable the model is.

  · For AlphaFold models, the B-factor field carries pLDDT — the model's own estimate of local accuracy on a 0–100 scale. Regions with pLDDT<50 should be treated as essentially unmodeled; they often correspond to intrinsically disordered segments.

  · For experimental (PDB) structures, the B-factor (temperature factor) quantifies the positional spread of each atom in the crystal — a combination of thermal vibration and static disorder — in units of Å². High B-factors mark flexible loops or poorly resolved regions; low B-factors mark the rigid, well-ordered core.

  · PAE(i, j) answers: if I align the predicted and true structures on residue i, how far off (in Å) do I expect residue j to be? A block-diagonal PAE matrix with low values on the blocks and high values off-diagonal is the signature of a multi-domain protein with confidently predicted domains but uncertain inter-domain orientation.

Place it in context: what it resembles, what it is annotated as, and how it looks.

  · Structural nearest neighbors (via Foldseek easy-search vs the PDB). Reported per hit: target PDB id, E-value, and alignment TM-score. A TM-score above ~0.5 is the conventional threshold for 'same fold'.

  · Functional annotations link the protein to curated databases. InterPro entries identify conserved domains and families by matching the sequence against member-database signatures (Pfam, PROSITE, CDD, …). Gene Ontology (GO) terms describe molecular function, biological process, and cellular component in a controlled vocabulary. CATH places the structure in a hierarchical fold classification (Class/Architecture/Topology/Homologous-superfamily). The organism is the source species.

  · Plot images: a contact map (which residues are close in 3D, as an N×N binary image), a Ramachandran scatter (backbone torsion angles, revealing secondary-structure composition at a glance), and — for AlphaFold structures — a PAE heatmap (pairwise prediction confidence).

  · Structure images are PyMOL renders from six orthogonal camera directions. Cartoon representation draws helices as coils and strands as arrows; sticks shows the backbone as bonds; surface shows the solvent-excluded envelope. Rainbow coloring maps sequence position to hue (blue→red, N→C); chain coloring assigns a distinct color per polypeptide.